Protein AF-0000000065985571 (afdb_homodimer)

GO terms:
  GO:0000287 magnesium ion binding (F, IDA)
  GO:0045338 farnesyl diphosphate metabolic process (P, IDA)
  GO:0034008 R-linalool synthase activity (F, IDA)
  GO:0033383 geranyl diphosphate metabolic process (P, IDA)

Structure (mmCIF, N/CA/C/O backbone):
data_AF-0000000065985571-model_v1
#
loop_
_entity.id
_entity.type
_entity.pdbx_description
1 polymer 'R-linalool synthase'
#
loop_
_atom_site.group_PDB
_atom_site.id
_atom_site.type_symbol
_atom_site.label_atom_id
_atom_site.label_alt_id
_atom_site.label_comp_id
_atom_site.label_asym_id
_atom_site.label_entity_id
_atom_site.label_seq_id
_atom_site.pdbx_PDB_ins_code
_atom_site.Cartn_x
_atom_site.Cartn_y
_atom_site.Cartn_z
_atom_site.occupancy
_atom_site.B_iso_or_equiv
_atom_site.auth_seq_id
_atom_site.auth_comp_id
_atom_site.auth_asym_id
_atom_site.auth_atom_id
_atom_site.pdbx_PDB_model_num
ATOM 1 N N . MET A 1 1 ? -7.77 19.609 26.828 1 38.16 1 MET A N 1
ATOM 2 C CA . MET A 1 1 ? -7.012 18.828 25.859 1 38.16 1 MET A CA 1
ATOM 3 C C . MET A 1 1 ? -5.777 18.203 26.516 1 38.16 1 MET A C 1
ATOM 5 O O . MET A 1 1 ? -5.059 18.875 27.25 1 38.16 1 MET A O 1
ATOM 9 N N . GLN A 1 2 ? -5.777 16.844 27.031 1 46.19 2 GLN A N 1
ATOM 10 C CA . GLN A 1 2 ? -4.629 16.203 27.672 1 46.19 2 GLN A CA 1
ATOM 11 C C . GLN A 1 2 ? -3.34 16.516 26.922 1 46.19 2 GLN A C 1
ATOM 13 O O . GLN A 1 2 ? -3.328 16.547 25.688 1 46.19 2 GLN A O 1
ATOM 18 N N . GLU A 1 3 ? -2.553 17.359 27.5 1 61.53 3 GLU A N 1
ATOM 19 C CA . GLU A 1 3 ? -1.257 17.688 26.922 1 61.53 3 GLU A CA 1
ATOM 20 C C . GLU A 1 3 ? -0.347 16.469 26.875 1 61.53 3 GLU A C 1
ATOM 22 O O . GLU A 1 3 ? -0.134 15.805 27.891 1 61.53 3 GLU A O 1
ATOM 27 N N . PHE A 1 4 ? -0.441 15.781 25.906 1 75.94 4 PHE A N 1
ATOM 28 C CA . PHE A 1 4 ? 0.523 14.711 25.688 1 75.94 4 PHE A CA 1
ATOM 29 C C . PHE A 1 4 ? 1.864 15.273 25.234 1 75.94 4 PHE A C 1
ATOM 31 O O . PHE A 1 4 ? 1.909 16.219 24.438 1 75.94 4 PHE A O 1
ATOM 38 N N . GLU A 1 5 ? 2.875 14.852 26.078 1 80.38 5 GLU A N 1
ATOM 39 C CA . GLU A 1 5 ? 4.219 15.195 25.625 1 80.38 5 GLU A CA 1
ATOM 40 C C . GLU A 1 5 ? 4.984 13.953 25.188 1 80.38 5 GLU A C 1
ATOM 42 O O . GLU A 1 5 ? 5.008 12.945 25.891 1 80.38 5 GLU A O 1
ATOM 47 N N . PHE A 1 6 ? 5.418 14.055 24.016 1 85.38 6 PHE A N 1
ATOM 48 C CA . PHE A 1 6 ? 6.203 12.953 23.453 1 85.38 6 PHE A CA 1
ATOM 49 C C . PHE A 1 6 ? 7.629 13.406 23.172 1 85.38 6 PHE A C 1
ATOM 51 O O . PHE A 1 6 ? 7.863 14.562 22.812 1 85.38 6 PHE A O 1
ATOM 58 N N . ALA A 1 7 ? 8.602 12.492 23.359 1 83.44 7 ALA A N 1
ATOM 59 C CA . ALA A 1 7 ? 10.008 12.781 23.109 1 83.44 7 ALA A CA 1
ATOM 60 C C . ALA A 1 7 ? 10.352 12.562 21.625 1 83.44 7 ALA A C 1
ATOM 62 O O . ALA A 1 7 ? 11.07 11.625 21.281 1 83.44 7 ALA A O 1
ATOM 63 N N . VAL A 1 8 ? 9.914 13.477 20.844 1 86.69 8 VAL A N 1
ATOM 64 C CA . VAL A 1 8 ? 10.281 13.422 19.422 1 86.69 8 VAL A CA 1
ATOM 65 C C . VAL A 1 8 ? 11.711 13.914 19.25 1 86.69 8 VAL A C 1
ATOM 67 O O . VAL A 1 8 ? 12.102 14.938 19.812 1 86.69 8 VAL A O 1
ATOM 70 N N . PRO A 1 9 ? 12.492 13.117 18.531 1 87.62 9 PRO A N 1
ATOM 71 C CA . PRO A 1 9 ? 13.906 13.453 18.406 1 87.62 9 PRO A CA 1
ATOM 72 C C . PRO A 1 9 ? 14.156 14.602 17.422 1 87.62 9 PRO A C 1
ATOM 74 O O . PRO A 1 9 ? 14.875 14.422 16.438 1 87.62 9 PRO A O 1
ATOM 77 N N . ALA A 1 10 ? 13.703 15.703 17.609 1 90.94 10 ALA A N 1
ATOM 78 C CA . ALA A 1 10 ? 13.914 16.938 16.844 1 90.94 10 ALA A CA 1
ATOM 79 C C . ALA A 1 10 ? 13.555 18.156 17.672 1 90.94 10 ALA A C 1
ATOM 81 O O . ALA A 1 10 ? 12.656 18.109 18.516 1 90.94 10 ALA A O 1
ATOM 82 N N . PRO A 1 11 ? 14.258 19.203 17.484 1 92.12 11 PRO A N 1
ATOM 83 C CA . PRO A 1 11 ? 13.906 20.438 18.203 1 92.12 11 PRO A CA 1
ATOM 84 C C . PRO A 1 11 ? 12.586 21.047 17.734 1 92.12 11 PRO A C 1
ATOM 86 O O . PRO A 1 11 ? 12.188 20.844 16.594 1 92.12 11 PRO A O 1
ATOM 89 N N . SER A 1 12 ? 11.969 21.703 18.625 1 92.19 12 SER A N 1
ATOM 90 C CA . SER A 1 12 ? 10.789 22.484 18.25 1 92.19 12 SER A CA 1
ATOM 91 C C . SER A 1 12 ? 11.164 23.703 17.406 1 92.19 12 SER A C 1
ATOM 93 O O . SER A 1 12 ? 11.977 24.531 17.828 1 92.19 12 SER A O 1
ATOM 95 N N . ARG A 1 13 ? 10.648 23.734 16.234 1 94.31 13 ARG A N 1
ATOM 96 C CA . ARG A 1 13 ? 10.914 24.828 15.312 1 94.31 13 ARG A CA 1
ATOM 97 C C . ARG A 1 13 ? 9.688 25.141 14.461 1 94.31 13 ARG A C 1
ATOM 99 O O . ARG A 1 13 ? 8.82 24.281 14.281 1 94.31 13 ARG A O 1
ATOM 106 N N . VAL A 1 14 ? 9.586 26.359 14.016 1 96.12 14 VAL A N 1
ATOM 107 C CA . VAL A 1 14 ? 8.578 26.812 13.078 1 96.12 14 VAL A CA 1
ATOM 108 C C . VAL A 1 14 ? 9.203 27.766 12.062 1 96.12 14 VAL A C 1
ATOM 110 O O . VAL A 1 14 ? 10.102 28.547 12.406 1 96.12 14 VAL A O 1
ATOM 113 N N . SER A 1 15 ? 8.797 27.672 10.844 1 97.69 15 SER A N 1
ATOM 114 C CA . SER A 1 15 ? 9.336 28.578 9.828 1 97.69 15 SER A CA 1
ATOM 115 C C . SER A 1 15 ? 9.109 30.031 10.219 1 97.69 15 SER A C 1
ATOM 117 O O . SER A 1 15 ? 8.008 30.422 10.609 1 97.69 15 SER A O 1
ATOM 119 N N . PRO A 1 16 ? 10.109 30.891 10.094 1 96.62 16 PRO A N 1
ATOM 120 C CA . PRO A 1 16 ? 9.945 32.312 10.398 1 96.62 16 PRO A CA 1
ATOM 121 C C . PRO A 1 16 ? 9.023 33.031 9.398 1 96.62 16 PRO A C 1
ATOM 123 O O . PRO A 1 16 ? 8.625 34.156 9.641 1 96.62 16 PRO A O 1
ATOM 126 N N . ASP A 1 17 ? 8.695 32.344 8.367 1 97.88 17 ASP A N 1
ATOM 127 C CA . ASP A 1 17 ? 7.93 32.938 7.281 1 97.88 17 ASP A CA 1
ATOM 128 C C . ASP A 1 17 ? 6.445 32.594 7.402 1 97.88 17 ASP A C 1
ATOM 130 O O . ASP A 1 17 ? 5.672 32.812 6.469 1 97.88 17 ASP A O 1
ATOM 134 N N . LEU A 1 18 ? 5.953 32.031 8.508 1 97.19 18 LEU A N 1
ATOM 135 C CA . LEU A 1 18 ? 4.613 31.5 8.703 1 97.19 18 LEU A CA 1
ATOM 136 C C . LEU A 1 18 ? 3.555 32.562 8.453 1 97.19 18 LEU A C 1
ATOM 138 O O . LEU A 1 18 ? 2.594 32.344 7.715 1 97.19 18 LEU A O 1
ATOM 142 N N . ALA A 1 19 ? 3.75 33.75 8.992 1 96.19 19 ALA A N 1
ATOM 143 C CA . ALA A 1 19 ? 2.736 34.781 8.883 1 96.19 19 ALA A CA 1
ATOM 144 C C . ALA A 1 19 ? 2.494 35.156 7.422 1 96.19 19 ALA A C 1
ATOM 146 O O . ALA A 1 19 ? 1.346 35.281 6.988 1 96.19 19 ALA A O 1
ATOM 147 N N . ARG A 1 20 ? 3.539 35.344 6.727 1 97.75 20 ARG A N 1
ATOM 148 C CA . ARG A 1 20 ? 3.434 35.688 5.309 1 97.75 20 ARG A CA 1
ATOM 149 C C . ARG A 1 20 ? 2.75 34.562 4.531 1 97.75 20 ARG A C 1
ATOM 151 O O . ARG A 1 20 ? 1.858 34.812 3.721 1 97.75 20 ARG A O 1
ATOM 158 N N . ALA A 1 21 ? 3.209 33.375 4.727 1 98.06 21 ALA A N 1
ATOM 159 C CA . ALA A 1 21 ? 2.682 32.219 4.012 1 98.06 21 ALA A CA 1
ATOM 160 C C . ALA A 1 21 ? 1.199 32 4.312 1 98.06 21 ALA A C 1
ATOM 162 O O . ALA A 1 21 ? 0.429 31.625 3.436 1 98.06 21 ALA A O 1
ATOM 163 N N . ARG A 1 22 ? 0.796 32.25 5.582 1 96.44 22 ARG A N 1
ATOM 164 C CA . ARG A 1 22 ? -0.604 32.156 5.977 1 96.44 22 ARG A CA 1
ATOM 165 C C . ARG A 1 22 ? -1.475 33.094 5.176 1 96.44 22 ARG A C 1
ATOM 167 O O . ARG A 1 22 ? -2.514 32.719 4.641 1 96.44 22 ARG A O 1
ATOM 174 N N . ALA A 1 23 ? -1.06 34.312 5.113 1 95.88 23 ALA A N 1
ATOM 175 C CA . ALA A 1 23 ? -1.812 35.312 4.367 1 95.88 23 ALA A CA 1
ATOM 176 C C . ALA A 1 23 ? -1.92 34.938 2.893 1 95.88 23 ALA A C 1
ATOM 178 O O . ALA A 1 23 ? -3.002 35 2.305 1 95.88 23 ALA A O 1
ATOM 179 N N . ARG A 1 24 ? -0.832 34.562 2.342 1 97.75 24 ARG A N 1
ATOM 180 C CA . ARG A 1 24 ? -0.806 34.188 0.934 1 97.75 24 ARG A CA 1
ATOM 181 C C . ARG A 1 24 ? -1.676 32.969 0.685 1 97.75 24 ARG A C 1
ATOM 183 O O . ARG A 1 24 ? -2.338 32.875 -0.35 1 97.75 24 ARG A O 1
ATOM 190 N N . HIS A 1 25 ? -1.665 32.031 1.573 1 97.69 25 HIS A N 1
ATOM 191 C CA . HIS A 1 25 ? -2.473 30.828 1.468 1 97.69 25 HIS A CA 1
ATOM 192 C C . HIS A 1 25 ? -3.961 31.156 1.432 1 97.69 25 HIS A C 1
ATOM 194 O O . HIS A 1 25 ? -4.715 30.562 0.659 1 97.69 25 HIS A O 1
ATOM 200 N N . LEU A 1 26 ? -4.387 32.062 2.303 1 94.88 26 LEU A N 1
ATOM 201 C CA . LEU A 1 26 ? -5.793 32.438 2.324 1 94.88 26 LEU A CA 1
ATOM 202 C C . LEU A 1 26 ? -6.211 33.031 0.983 1 94.88 26 LEU A C 1
ATOM 204 O O . LEU A 1 26 ? -7.309 32.781 0.496 1 94.88 26 LEU A O 1
ATOM 208 N N . ASP A 1 27 ? -5.336 33.781 0.395 1 96.25 27 ASP A N 1
ATOM 209 C CA . ASP A 1 27 ? -5.594 34.312 -0.946 1 96.25 27 ASP A CA 1
ATOM 210 C C . ASP A 1 27 ? -5.699 33.188 -1.962 1 96.25 27 ASP A C 1
ATOM 212 O O . ASP A 1 27 ? -6.559 33.219 -2.848 1 96.25 27 ASP A O 1
ATOM 216 N N . TRP A 1 28 ? -4.836 32.25 -1.845 1 97.62 28 TRP A N 1
ATOM 217 C CA . TRP A 1 28 ? -4.824 31.094 -2.746 1 97.62 28 TRP A CA 1
ATOM 218 C C . TRP A 1 28 ? -6.109 30.281 -2.613 1 97.62 28 TRP A C 1
ATOM 220 O O . TRP A 1 28 ? -6.711 29.891 -3.615 1 97.62 28 TRP A O 1
ATOM 230 N N . VAL A 1 29 ? -6.551 30.047 -1.413 1 96.12 29 VAL A N 1
ATOM 231 C CA . VAL A 1 29 ? -7.777 29.312 -1.142 1 96.12 29 VAL A CA 1
ATOM 232 C C . VAL A 1 29 ? -8.961 30.016 -1.789 1 96.12 29 VAL A C 1
ATOM 234 O O . VAL A 1 29 ? -9.852 29.375 -2.348 1 96.12 29 VAL A O 1
ATOM 237 N N . HIS A 1 30 ? -8.938 31.312 -1.711 1 93.31 30 HIS A N 1
ATOM 238 C CA . HIS A 1 30 ? -9.984 32.125 -2.332 1 93.31 30 HIS A CA 1
ATOM 239 C C . HIS A 1 30 ? -9.906 32.031 -3.854 1 93.31 30 HIS A C 1
ATOM 241 O O . HIS A 1 30 ? -10.922 31.828 -4.52 1 93.31 30 HIS A O 1
ATOM 247 N N . ALA A 1 31 ? -8.734 32.188 -4.363 1 95.19 31 ALA A N 1
ATOM 248 C CA . ALA A 1 31 ? -8.539 32.156 -5.812 1 95.19 31 ALA A CA 1
ATOM 249 C C . ALA A 1 31 ? -8.93 30.797 -6.398 1 95.19 31 ALA A C 1
ATOM 251 O O . ALA A 1 31 ? -9.445 30.734 -7.52 1 95.19 31 ALA A O 1
ATOM 252 N N . MET A 1 32 ? -8.727 29.734 -5.629 1 94.31 32 MET A N 1
ATOM 253 C CA . MET A 1 32 ? -9.016 28.375 -6.086 1 94.31 32 MET A CA 1
ATOM 254 C C . MET A 1 32 ? -10.477 28.016 -5.828 1 94.31 32 MET A C 1
ATOM 256 O O . MET A 1 32 ? -10.922 26.922 -6.188 1 94.31 32 MET A O 1
ATOM 260 N N . ASP A 1 33 ? -11.195 28.891 -5.141 1 92.56 33 ASP A N 1
ATOM 261 C CA . ASP A 1 33 ? -12.609 28.688 -4.836 1 92.56 33 ASP A CA 1
ATOM 262 C C . ASP A 1 33 ? -12.828 27.469 -3.951 1 92.56 33 ASP A C 1
ATOM 264 O O . ASP A 1 33 ? -13.758 26.688 -4.168 1 92.56 33 ASP A O 1
ATOM 268 N N . LEU A 1 34 ? -11.961 27.266 -2.982 1 91.88 34 LEU A N 1
ATOM 269 C CA . LEU A 1 34 ? -12.016 26.094 -2.119 1 91.88 34 LEU A CA 1
ATOM 270 C C . LEU A 1 34 ? -12.961 26.312 -0.946 1 91.88 34 LEU A C 1
ATOM 272 O O . LEU A 1 34 ? -13.508 25.359 -0.389 1 91.88 34 LEU A O 1
ATOM 276 N N . VAL A 1 35 ? -13.055 27.547 -0.536 1 88.06 35 VAL A N 1
ATOM 277 C CA . VAL A 1 35 ? -13.938 27.938 0.56 1 88.06 35 VAL A CA 1
ATOM 278 C C . VAL A 1 35 ? -14.883 29.047 0.094 1 88.06 35 VAL A C 1
ATOM 280 O O . VAL A 1 35 ? -14.438 30.125 -0.308 1 88.06 35 VAL A O 1
ATOM 283 N N . ARG A 1 36 ? -16.125 28.703 0.12 1 84.75 36 ARG A N 1
ATOM 284 C CA . ARG A 1 36 ? -17.109 29.672 -0.375 1 84.75 36 ARG A CA 1
ATOM 285 C C . ARG A 1 36 ? -17.938 30.25 0.77 1 84.75 36 ARG A C 1
ATOM 287 O O . ARG A 1 36 ? -18.281 29.531 1.713 1 84.75 36 ARG A O 1
ATOM 294 N N . GLY A 1 37 ? -18.203 31.516 0.695 1 85.5 37 GLY A N 1
ATOM 295 C CA . GLY A 1 37 ? -18.984 32.188 1.71 1 85.5 37 GLY A CA 1
ATOM 296 C C . GLY A 1 37 ? -18.141 32.812 2.801 1 85.5 37 GLY A C 1
ATOM 297 O O . GLY A 1 37 ? -17.062 32.312 3.135 1 85.5 37 GLY A O 1
ATOM 298 N N . GLU A 1 38 ? -18.625 33.906 3.338 1 85.12 38 GLU A N 1
ATOM 299 C CA . GLU A 1 38 ? -17.891 34.688 4.316 1 85.12 38 GLU A CA 1
ATOM 300 C C . GLU A 1 38 ? -17.719 33.938 5.625 1 85.12 38 GLU A C 1
ATOM 302 O O . GLU A 1 38 ? -16.641 33.938 6.227 1 85.12 38 GLU A O 1
ATOM 307 N N . GLU A 1 39 ? -18.688 33.281 6.02 1 84.75 39 GLU A N 1
ATOM 308 C CA . GLU A 1 39 ? -18.625 32.531 7.281 1 84.75 39 GLU A CA 1
ATOM 309 C C . GLU A 1 39 ? -17.641 31.391 7.195 1 84.75 39 GLU A C 1
ATOM 311 O O . GLU A 1 39 ? -16.859 31.172 8.117 1 84.75 39 GLU A O 1
ATOM 316 N N . ALA A 1 40 ? -17.734 30.672 6.148 1 84.62 40 ALA A N 1
ATOM 317 C CA . ALA A 1 40 ? -16.812 29.562 5.945 1 84.62 40 ALA A CA 1
ATOM 318 C C . ALA A 1 40 ? -15.375 30.047 5.848 1 84.62 40 ALA A C 1
ATOM 320 O O . ALA A 1 40 ? -14.461 29.391 6.363 1 84.62 40 ALA A O 1
ATOM 321 N N . ARG A 1 41 ? -15.211 31.156 5.242 1 85.5 41 ARG A N 1
ATOM 322 C CA . ARG A 1 41 ? -13.875 31.734 5.113 1 85.5 41 ARG A CA 1
ATOM 323 C C . ARG A 1 41 ? -13.32 32.156 6.477 1 85.5 41 ARG A C 1
ATOM 325 O O . ARG A 1 41 ? -12.164 31.875 6.785 1 85.5 41 ARG A O 1
ATOM 332 N N . ARG A 1 42 ? -14.125 32.75 7.266 1 85.88 42 ARG A N 1
ATOM 333 C CA . ARG A 1 42 ? -13.719 33.156 8.602 1 85.88 42 ARG A CA 1
ATOM 334 C C . ARG A 1 42 ? -13.367 31.953 9.469 1 85.88 42 ARG A C 1
ATOM 336 O O . ARG A 1 42 ? -12.375 31.969 10.195 1 85.88 42 ARG A O 1
ATOM 343 N N . ARG A 1 43 ? -14.156 30.953 9.305 1 83.75 43 ARG A N 1
ATOM 344 C CA . ARG A 1 43 ? -13.906 29.734 10.062 1 83.75 43 ARG A CA 1
ATOM 345 C C . ARG A 1 43 ? -12.586 29.094 9.648 1 83.75 43 ARG A C 1
ATOM 347 O O . ARG A 1 43 ? -11.836 28.609 10.492 1 83.75 43 ARG A O 1
ATOM 354 N N . TYR A 1 44 ? -12.406 29.062 8.383 1 87.56 44 TYR A N 1
ATOM 355 C CA . TYR A 1 44 ? -11.172 28.469 7.879 1 87.56 44 TYR A CA 1
ATOM 356 C C . TYR A 1 44 ? -9.961 29.266 8.344 1 87.56 44 TYR A C 1
ATOM 358 O O . TYR A 1 44 ? -8.953 28.703 8.773 1 87.56 44 TYR A O 1
ATOM 366 N N . GLU A 1 45 ? -10.086 30.562 8.266 1 85 45 GLU A N 1
ATOM 367 C CA . GLU A 1 45 ? -9.008 31.438 8.711 1 85 45 GLU A CA 1
ATOM 368 C C . GLU A 1 45 ? -8.703 31.234 10.188 1 85 45 GLU A C 1
ATOM 370 O O . GLU A 1 45 ? -7.539 31.219 10.594 1 85 45 GLU A O 1
ATOM 375 N N . PHE A 1 46 ? -9.719 31.031 10.922 1 82.06 46 PHE A N 1
ATOM 376 C CA . PHE A 1 46 ? -9.578 30.875 12.359 1 82.06 46 PHE A CA 1
ATOM 377 C C . PHE A 1 46 ? -8.953 29.516 12.703 1 82.06 46 PHE A C 1
ATOM 379 O O . PHE A 1 46 ? -8.219 29.406 13.688 1 82.06 46 PHE A O 1
ATOM 386 N N . SER A 1 47 ? -9.156 28.562 11.914 1 81.75 47 SER A N 1
ATOM 387 C CA . SER A 1 47 ? -8.711 27.203 12.203 1 81.75 47 SER A CA 1
ATOM 388 C C . SER A 1 47 ? -7.191 27.094 12.125 1 81.75 47 SER A C 1
ATOM 390 O O . SER A 1 47 ? -6.586 26.281 12.828 1 81.75 47 SER A O 1
ATOM 392 N N . CYS A 1 48 ? -6.555 27.828 11.273 1 84.81 48 CYS A N 1
ATOM 393 C CA . CYS A 1 48 ? -5.113 27.844 11.047 1 84.81 48 CYS A CA 1
ATOM 394 C C . CYS A 1 48 ? -4.602 26.422 10.773 1 84.81 48 CYS A C 1
ATOM 396 O O . CYS A 1 48 ? -3.482 26.078 11.156 1 84.81 48 CYS A O 1
ATOM 398 N N . VAL A 1 49 ? -5.41 25.625 10.18 1 87.44 49 VAL A N 1
ATOM 399 C CA . VAL A 1 49 ? -5.07 24.219 9.992 1 87.44 49 VAL A CA 1
ATOM 400 C C . VAL A 1 49 ? -3.859 24.094 9.07 1 87.44 49 VAL A C 1
ATOM 402 O O . VAL A 1 49 ? -3.021 23.203 9.242 1 87.44 49 VAL A O 1
ATOM 405 N N . ALA A 1 50 ? -3.732 24.984 8.164 1 93.12 50 ALA A N 1
ATOM 406 C CA . ALA A 1 50 ? -2.668 24.891 7.172 1 93.12 50 ALA A CA 1
ATOM 407 C C . ALA A 1 50 ? -1.319 25.281 7.77 1 93.12 50 ALA A C 1
ATOM 409 O O . ALA A 1 50 ? -0.271 25.031 7.168 1 93.12 50 ALA A O 1
ATOM 410 N N . ASP A 1 51 ? -1.305 25.844 9.031 1 94.81 51 ASP A N 1
ATOM 411 C CA . ASP A 1 51 ? -0.07 26.25 9.695 1 94.81 51 ASP A CA 1
ATOM 412 C C . ASP A 1 51 ? 0.851 25.062 9.93 1 94.81 51 ASP A C 1
ATOM 414 O O . ASP A 1 51 ? 2.053 25.234 10.141 1 94.81 51 ASP A O 1
ATOM 418 N N . ILE A 1 52 ? 0.32 23.891 9.906 1 95.06 52 ILE A N 1
ATOM 419 C CA . ILE A 1 52 ? 1.121 22.688 10.094 1 95.06 52 ILE A CA 1
ATOM 420 C C . ILE A 1 52 ? 2.244 22.641 9.062 1 95.06 52 ILE A C 1
ATOM 422 O O . ILE A 1 52 ? 3.312 22.078 9.32 1 95.06 52 ILE A O 1
ATOM 426 N N . GLY A 1 53 ? 2.027 23.266 7.902 1 97.44 53 GLY A N 1
ATOM 427 C CA . GLY A 1 53 ? 3.082 23.344 6.906 1 97.44 53 GLY A CA 1
ATOM 428 C C . GLY A 1 53 ? 4.336 24.016 7.418 1 97.44 53 GLY A C 1
ATOM 429 O O . GLY A 1 53 ? 5.453 23.578 7.125 1 97.44 53 GLY A O 1
ATOM 430 N N . ALA A 1 54 ? 4.148 25.062 8.203 1 97.19 54 ALA A N 1
ATOM 431 C CA . ALA A 1 54 ? 5.277 25.812 8.742 1 97.19 54 ALA A CA 1
ATOM 432 C C . ALA A 1 54 ? 5.93 25.078 9.898 1 97.19 54 ALA A C 1
ATOM 434 O O . ALA A 1 54 ? 7.113 25.266 10.188 1 97.19 54 ALA A O 1
ATOM 435 N N . TYR A 1 55 ? 5.18 24.266 10.578 1 96.44 55 TYR A N 1
ATOM 436 C CA . TYR A 1 55 ? 5.699 23.469 11.688 1 96.44 55 TYR A CA 1
ATOM 437 C C . TYR A 1 55 ? 6.402 22.219 11.172 1 96.44 55 TYR A C 1
ATOM 439 O O . TYR A 1 55 ? 7.457 21.844 11.688 1 96.44 55 TYR A O 1
ATOM 447 N N . GLY A 1 56 ? 5.844 21.625 10.164 1 97.44 56 GLY A N 1
ATOM 448 C CA . GLY A 1 56 ? 6.371 20.359 9.641 1 97.44 56 GLY A CA 1
ATOM 449 C C . GLY A 1 56 ? 7.609 20.547 8.789 1 97.44 56 GLY A C 1
ATOM 450 O O . GLY A 1 56 ? 8.43 19.641 8.672 1 97.44 56 GLY A O 1
ATOM 451 N N . TYR A 1 57 ? 7.676 21.688 8.117 1 98.31 57 TYR A N 1
ATOM 452 C CA . TYR A 1 57 ? 8.82 22.047 7.289 1 98.31 57 TYR A CA 1
ATOM 453 C C . TYR A 1 57 ? 9.445 23.359 7.758 1 98.31 57 TYR A C 1
ATOM 455 O O . TYR A 1 57 ? 9.445 24.344 7.02 1 98.31 57 TYR A O 1
ATOM 463 N N . PRO A 1 58 ? 10.086 23.281 8.867 1 97.31 58 PRO A N 1
ATOM 464 C CA . PRO A 1 58 ? 10.477 24.516 9.539 1 97.31 58 PRO A CA 1
ATOM 465 C C . PRO A 1 58 ? 11.562 25.281 8.781 1 97.31 58 PRO A C 1
ATOM 467 O O . PRO A 1 58 ? 11.789 26.469 9.039 1 97.31 58 PRO A O 1
ATOM 470 N N . HIS A 1 59 ? 12.242 24.719 7.848 1 96.44 59 HIS A N 1
ATOM 471 C CA . HIS A 1 59 ? 13.32 25.375 7.117 1 96.44 59 HIS A CA 1
ATOM 472 C C . HIS A 1 59 ? 12.812 25.984 5.824 1 96.44 59 HIS A C 1
ATOM 474 O O . HIS A 1 59 ? 13.523 26.766 5.176 1 96.44 59 HIS A O 1
ATOM 480 N N . ALA A 1 60 ? 11.617 25.625 5.406 1 98.12 60 ALA A N 1
ATOM 481 C CA . ALA A 1 60 ? 11.07 26.141 4.156 1 98.12 60 ALA A CA 1
ATOM 482 C C . ALA A 1 60 ? 10.664 27.609 4.301 1 98.12 60 ALA A C 1
ATOM 484 O O . ALA A 1 60 ? 10.141 28.016 5.34 1 98.12 60 ALA A O 1
ATOM 485 N N . THR A 1 61 ? 10.977 28.375 3.301 1 98.12 61 THR A N 1
ATOM 486 C CA . THR A 1 61 ? 10.586 29.781 3.209 1 98.12 61 THR A CA 1
ATOM 487 C C . THR A 1 61 ? 10.141 30.125 1.789 1 98.12 61 THR A C 1
ATOM 489 O O . THR A 1 61 ? 10.273 29.312 0.877 1 98.12 61 THR A O 1
ATOM 492 N N . GLY A 1 62 ? 9.531 31.266 1.647 1 98.25 62 GLY A N 1
ATOM 493 C CA . GLY A 1 62 ? 9.156 31.719 0.321 1 98.25 62 GLY A CA 1
ATOM 494 C C . GLY A 1 62 ? 8.219 30.766 -0.395 1 98.25 62 GLY A C 1
ATOM 495 O O . GLY A 1 62 ? 7.266 30.266 0.201 1 98.25 62 GLY A O 1
ATOM 496 N N . ALA A 1 63 ? 8.508 30.5 -1.665 1 98.31 63 ALA A N 1
ATOM 497 C CA . ALA A 1 63 ? 7.645 29.703 -2.523 1 98.31 63 ALA A CA 1
ATOM 498 C C . ALA A 1 63 ? 7.578 28.25 -2.035 1 98.31 63 ALA A C 1
ATOM 500 O O . ALA A 1 63 ? 6.543 27.594 -2.176 1 98.31 63 ALA A O 1
ATOM 501 N N . ASP A 1 64 ? 8.656 27.859 -1.415 1 98.5 64 ASP A N 1
ATOM 502 C CA . ASP A 1 64 ? 8.68 26.5 -0.886 1 98.5 64 ASP A CA 1
ATOM 503 C C . ASP A 1 64 ? 7.695 26.344 0.276 1 98.5 64 ASP A C 1
ATOM 505 O O . ASP A 1 64 ? 6.949 25.359 0.339 1 98.5 64 ASP A O 1
ATOM 509 N N . LEU A 1 65 ? 7.711 27.297 1.162 1 98.75 65 LEU A N 1
ATOM 510 C CA . LEU A 1 65 ? 6.754 27.234 2.264 1 98.75 65 LEU A CA 1
ATOM 511 C C . LEU A 1 65 ? 5.328 27.406 1.754 1 98.75 65 LEU A C 1
ATOM 513 O O . LEU A 1 65 ? 4.402 26.781 2.264 1 98.75 65 LEU A O 1
ATOM 517 N N . ASP A 1 66 ? 5.156 28.297 0.725 1 98.75 66 ASP A N 1
ATOM 518 C CA . ASP A 1 66 ? 3.836 28.453 0.125 1 98.75 66 ASP A CA 1
ATOM 519 C C . ASP A 1 66 ? 3.283 27.109 -0.339 1 98.75 66 ASP A C 1
ATOM 521 O O . ASP A 1 66 ? 2.117 26.797 -0.093 1 98.75 66 ASP A O 1
ATOM 525 N N . LEU A 1 67 ? 4.125 26.328 -0.985 1 98.75 67 LEU A N 1
ATOM 526 C CA . LEU A 1 67 ? 3.725 25.016 -1.473 1 98.75 67 LEU A CA 1
ATOM 527 C C . LEU A 1 67 ? 3.326 24.109 -0.316 1 98.75 67 LEU A C 1
ATOM 529 O O . LEU A 1 67 ? 2.293 23.438 -0.375 1 98.75 67 LEU A O 1
ATOM 533 N N . CYS A 1 68 ? 4.129 24.094 0.746 1 98.69 68 CYS A N 1
ATOM 534 C CA . CYS A 1 68 ? 3.846 23.25 1.896 1 98.69 68 CYS A CA 1
ATOM 535 C C . CYS A 1 68 ? 2.504 23.594 2.523 1 98.69 68 CYS A C 1
ATOM 537 O O . CYS A 1 68 ? 1.679 22.719 2.779 1 98.69 68 CYS A O 1
ATOM 539 N N . VAL A 1 69 ? 2.277 24.859 2.734 1 98.31 69 VAL A N 1
ATOM 540 C CA . VAL A 1 69 ? 1.058 25.328 3.381 1 98.31 69 VAL A CA 1
ATOM 541 C C . VAL A 1 69 ? -0.145 25.047 2.484 1 98.31 69 VAL A C 1
ATOM 543 O O . VAL A 1 69 ? -1.194 24.609 2.961 1 98.31 69 VAL A O 1
ATOM 546 N N . ASP A 1 70 ? 0.018 25.25 1.205 1 98.56 70 ASP A N 1
ATOM 547 C CA . ASP A 1 70 ? -1.068 24.984 0.267 1 98.56 70 ASP A CA 1
ATOM 548 C C . ASP A 1 70 ? -1.412 23.5 0.231 1 98.56 70 ASP A C 1
ATOM 550 O O . ASP A 1 70 ? -2.588 23.141 0.23 1 98.56 70 ASP A O 1
ATOM 554 N N . VAL A 1 71 ? -0.406 22.609 0.179 1 98.5 71 VAL A N 1
ATOM 555 C CA . VAL A 1 71 ? -0.632 21.172 0.117 1 98.5 71 VAL A CA 1
ATOM 556 C C . VAL A 1 71 ? -1.316 20.703 1.397 1 98.5 71 VAL A C 1
ATOM 558 O O . VAL A 1 71 ? -2.283 19.938 1.348 1 98.5 71 VAL A O 1
ATOM 561 N N . LEU A 1 72 ? -0.846 21.188 2.521 1 97.56 72 LEU A N 1
ATOM 562 C CA . LEU A 1 72 ? -1.439 20.766 3.787 1 97.56 72 LEU A CA 1
ATOM 563 C C . LEU A 1 72 ? -2.842 21.344 3.947 1 97.56 72 LEU A C 1
ATOM 565 O O . LEU A 1 72 ? -3.748 20.656 4.43 1 97.56 72 LEU A O 1
ATOM 569 N N . GLY A 1 73 ? -3.008 22.609 3.564 1 95.62 73 GLY A N 1
ATOM 570 C CA . GLY A 1 73 ? -4.355 23.156 3.545 1 95.62 73 GLY A CA 1
ATOM 571 C C . GLY A 1 73 ? -5.305 22.375 2.658 1 95.62 73 GLY A C 1
ATOM 572 O O . GLY A 1 73 ? -6.445 22.109 3.041 1 95.62 73 GLY A O 1
ATOM 573 N N . TRP A 1 74 ? -4.844 22 1.496 1 96.56 74 TRP A N 1
ATOM 574 C CA . TRP A 1 74 ? -5.641 21.188 0.58 1 96.56 74 TRP A CA 1
ATOM 575 C C . TRP A 1 74 ? -6.051 19.875 1.233 1 96.56 74 TRP A C 1
ATOM 577 O O . TRP A 1 74 ? -7.211 19.469 1.139 1 96.56 74 TRP A O 1
ATOM 587 N N . THR A 1 75 ? -5.105 19.188 1.915 1 95.44 75 THR A N 1
ATOM 588 C CA . THR A 1 75 ? -5.383 17.891 2.523 1 95.44 75 THR A CA 1
ATOM 589 C C . THR A 1 75 ? -6.492 18.016 3.562 1 95.44 75 THR A C 1
ATOM 591 O O . THR A 1 75 ? -7.363 17.141 3.65 1 95.44 75 THR A O 1
ATOM 594 N N . PHE A 1 76 ? -6.527 19.109 4.32 1 89.75 76 PHE A N 1
ATOM 595 C CA . PHE A 1 76 ? -7.555 19.312 5.332 1 89.75 76 PHE A CA 1
ATOM 596 C C . PHE A 1 76 ? -8.914 19.547 4.684 1 89.75 76 PHE A C 1
ATOM 598 O O . PHE A 1 76 ? -9.922 19 5.129 1 89.75 76 PHE A O 1
ATOM 605 N N . LEU A 1 77 ? -8.922 20.328 3.689 1 89.81 77 LEU A N 1
ATOM 606 C CA . LEU A 1 77 ? -10.172 20.641 2.996 1 89.81 77 LEU A CA 1
ATOM 607 C C . LEU A 1 77 ? -10.695 19.406 2.258 1 89.81 77 LEU A C 1
ATOM 609 O O . LEU A 1 77 ? -11.906 19.188 2.197 1 89.81 77 LEU A O 1
ATOM 613 N N . PHE A 1 78 ? -9.766 18.641 1.74 1 91.69 78 PHE A N 1
ATOM 614 C CA . PHE A 1 78 ? -10.125 17.406 1.067 1 91.69 78 PHE A CA 1
ATOM 615 C C . PHE A 1 78 ? -10.734 16.406 2.051 1 91.69 78 PHE A C 1
ATOM 617 O O . PHE A 1 78 ? -11.789 15.828 1.777 1 91.69 78 PHE A O 1
ATOM 624 N N . ASP A 1 79 ? -10.148 16.281 3.199 1 84.19 79 ASP A N 1
ATOM 625 C CA . ASP A 1 79 ? -10.625 15.367 4.234 1 84.19 79 ASP A CA 1
ATOM 626 C C . ASP A 1 79 ? -12.023 15.766 4.715 1 84.19 79 ASP A C 1
ATOM 628 O O . ASP A 1 79 ? -12.859 14.906 4.984 1 84.19 79 ASP A O 1
ATOM 632 N N . ASP A 1 80 ? -12.219 17.031 4.828 1 76.62 80 ASP A N 1
ATOM 633 C CA . ASP A 1 80 ? -13.484 17.547 5.344 1 76.62 80 ASP A CA 1
ATOM 634 C C . ASP A 1 80 ? -14.641 17.203 4.41 1 76.62 80 ASP A C 1
ATOM 636 O O . ASP A 1 80 ? -15.789 17.109 4.848 1 76.62 80 ASP A O 1
ATOM 640 N N . GLN A 1 81 ? -14.32 17.047 3.137 1 74.25 81 GLN A N 1
ATOM 641 C CA . GLN A 1 81 ? -15.359 16.672 2.18 1 74.25 81 GLN A CA 1
ATOM 642 C C . GLN A 1 81 ? -15.945 15.297 2.506 1 74.25 81 GLN A C 1
ATOM 644 O O . GLN A 1 81 ? -17.094 15.016 2.174 1 74.25 81 GLN A O 1
ATOM 649 N N . PHE A 1 82 ? -15.219 14.492 3.16 1 72.12 82 PHE A N 1
ATOM 650 C CA . PHE A 1 82 ? -15.625 13.117 3.445 1 72.12 82 PHE A CA 1
ATOM 651 C C . PHE A 1 82 ? -16.219 13.016 4.844 1 72.12 82 PHE A C 1
ATOM 653 O O . PHE A 1 82 ? -16.891 12.031 5.164 1 72.12 82 PHE A O 1
ATOM 660 N N . ASP A 1 83 ? -16.062 13.969 5.633 1 66.12 83 ASP A N 1
ATOM 661 C CA . ASP A 1 83 ? -16.5 13.891 7.023 1 66.12 83 ASP A CA 1
ATOM 662 C C . ASP A 1 83 ? -17.891 14.5 7.199 1 66.12 83 ASP A C 1
ATOM 664 O O . ASP A 1 83 ? -18.594 14.188 8.164 1 66.12 83 ASP A O 1
ATOM 668 N N . ALA A 1 84 ? -18.328 15.273 6.355 1 56.81 84 ALA A N 1
ATOM 669 C CA . ALA A 1 84 ? -19.562 16.031 6.59 1 56.81 84 ALA A CA 1
ATOM 670 C C . ALA A 1 84 ? -20.781 15.117 6.508 1 56.81 84 ALA A C 1
ATOM 672 O O . ALA A 1 84 ? -21.844 15.438 7.051 1 56.81 84 ALA A O 1
ATOM 673 N N . GLY A 1 85 ? -20.625 13.906 6.184 1 56.5 85 GLY A N 1
ATOM 674 C CA . GLY A 1 85 ? -21.734 12.961 6.238 1 56.5 85 GLY A CA 1
ATOM 675 C C . GLY A 1 85 ? -22.969 13.445 5.508 1 56.5 85 GLY A C 1
ATOM 676 O O . GLY A 1 85 ? -24.094 13.078 5.871 1 56.5 85 GLY A O 1
ATOM 677 N N . ASP A 1 86 ? -22.875 14.391 4.633 1 54.09 86 ASP A N 1
ATOM 678 C CA . ASP A 1 86 ? -24.031 15.055 4.051 1 54.09 86 ASP A CA 1
ATOM 679 C C . ASP A 1 86 ? -24.484 14.352 2.773 1 54.09 86 ASP A C 1
ATOM 681 O O . ASP A 1 86 ? -25.234 14.922 1.975 1 54.09 86 ASP A O 1
ATOM 685 N N . GLY A 1 87 ? -24.062 13.164 2.672 1 59.66 87 GLY A N 1
ATOM 686 C CA . GLY A 1 87 ? -24.562 12.422 1.526 1 59.66 87 GLY A CA 1
ATOM 687 C C . GLY A 1 87 ? -23.766 12.664 0.261 1 59.66 87 GLY A C 1
ATOM 688 O O . GLY A 1 87 ? -24.109 12.141 -0.804 1 59.66 87 GLY A O 1
ATOM 689 N N . ARG A 1 88 ? -22.781 13.375 0.321 1 62.69 88 ARG A N 1
ATOM 690 C CA . ARG A 1 88 ? -22.031 13.711 -0.88 1 62.69 88 ARG A CA 1
ATOM 691 C C . ARG A 1 88 ? -20.906 12.711 -1.11 1 62.69 88 ARG A C 1
ATOM 693 O O . ARG A 1 88 ? -19.891 13.039 -1.727 1 62.69 88 ARG A O 1
ATOM 700 N N . GLU A 1 89 ? -21.172 11.562 -0.694 1 70.06 89 GLU A N 1
ATOM 701 C CA . GLU A 1 89 ? -20.172 10.5 -0.794 1 70.06 89 GLU A CA 1
ATOM 702 C C . GLU A 1 89 ? -19.859 10.18 -2.252 1 70.06 89 GLU A C 1
ATOM 704 O O . GLU A 1 89 ? -18.703 9.906 -2.596 1 70.06 89 GLU A O 1
ATOM 709 N N . ARG A 1 90 ? -20.828 10.266 -3.027 1 68.25 90 ARG A N 1
ATOM 710 C CA . ARG A 1 90 ? -20.625 9.969 -4.441 1 68.25 90 ARG A CA 1
ATOM 711 C C . ARG A 1 90 ? -19.688 10.992 -5.09 1 68.25 90 ARG A C 1
ATOM 713 O O . ARG A 1 90 ? -18.828 10.633 -5.891 1 68.25 90 ARG A O 1
ATOM 720 N N . ASP A 1 91 ? -19.875 12.133 -4.703 1 77.44 91 ASP A N 1
ATOM 721 C CA . ASP A 1 91 ? -19.031 13.195 -5.254 1 77.44 91 ASP A CA 1
ATOM 722 C C . ASP A 1 91 ? -17.594 13.055 -4.785 1 77.44 91 ASP A C 1
ATOM 724 O O . ASP A 1 91 ? -16.656 13.25 -5.57 1 77.44 91 ASP A O 1
ATOM 728 N N . ALA A 1 92 ? -17.484 12.547 -3.619 1 78.06 92 ALA A N 1
ATOM 729 C CA . ALA A 1 92 ? -16.156 12.398 -3.051 1 78.06 92 ALA A CA 1
ATOM 730 C C . ALA A 1 92 ? -15.391 11.266 -3.732 1 78.06 92 ALA A C 1
ATOM 732 O O . ALA A 1 92 ? -14.195 11.391 -4.02 1 78.06 92 ALA A O 1
ATOM 733 N N . LEU A 1 93 ? -16.078 10.289 -4.07 1 83.19 93 LEU A N 1
ATOM 734 C CA . LEU A 1 93 ? -15.461 9.164 -4.758 1 83.19 93 LEU A CA 1
ATOM 735 C C . LEU A 1 93 ? -15.078 9.539 -6.184 1 83.19 93 LEU A C 1
ATOM 737 O O . LEU A 1 93 ? -14.039 9.094 -6.688 1 83.19 93 LEU A O 1
ATOM 741 N N . ALA A 1 94 ? -15.922 10.305 -6.789 1 87.31 94 ALA A N 1
ATOM 742 C CA . ALA A 1 94 ? -15.625 10.781 -8.133 1 87.31 94 ALA A CA 1
ATOM 743 C C . ALA A 1 94 ? -14.375 11.656 -8.141 1 87.31 94 ALA A C 1
ATOM 745 O O . ALA A 1 94 ? -13.562 11.594 -9.07 1 87.31 94 ALA A O 1
ATOM 746 N N . VAL A 1 95 ? -14.25 12.445 -7.133 1 90.38 95 VAL A N 1
ATOM 747 C CA . VAL A 1 95 ? -13.078 13.305 -6.996 1 90.38 95 VAL A CA 1
ATOM 748 C C . VAL A 1 95 ? -11.82 12.445 -6.844 1 90.38 95 VAL A C 1
ATOM 750 O O . VAL A 1 95 ? -10.805 12.703 -7.492 1 90.38 95 VAL A O 1
ATOM 753 N N . CYS A 1 96 ? -11.891 11.391 -6.039 1 92.19 96 CYS A N 1
ATOM 754 C CA . CYS A 1 96 ? -10.75 10.492 -5.859 1 92.19 96 CYS A CA 1
ATOM 755 C C . CYS A 1 96 ? -10.344 9.867 -7.184 1 92.19 96 CYS A C 1
ATOM 757 O O . CYS A 1 96 ? -9.148 9.789 -7.5 1 92.19 96 CYS A O 1
ATOM 759 N N . ALA A 1 97 ? -11.297 9.477 -7.945 1 91.25 97 ALA A N 1
ATOM 760 C CA . ALA A 1 97 ? -11.031 8.859 -9.242 1 91.25 97 ALA A CA 1
ATOM 761 C C . ALA A 1 97 ? -10.375 9.859 -10.195 1 91.25 97 ALA A C 1
ATOM 763 O O . ALA A 1 97 ? -9.406 9.531 -10.883 1 91.25 97 ALA A O 1
ATOM 764 N N . GLU A 1 98 ? -10.914 11.023 -10.219 1 92.88 98 GLU A N 1
ATOM 765 C CA . GLU A 1 98 ? -10.375 12.047 -11.109 1 92.88 98 GLU A CA 1
ATOM 766 C C . GLU A 1 98 ? -8.945 12.414 -10.727 1 92.88 98 GLU A C 1
ATOM 768 O O . GLU A 1 98 ? -8.086 12.578 -11.594 1 92.88 98 GLU A O 1
ATOM 773 N N . LEU A 1 99 ? -8.688 12.555 -9.461 1 95.38 99 LEU A N 1
ATOM 774 C CA . LEU A 1 99 ? -7.344 12.867 -8.984 1 95.38 99 LEU A CA 1
ATOM 775 C C . LEU A 1 99 ? -6.371 11.742 -9.328 1 95.38 99 LEU A C 1
ATOM 777 O O . LEU A 1 99 ? -5.227 12 -9.711 1 95.38 99 LEU A O 1
ATOM 781 N N . THR A 1 100 ? -6.82 10.539 -9.148 1 95.12 100 THR A N 1
ATOM 782 C CA . THR A 1 100 ? -6 9.383 -9.508 1 95.12 100 THR A CA 1
ATOM 783 C C . THR A 1 100 ? -5.625 9.422 -10.984 1 95.12 100 THR A C 1
ATOM 785 O O . THR A 1 100 ? -4.457 9.25 -11.336 1 95.12 100 THR A O 1
ATOM 788 N N . ASP A 1 101 ? -6.566 9.703 -11.82 1 93.06 101 ASP A N 1
ATOM 789 C CA . ASP A 1 101 ? -6.32 9.773 -13.258 1 93.06 101 ASP A CA 1
ATOM 790 C C . ASP A 1 101 ? -5.363 10.914 -13.594 1 93.06 101 ASP A C 1
ATOM 792 O O . ASP A 1 101 ? -4.48 10.758 -14.438 1 93.06 101 ASP A O 1
ATOM 796 N N . LEU A 1 102 ? -5.582 11.992 -12.938 1 94.5 102 LEU A N 1
ATOM 797 C CA . LEU A 1 102 ? -4.719 13.148 -13.133 1 94.5 102 LEU A CA 1
ATOM 798 C C . LEU A 1 102 ? -3.268 12.805 -12.805 1 94.5 102 LEU A C 1
ATOM 800 O O . LEU A 1 102 ? -2.357 13.148 -13.562 1 94.5 102 LEU A O 1
ATOM 804 N N . LEU A 1 103 ? -3.051 12.086 -11.789 1 96.19 103 LEU A N 1
ATOM 805 C CA . LEU A 1 103 ? -1.713 11.711 -11.344 1 96.19 103 LEU A CA 1
ATOM 806 C C . LEU A 1 103 ? -1.097 10.68 -12.281 1 96.19 103 LEU A C 1
ATOM 808 O O . LEU A 1 103 ? 0.076 10.789 -12.648 1 96.19 103 LEU A O 1
ATOM 812 N N . TRP A 1 104 ? -1.85 9.75 -12.695 1 93.19 104 TRP A N 1
ATOM 813 C CA . TRP A 1 104 ? -1.353 8.672 -13.539 1 93.19 104 TRP A CA 1
ATOM 814 C C . TRP A 1 104 ? -1.035 9.172 -14.945 1 93.19 104 TRP A C 1
ATOM 816 O O . TRP A 1 104 ? 0.021 8.859 -15.5 1 93.19 104 TRP A O 1
ATOM 826 N N . LYS A 1 105 ? -1.895 9.953 -15.453 1 88.44 105 LYS A N 1
ATOM 827 C CA . LYS A 1 105 ? -1.784 10.352 -16.859 1 88.44 105 LYS A CA 1
ATOM 828 C C . LYS A 1 105 ? -0.97 11.641 -17 1 88.44 105 LYS A C 1
ATOM 830 O O . LYS A 1 105 ? -0.518 11.977 -18.094 1 88.44 105 LYS A O 1
ATOM 835 N N . GLY A 1 106 ? -0.767 12.289 -15.93 1 84.75 106 GLY A N 1
ATOM 836 C CA . GLY A 1 106 ? -0.054 13.555 -15.992 1 84.75 106 GLY A CA 1
ATOM 837 C C . GLY A 1 106 ? -0.842 14.648 -16.703 1 84.75 106 GLY A C 1
ATOM 838 O O . GLY A 1 106 ? -0.273 15.453 -17.438 1 84.75 106 GLY A O 1
ATOM 839 N N . THR A 1 107 ? -2.162 14.531 -16.516 1 79.81 107 THR A N 1
ATOM 840 C CA . THR A 1 107 ? -3.008 15.523 -17.172 1 79.81 107 THR A CA 1
ATOM 841 C C . THR A 1 107 ? -3.395 16.641 -16.203 1 79.81 107 THR A C 1
ATOM 843 O O . THR A 1 107 ? -3.352 16.453 -14.992 1 79.81 107 THR A O 1
ATOM 846 N N . ALA A 1 108 ? -3.648 17.734 -16.766 1 83.38 108 ALA A N 1
ATOM 847 C CA . ALA A 1 108 ? -4.117 18.859 -15.977 1 83.38 108 ALA A CA 1
ATOM 848 C C . ALA A 1 108 ? -5.625 18.797 -15.75 1 83.38 108 ALA A C 1
ATOM 850 O O . ALA A 1 108 ? -6.328 18.062 -16.453 1 83.38 108 ALA A O 1
ATOM 851 N N . ALA A 1 109 ? -5.961 19.469 -14.68 1 88.19 109 ALA A N 1
ATOM 852 C CA . ALA A 1 109 ? -7.398 19.609 -14.461 1 88.19 109 ALA A CA 1
ATOM 853 C C . ALA A 1 109 ? -8.055 20.359 -15.625 1 88.19 109 ALA A C 1
ATOM 855 O O . ALA A 1 109 ? -7.398 21.141 -16.328 1 88.19 109 ALA A O 1
ATOM 856 N N . THR A 1 110 ? -9.266 20.016 -15.852 1 86.56 110 THR A N 1
ATOM 857 C CA . THR A 1 110 ? -10.008 20.672 -16.922 1 86.56 110 THR A CA 1
ATOM 858 C C . THR A 1 110 ? -10.938 21.75 -16.359 1 86.56 110 THR A C 1
ATOM 860 O O . THR A 1 110 ? -11.047 21.906 -15.148 1 86.56 110 THR A O 1
ATOM 863 N N . ALA A 1 111 ? -11.625 22.406 -17.25 1 84.69 111 ALA A N 1
ATOM 864 C CA . ALA A 1 111 ? -12.578 23.438 -16.859 1 84.69 111 ALA A CA 1
ATOM 865 C C . ALA A 1 111 ? -13.766 22.828 -16.109 1 84.69 111 ALA A C 1
ATOM 867 O O . ALA A 1 111 ? -14.414 23.5 -15.297 1 84.69 111 ALA A O 1
ATOM 868 N N . ALA A 1 112 ? -14 21.578 -16.281 1 89.56 112 ALA A N 1
ATOM 869 C CA . ALA A 1 112 ? -15.148 20.906 -15.688 1 89.56 112 ALA A CA 1
ATOM 870 C C . ALA A 1 112 ? -14.781 20.297 -14.328 1 89.56 112 ALA A C 1
ATOM 872 O O . ALA A 1 112 ? -15.664 19.859 -13.578 1 89.56 112 ALA A O 1
ATOM 873 N N . SER A 1 113 ? -13.484 20.375 -13.984 1 92.06 113 SER A N 1
ATOM 874 C CA . SER A 1 113 ? -13.047 19.766 -12.727 1 92.06 113 SER A CA 1
ATOM 875 C C . SER A 1 113 ? -13.523 20.594 -11.531 1 92.06 113 SER A C 1
ATOM 877 O O . SER A 1 113 ? -13.5 21.828 -11.57 1 92.06 113 SER A O 1
ATOM 879 N N . PRO A 1 114 ? -13.945 19.922 -10.445 1 91.75 114 PRO A N 1
ATOM 880 C CA . PRO A 1 114 ? -14.273 20.656 -9.227 1 91.75 114 PRO A CA 1
ATOM 881 C C . PRO A 1 114 ? -13.07 21.406 -8.656 1 91.75 114 PRO A C 1
ATOM 883 O O . PRO A 1 114 ? -11.922 21.031 -8.906 1 91.75 114 PRO A O 1
ATOM 886 N N . PRO A 1 115 ? -13.289 22.453 -7.879 1 92.31 115 PRO A N 1
ATOM 887 C CA . PRO A 1 115 ? -12.227 23.312 -7.348 1 92.31 115 PRO A CA 1
ATOM 888 C C . PRO A 1 115 ? -11.148 22.516 -6.605 1 92.31 115 PRO A C 1
ATOM 890 O O . PRO A 1 115 ? -9.961 22.828 -6.719 1 92.31 115 PRO A O 1
ATOM 893 N N . ILE A 1 116 ? -11.523 21.5 -5.887 1 94 116 ILE A N 1
ATOM 894 C CA . ILE A 1 116 ? -10.578 20.734 -5.082 1 94 116 ILE A CA 1
ATOM 895 C C . ILE A 1 116 ? -9.602 20.016 -6 1 94 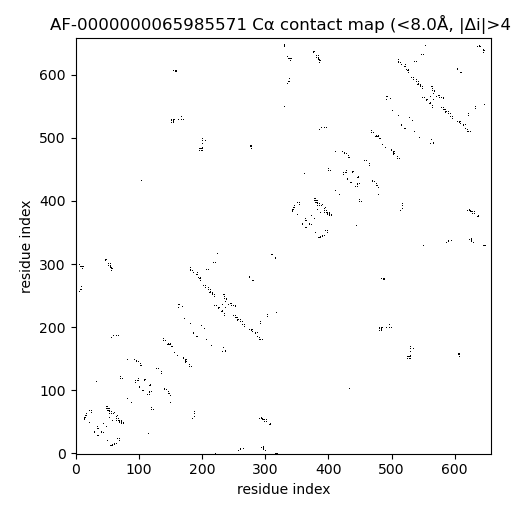116 ILE A C 1
ATOM 897 O O . ILE A 1 116 ? -8.43 19.828 -5.648 1 94 116 ILE A O 1
ATOM 901 N N . VAL A 1 117 ? -10.031 19.594 -7.195 1 95.38 117 VAL A N 1
ATOM 902 C CA . VAL A 1 117 ? -9.18 18.938 -8.172 1 95.38 117 VAL A CA 1
ATOM 903 C C . VAL A 1 117 ? -8.25 19.953 -8.828 1 95.38 117 VAL A C 1
ATOM 905 O O . VAL A 1 117 ? -7.062 19.688 -9.023 1 95.38 117 VAL A O 1
ATOM 908 N N . VAL A 1 118 ? -8.797 21.109 -9.125 1 95.81 118 VAL A N 1
ATOM 909 C CA . VAL A 1 118 ? -8.008 22.172 -9.727 1 95.81 118 VAL A CA 1
ATOM 910 C C . VAL A 1 118 ? -6.895 22.594 -8.773 1 95.81 118 VAL A C 1
ATOM 912 O O . VAL A 1 118 ? -5.742 22.766 -9.188 1 95.81 118 VAL A O 1
ATOM 915 N N . ALA A 1 119 ? -7.273 22.766 -7.562 1 96.31 119 ALA A N 1
ATOM 916 C CA . ALA A 1 119 ? -6.301 23.172 -6.547 1 96.31 119 ALA A CA 1
ATOM 917 C C . ALA A 1 119 ? -5.188 22.141 -6.41 1 96.31 119 ALA A C 1
ATOM 919 O O . ALA A 1 119 ? -4.012 22.484 -6.293 1 96.31 119 ALA A O 1
ATOM 920 N N . PHE A 1 120 ? -5.555 20.859 -6.438 1 97.31 120 PHE A N 1
ATOM 921 C CA . PHE A 1 120 ? -4.531 19.812 -6.355 1 97.31 120 PHE A CA 1
ATOM 922 C C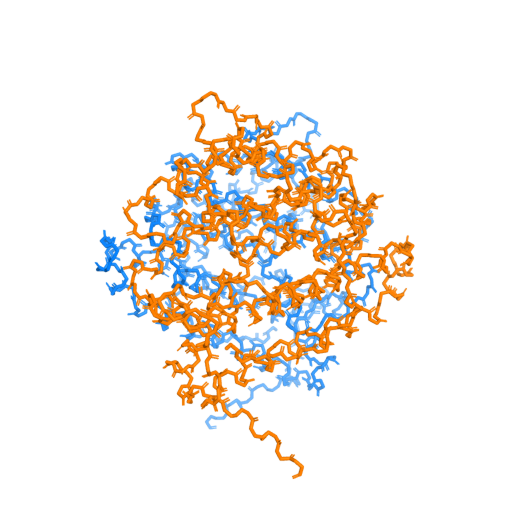 . PHE A 1 120 ? -3.613 19.859 -7.57 1 97.31 120 PHE A C 1
ATOM 924 O O . PHE A 1 120 ? -2.404 19.656 -7.453 1 97.31 120 PHE A O 1
ATOM 931 N N . SER A 1 121 ? -4.203 20.047 -8.703 1 97.12 121 SER A N 1
ATOM 932 C CA . SER A 1 121 ? -3.414 20.156 -9.93 1 97.12 121 SER A CA 1
ATOM 933 C C . SER A 1 121 ? -2.35 21.234 -9.812 1 97.12 121 SER A C 1
ATOM 935 O O . SER A 1 121 ? -1.208 21.047 -10.234 1 97.12 121 SER A O 1
ATOM 937 N N . ASP A 1 122 ? -2.701 22.328 -9.266 1 97 122 ASP A N 1
ATOM 938 C CA . ASP A 1 122 ? -1.747 23.406 -9.031 1 97 122 ASP A CA 1
ATOM 939 C C . ASP A 1 122 ? -0.633 22.953 -8.086 1 97 122 ASP A C 1
ATOM 941 O O . ASP A 1 122 ? 0.548 23.172 -8.367 1 97 122 ASP A O 1
ATOM 945 N N . CYS A 1 123 ? -1.006 22.359 -6.992 1 97.81 123 CYS A N 1
ATOM 946 C CA . CYS A 1 123 ? -0.034 21.875 -6.023 1 97.81 123 CYS A CA 1
ATOM 947 C C . CYS A 1 123 ? 0.905 20.844 -6.66 1 97.81 123 CYS A C 1
ATOM 949 O O . CYS A 1 123 ? 2.121 20.922 -6.469 1 97.81 123 CYS A O 1
ATOM 951 N N . TRP A 1 124 ? 0.314 19.938 -7.434 1 97.75 124 TRP A N 1
ATOM 952 C CA . TRP A 1 124 ? 1.1 18.859 -8.031 1 97.75 124 TRP A CA 1
ATOM 953 C C . TRP A 1 124 ? 2.1 19.422 -9.039 1 97.75 124 TRP A C 1
ATOM 955 O O . TRP A 1 124 ? 3.254 18.984 -9.086 1 97.75 124 TRP A O 1
ATOM 965 N N . GLU A 1 125 ? 1.669 20.375 -9.805 1 96.75 125 GLU A N 1
ATOM 966 C CA . GLU A 1 125 ? 2.57 21 -10.773 1 96.75 125 GLU A CA 1
ATOM 967 C C . GLU A 1 125 ? 3.762 21.641 -10.07 1 96.75 125 GLU A C 1
ATOM 969 O O . GLU A 1 125 ? 4.898 21.531 -10.531 1 96.75 125 GLU A O 1
ATOM 974 N N . ARG A 1 126 ? 3.475 22.281 -9.031 1 97.5 126 ARG A N 1
ATOM 975 C CA . ARG A 1 126 ? 4.539 22.922 -8.266 1 97.5 126 ARG A CA 1
ATOM 976 C C . ARG A 1 126 ? 5.41 21.891 -7.57 1 97.5 126 ARG A C 1
ATOM 978 O O . ARG A 1 126 ? 6.633 22.031 -7.512 1 97.5 126 ARG A O 1
ATOM 985 N N . MET A 1 127 ? 4.824 20.797 -7.059 1 97.69 127 MET A N 1
ATOM 986 C CA . MET A 1 127 ? 5.535 19.75 -6.34 1 97.69 127 MET A CA 1
ATOM 987 C C . MET A 1 127 ? 6.508 19.016 -7.262 1 97.69 127 MET A C 1
ATOM 989 O O . MET A 1 127 ? 7.641 18.719 -6.867 1 97.69 127 MET A O 1
ATOM 993 N N . ARG A 1 128 ? 6.07 18.734 -8.414 1 96.75 128 ARG A N 1
ATOM 994 C CA . ARG A 1 128 ? 6.852 17.859 -9.289 1 96.75 128 ARG A CA 1
ATOM 995 C C . ARG A 1 128 ? 7.91 18.656 -10.047 1 96.75 128 ARG A C 1
ATOM 997 O O . ARG A 1 128 ? 8.805 18.078 -10.664 1 96.75 128 ARG A O 1
ATOM 1004 N N . ALA A 1 129 ? 7.793 19.953 -10.086 1 96.25 129 ALA A N 1
ATOM 1005 C CA . ALA A 1 129 ? 8.727 20.797 -10.828 1 96.25 129 ALA A CA 1
ATOM 1006 C C . ALA A 1 129 ? 10.156 20.594 -10.344 1 96.25 129 ALA A C 1
ATOM 1008 O O . ALA A 1 129 ? 10.445 20.719 -9.156 1 96.25 129 ALA A O 1
ATOM 1009 N N . GLY A 1 130 ? 11 20.203 -11.266 1 96.19 130 GLY A N 1
ATOM 1010 C CA . GLY A 1 130 ? 12.422 20.062 -10.969 1 96.19 130 GLY A CA 1
ATOM 1011 C C . GLY A 1 130 ? 12.766 18.703 -10.375 1 96.19 130 GLY A C 1
ATOM 1012 O O . GLY A 1 130 ? 13.938 18.422 -10.109 1 96.19 130 GLY A O 1
ATOM 1013 N N . MET A 1 131 ? 11.805 17.875 -10.125 1 97.38 131 MET A N 1
ATOM 1014 C CA . MET A 1 131 ? 12.062 16.547 -9.547 1 97.38 131 MET A CA 1
ATOM 1015 C C . MET A 1 131 ? 12.266 15.508 -10.641 1 97.38 131 MET A C 1
ATOM 1017 O O . MET A 1 131 ? 11.789 15.68 -11.766 1 97.38 131 MET A O 1
ATOM 1021 N N . SER A 1 132 ? 13.016 14.461 -10.406 1 97 132 SER A N 1
ATOM 1022 C CA . SER A 1 132 ? 13.305 13.398 -11.367 1 97 132 SER A CA 1
ATOM 1023 C C . SER A 1 132 ? 12.062 12.562 -11.656 1 97 132 SER A C 1
ATOM 1025 O O . SER A 1 132 ? 11.102 12.586 -10.891 1 97 132 SER A O 1
ATOM 1027 N N . ASP A 1 133 ? 12.094 11.789 -12.68 1 93.12 133 ASP A N 1
ATOM 1028 C CA . ASP A 1 133 ? 11.016 10.867 -13.016 1 93.12 133 ASP A CA 1
ATOM 1029 C C . ASP A 1 133 ? 10.852 9.805 -11.93 1 93.12 133 ASP A C 1
ATOM 1031 O O . ASP A 1 133 ? 9.734 9.383 -11.633 1 93.12 133 ASP A O 1
ATOM 1035 N N . ALA A 1 134 ? 11.945 9.375 -11.375 1 92.88 134 ALA A N 1
ATOM 1036 C CA . ALA A 1 134 ? 11.898 8.367 -10.312 1 92.88 134 ALA A CA 1
ATOM 1037 C C . ALA A 1 134 ? 11.164 8.898 -9.086 1 92.88 134 ALA A C 1
ATOM 1039 O O . ALA A 1 134 ? 10.328 8.203 -8.516 1 92.88 134 ALA A O 1
ATOM 1040 N N . TRP A 1 135 ? 11.5 10.125 -8.75 1 96.69 135 TRP A N 1
ATOM 1041 C CA . TRP A 1 135 ? 10.82 10.75 -7.625 1 96.69 135 TRP A CA 1
ATOM 1042 C C . TRP A 1 135 ? 9.328 10.906 -7.91 1 96.69 135 TRP A C 1
ATOM 1044 O O . TRP A 1 135 ? 8.492 10.617 -7.055 1 96.69 135 TRP A O 1
ATOM 1054 N N . ARG A 1 136 ? 9.031 11.344 -9.117 1 96.25 136 ARG A N 1
ATOM 1055 C CA . ARG A 1 136 ? 7.641 11.562 -9.492 1 96.25 136 ARG A CA 1
ATOM 1056 C C . ARG A 1 136 ? 6.848 10.258 -9.445 1 96.25 136 ARG A C 1
ATOM 1058 O O . ARG A 1 136 ? 5.727 10.227 -8.938 1 96.25 136 ARG A O 1
ATOM 1065 N N . ARG A 1 137 ? 7.391 9.172 -9.891 1 93.81 137 ARG A N 1
ATOM 1066 C CA . ARG A 1 137 ? 6.703 7.887 -9.914 1 93.81 137 ARG A CA 1
ATOM 1067 C C . ARG A 1 137 ? 6.379 7.406 -8.508 1 93.81 137 ARG A C 1
ATOM 1069 O O . ARG A 1 137 ? 5.246 7 -8.227 1 93.81 137 ARG A O 1
ATOM 1076 N N . ARG A 1 138 ? 7.395 7.469 -7.645 1 94.88 138 ARG A N 1
ATOM 1077 C CA . ARG A 1 138 ? 7.129 6.969 -6.301 1 94.88 138 ARG A CA 1
ATOM 1078 C C . ARG A 1 138 ? 6.184 7.898 -5.547 1 94.88 138 ARG A C 1
ATOM 1080 O O . ARG A 1 138 ? 5.383 7.449 -4.723 1 94.88 138 ARG A O 1
ATOM 1087 N N . THR A 1 139 ? 6.258 9.195 -5.824 1 97.69 139 THR A N 1
ATOM 1088 C CA . THR A 1 139 ? 5.367 10.148 -5.164 1 97.69 139 THR A CA 1
ATOM 1089 C C . THR A 1 139 ? 3.936 9.984 -5.664 1 97.69 139 THR A C 1
ATOM 1091 O O . THR A 1 139 ? 2.986 10.047 -4.879 1 97.69 139 THR A O 1
ATOM 1094 N N . VAL A 1 140 ? 3.758 9.758 -6.93 1 97.31 140 VAL A N 1
ATOM 1095 C CA . VAL A 1 140 ? 2.439 9.469 -7.48 1 97.31 140 VAL A CA 1
ATOM 1096 C C . VAL A 1 140 ? 1.856 8.227 -6.805 1 97.31 140 VAL A C 1
ATOM 1098 O O . VAL A 1 140 ? 0.685 8.219 -6.422 1 97.31 140 VAL A O 1
ATOM 1101 N N . HIS A 1 141 ? 2.66 7.23 -6.664 1 95.38 141 HIS A N 1
ATOM 1102 C CA . HIS A 1 141 ? 2.209 6.016 -6 1 95.38 141 HIS A CA 1
ATOM 1103 C C . HIS A 1 141 ? 1.716 6.309 -4.586 1 95.38 141 HIS A C 1
ATOM 1105 O O . HIS A 1 141 ? 0.684 5.781 -4.16 1 95.38 141 HIS A O 1
ATOM 1111 N N . GLU A 1 142 ? 2.412 7.137 -3.848 1 96.62 142 GLU A N 1
ATOM 1112 C CA . GLU A 1 142 ? 2.035 7.48 -2.479 1 96.62 142 GLU A CA 1
ATOM 1113 C C . GLU A 1 142 ? 0.725 8.266 -2.447 1 96.62 142 GLU A C 1
ATOM 1115 O O . GLU A 1 142 ? -0.138 8.008 -1.605 1 96.62 142 GLU A O 1
ATOM 1120 N N . TRP A 1 143 ? 0.583 9.188 -3.367 1 97.62 143 TRP A N 1
ATOM 1121 C CA . TRP A 1 143 ? -0.646 9.969 -3.428 1 97.62 143 TRP A CA 1
ATOM 1122 C C . TRP A 1 143 ? -1.835 9.094 -3.799 1 97.62 143 TRP A C 1
ATOM 1124 O O . TRP A 1 143 ? -2.91 9.211 -3.207 1 97.62 143 TRP A O 1
ATOM 1134 N N . VAL A 1 144 ? -1.633 8.25 -4.742 1 96.31 144 VAL A N 1
ATOM 1135 C CA . VAL A 1 144 ? -2.725 7.395 -5.184 1 96.31 144 VAL A CA 1
ATOM 1136 C C . VAL A 1 144 ? -3.115 6.434 -4.062 1 96.31 144 VAL A C 1
ATOM 1138 O O . VAL A 1 144 ? -4.297 6.145 -3.865 1 96.31 144 VAL A O 1
ATOM 1141 N N . ASP A 1 145 ? -2.152 5.93 -3.377 1 95.25 145 ASP A N 1
ATOM 1142 C CA . ASP A 1 145 ? -2.455 5.082 -2.229 1 95.25 145 ASP A CA 1
ATOM 1143 C C . ASP A 1 145 ? -3.281 5.836 -1.19 1 95.25 145 ASP A C 1
ATOM 1145 O O . ASP A 1 145 ? -4.215 5.281 -0.606 1 95.25 145 ASP A O 1
ATOM 1149 N N . TYR A 1 146 ? -2.982 7.094 -0.942 1 96.44 146 TYR A N 1
ATOM 1150 C CA . TYR A 1 146 ? -3.746 7.953 -0.046 1 96.44 146 TYR A CA 1
ATOM 1151 C C . TYR A 1 146 ? -5.18 8.117 -0.537 1 96.44 146 TYR A C 1
ATOM 1153 O O . TYR A 1 146 ? -6.129 7.938 0.23 1 96.44 146 TYR A O 1
ATOM 1161 N N . LEU A 1 147 ? -5.336 8.406 -1.791 1 94.81 147 LEU A N 1
ATOM 1162 C CA . LEU A 1 147 ? -6.656 8.602 -2.381 1 94.81 147 LEU A CA 1
ATOM 1163 C C . LEU A 1 147 ? -7.477 7.32 -2.32 1 94.81 147 LEU A C 1
ATOM 1165 O O . LEU A 1 147 ? -8.688 7.363 -2.107 1 94.81 147 LEU A O 1
ATOM 1169 N N . ALA A 1 148 ? -6.754 6.223 -2.402 1 91.44 148 ALA A N 1
ATOM 1170 C CA . ALA A 1 148 ? -7.422 4.926 -2.414 1 91.44 148 ALA A CA 1
ATOM 1171 C C . ALA A 1 148 ? -7.906 4.547 -1.017 1 91.44 148 ALA A C 1
ATOM 1173 O O . ALA A 1 148 ? -8.734 3.641 -0.863 1 91.44 148 ALA A O 1
ATOM 1174 N N . GLY A 1 149 ? -7.453 5.219 0.004 1 91.38 149 GLY A N 1
ATOM 1175 C CA . GLY A 1 149 ? -7.855 4.934 1.373 1 91.38 149 GLY A CA 1
ATOM 1176 C C . GLY A 1 149 ? -9.227 5.484 1.721 1 91.38 149 GLY A C 1
ATOM 1177 O O . GLY A 1 149 ? -9.906 4.961 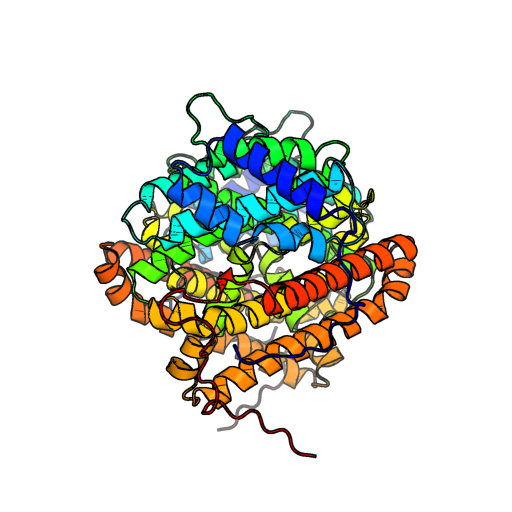2.605 1 91.38 149 GLY A O 1
ATOM 1178 N N . TRP A 1 150 ? -9.68 6.457 1.043 1 87.94 150 TRP A N 1
ATOM 1179 C CA . TRP A 1 150 ? -10.883 7.191 1.436 1 87.94 150 TRP A CA 1
ATOM 1180 C C . TRP A 1 150 ? -12.141 6.391 1.116 1 87.94 150 TRP A C 1
ATOM 1182 O O . TRP A 1 150 ? -13.086 6.363 1.909 1 87.94 150 TRP A O 1
ATOM 1192 N N . PRO A 1 151 ? -12.148 5.664 0.021 1 86.31 151 PRO A N 1
ATOM 1193 C CA . PRO A 1 151 ? -13.305 4.793 -0.174 1 86.31 151 PRO A CA 1
ATOM 1194 C C . PRO A 1 151 ? -13.492 3.791 0.965 1 86.31 151 PRO A C 1
ATOM 1196 O O . PRO A 1 151 ? -14.625 3.441 1.309 1 86.31 151 PRO A O 1
ATOM 1199 N N . THR A 1 152 ? -12.43 3.371 1.541 1 86.94 152 THR A N 1
ATOM 1200 C CA . THR A 1 152 ? -12.508 2.455 2.674 1 86.94 152 THR A CA 1
ATOM 1201 C C . THR A 1 152 ? -13.164 3.135 3.873 1 86.94 152 THR A C 1
ATOM 1203 O O . THR A 1 152 ? -14.016 2.543 4.539 1 86.94 152 THR A O 1
ATOM 1206 N N . LYS A 1 153 ? -12.781 4.34 4.113 1 84.69 153 LYS A N 1
ATOM 1207 C CA . LYS A 1 153 ? -13.383 5.098 5.207 1 84.69 153 LYS A CA 1
ATOM 1208 C C . LYS A 1 153 ? -14.891 5.234 5.023 1 84.69 153 LYS A C 1
ATOM 1210 O O . LYS A 1 153 ? -15.656 5.051 5.973 1 84.69 153 LYS A O 1
ATOM 1215 N N . LEU A 1 154 ? -15.312 5.504 3.848 1 84.44 154 LEU A N 1
ATOM 1216 C CA . LEU A 1 154 ? -16.734 5.684 3.551 1 84.44 154 LEU A CA 1
ATOM 1217 C C . LEU A 1 154 ? -17.484 4.359 3.684 1 84.44 154 LEU A C 1
ATOM 1219 O O . LEU A 1 154 ? -18.594 4.324 4.23 1 84.44 154 LEU A O 1
ATOM 1223 N N . ALA A 1 155 ? -16.891 3.307 3.195 1 86.38 155 ALA A N 1
ATOM 1224 C CA . ALA A 1 155 ? -17.516 1.987 3.281 1 86.38 155 ALA A CA 1
ATOM 1225 C C . ALA A 1 155 ? -17.672 1.55 4.734 1 86.38 155 ALA A C 1
ATOM 1227 O O . ALA A 1 155 ? -18.734 1.039 5.125 1 86.38 155 ALA A O 1
ATOM 1228 N N . ASP A 1 156 ? -16.719 1.766 5.492 1 89.31 156 ASP A N 1
ATOM 1229 C CA . ASP A 1 156 ? -16.75 1.361 6.895 1 89.31 156 ASP A CA 1
ATOM 1230 C C . ASP A 1 156 ? -17.75 2.193 7.684 1 89.31 156 ASP A C 1
ATOM 1232 O O . ASP A 1 156 ? -18.438 1.676 8.57 1 89.31 156 ASP A O 1
ATOM 1236 N N . ARG A 1 157 ? -17.781 3.426 7.395 1 84.44 157 ARG A N 1
ATOM 1237 C CA . ARG A 1 157 ? -18.781 4.285 8.039 1 84.44 157 ARG A CA 1
ATOM 1238 C C . ARG A 1 157 ? -20.188 3.824 7.707 1 84.44 157 ARG A C 1
ATOM 1240 O O . ARG A 1 157 ? -21.047 3.773 8.586 1 84.44 157 ARG A O 1
ATOM 1247 N N . ALA A 1 158 ? -20.406 3.512 6.469 1 83.06 158 ALA A N 1
ATOM 1248 C CA . ALA A 1 158 ? -21.719 3.062 6.031 1 83.06 158 ALA A CA 1
ATOM 1249 C C . ALA A 1 158 ? -22.109 1.745 6.703 1 83.06 158 ALA A C 1
ATOM 1251 O O . ALA A 1 158 ? -23.281 1.507 6.996 1 83.06 158 ALA A O 1
ATOM 1252 N N . HIS A 1 159 ? -21.141 0.927 6.922 1 84.5 159 HIS A N 1
ATOM 1253 C CA . HIS A 1 159 ? -21.344 -0.356 7.582 1 84.5 159 HIS A CA 1
ATOM 1254 C C . HIS A 1 159 ? -21.531 -0.18 9.086 1 84.5 159 HIS A C 1
ATOM 1256 O O . HIS A 1 159 ? -22.078 -1.058 9.758 1 84.5 159 HIS A O 1
ATOM 1262 N N . GLY A 1 160 ? -21.094 0.973 9.609 1 80.94 160 GLY A N 1
ATOM 1263 C CA . GLY A 1 160 ? -21.094 1.176 11.055 1 80.94 160 GLY A CA 1
ATOM 1264 C C . GLY A 1 160 ? -20.094 0.314 11.781 1 80.94 160 GLY A C 1
ATOM 1265 O O . GLY A 1 160 ? -20.359 -0.157 12.891 1 80.94 160 GLY A O 1
ATOM 1266 N N . ALA A 1 161 ? -19.047 0.04 11.203 1 78.5 161 ALA A N 1
ATOM 1267 C CA . ALA A 1 161 ? -18.031 -0.874 11.734 1 78.5 161 ALA A CA 1
ATOM 1268 C C . ALA A 1 161 ? -17.156 -0.177 12.766 1 78.5 161 ALA A C 1
ATOM 1270 O O . ALA A 1 161 ? -16.734 0.966 12.57 1 78.5 161 ALA A O 1
ATOM 1271 N N . VAL A 1 162 ? -17.047 -0.81 13.922 1 84.94 162 VAL A N 1
ATOM 1272 C CA . VAL A 1 162 ? -15.93 -0.476 14.805 1 84.94 162 VAL A CA 1
ATOM 1273 C C . VAL A 1 162 ? -14.766 -1.422 14.539 1 84.94 162 VAL A C 1
ATOM 1275 O O . VAL A 1 162 ? -14.781 -2.578 14.969 1 84.94 162 VAL A O 1
ATOM 1278 N N . LEU A 1 163 ? -13.867 -0.916 13.812 1 91.19 163 LEU A N 1
ATOM 1279 C CA . LEU A 1 163 ? -12.734 -1.731 13.398 1 91.19 163 LEU A CA 1
ATOM 1280 C C . LEU A 1 163 ? -11.883 -2.131 14.602 1 91.19 163 LEU A C 1
ATOM 1282 O O . LEU A 1 163 ? -11.734 -1.352 15.547 1 91.19 163 LEU A O 1
ATOM 1286 N N . ASP A 1 164 ? -11.359 -3.346 14.523 1 93.69 164 ASP A N 1
ATOM 1287 C CA . ASP A 1 164 ? -10.352 -3.658 15.523 1 93.69 164 ASP A CA 1
ATOM 1288 C C . ASP A 1 164 ? -9.102 -2.795 15.336 1 93.69 164 ASP A C 1
ATOM 1290 O O . ASP A 1 164 ? -8.914 -2.195 14.281 1 93.69 164 ASP A O 1
ATOM 1294 N N . PRO A 1 165 ? -8.266 -2.729 16.391 1 94.94 165 PRO A N 1
ATOM 1295 C CA . PRO A 1 165 ? -7.145 -1.789 16.375 1 94.94 165 PRO A CA 1
ATOM 1296 C C . PRO A 1 165 ? -6.211 -2.01 15.188 1 94.94 165 PRO A C 1
ATOM 1298 O O . PRO A 1 165 ? -5.758 -1.047 14.562 1 94.94 165 PRO A O 1
ATOM 1301 N N . ALA A 1 166 ? -5.949 -3.238 14.82 1 93.19 166 ALA A N 1
ATOM 1302 C CA . ALA A 1 166 ? -5.039 -3.516 13.711 1 93.19 166 ALA A CA 1
ATOM 1303 C C . ALA A 1 166 ? -5.633 -3.041 12.391 1 93.19 166 ALA A C 1
ATOM 1305 O O . ALA A 1 166 ? -4.941 -2.404 11.586 1 93.19 166 ALA A O 1
ATOM 1306 N N . ALA A 1 167 ? -6.895 -3.344 12.195 1 93.38 167 ALA A N 1
ATOM 1307 C CA . ALA A 1 167 ? -7.582 -2.9 10.984 1 93.38 167 ALA A CA 1
ATOM 1308 C C . ALA A 1 167 ? -7.68 -1.377 10.938 1 93.38 167 ALA A C 1
ATOM 1310 O O . ALA A 1 167 ? -7.535 -0.773 9.875 1 93.38 167 ALA A O 1
ATOM 1311 N N . HIS A 1 168 ? -7.922 -0.786 12.102 1 95.38 168 HIS A N 1
ATOM 1312 C CA . HIS A 1 168 ? -8 0.667 12.195 1 95.38 168 HIS A CA 1
ATOM 1313 C C . HIS A 1 168 ? -6.676 1.315 11.797 1 95.38 168 HIS A C 1
ATOM 1315 O O . HIS A 1 168 ? -6.656 2.264 11.008 1 95.38 168 HIS A O 1
ATOM 1321 N N . LEU A 1 169 ? -5.605 0.755 12.273 1 96.12 169 LEU A N 1
ATOM 1322 C CA . LEU A 1 169 ? -4.289 1.311 11.977 1 96.12 169 LEU A CA 1
ATOM 1323 C C . LEU A 1 169 ? -3.953 1.137 10.5 1 96.12 169 LEU A C 1
ATOM 1325 O O . LEU A 1 169 ? -3.395 2.041 9.875 1 96.12 169 LEU A O 1
ATOM 1329 N N . ARG A 1 170 ? -4.266 0.01 9.93 1 94.31 170 ARG A N 1
ATOM 1330 C CA . ARG A 1 170 ? -4.023 -0.219 8.508 1 94.31 170 ARG A CA 1
ATOM 1331 C C . ARG A 1 170 ? -4.773 0.797 7.652 1 94.31 170 ARG A C 1
ATOM 1333 O O . ARG A 1 170 ? -4.219 1.331 6.688 1 94.31 170 ARG A O 1
ATOM 1340 N N . ALA A 1 171 ? -5.988 1.066 8.031 1 93.62 171 ALA A N 1
ATOM 1341 C CA . ALA A 1 171 ? -6.789 2.053 7.309 1 93.62 171 ALA A CA 1
ATOM 1342 C C . ALA A 1 171 ? -6.207 3.455 7.469 1 93.62 171 ALA A C 1
ATOM 1344 O O . ALA A 1 171 ? -6.148 4.223 6.504 1 93.62 171 ALA A O 1
ATOM 1345 N N . ARG A 1 172 ? -5.738 3.717 8.68 1 95.69 172 ARG A N 1
ATOM 1346 C CA . ARG A 1 172 ? -5.227 5.055 8.961 1 95.69 172 ARG A CA 1
ATOM 1347 C C . ARG A 1 172 ? -3.924 5.312 8.211 1 95.69 172 ARG A C 1
ATOM 1349 O O . ARG A 1 172 ? -3.654 6.441 7.797 1 95.69 172 ARG A O 1
ATOM 1356 N N . HIS A 1 173 ? -3.121 4.277 8.016 1 95.81 173 HIS A N 1
ATOM 1357 C CA . HIS A 1 173 ? -1.892 4.441 7.25 1 95.81 173 HIS A CA 1
ATOM 1358 C C . HIS A 1 173 ? -2.186 4.926 5.832 1 95.81 173 HIS A C 1
ATOM 1360 O O . HIS A 1 173 ? -1.365 5.617 5.227 1 95.81 173 HIS A O 1
ATOM 1366 N N . ARG A 1 174 ? -3.305 4.66 5.391 1 92.56 174 ARG A N 1
ATOM 1367 C CA . ARG A 1 174 ? -3.643 5.031 4.02 1 92.56 174 ARG A CA 1
ATOM 1368 C C . ARG A 1 174 ? -4.332 6.391 3.975 1 92.56 174 ARG A C 1
ATOM 1370 O O . ARG A 1 174 ? -4.453 6.992 2.908 1 92.56 174 ARG A O 1
ATOM 1377 N N . THR A 1 175 ? -4.793 6.926 5.152 1 92.75 175 THR A N 1
ATOM 1378 C CA . THR A 1 175 ? -5.609 8.133 5.086 1 92.75 175 THR A CA 1
ATOM 1379 C C . THR A 1 175 ? -4.93 9.289 5.809 1 92.75 175 THR A C 1
ATOM 1381 O O . THR A 1 175 ? -5.355 10.445 5.688 1 92.75 175 THR A O 1
ATOM 1384 N N . ILE A 1 176 ? -3.842 8.969 6.535 1 95.75 176 ILE A N 1
ATOM 1385 C CA . ILE A 1 176 ? -3.207 10 7.344 1 95.75 176 ILE A CA 1
ATOM 1386 C C . ILE A 1 176 ? -2.398 10.938 6.445 1 95.75 176 ILE A C 1
ATOM 1388 O O . ILE A 1 176 ? -1.991 12.016 6.871 1 95.75 176 ILE A O 1
ATOM 1392 N N . CYS A 1 177 ? -2.018 10.539 5.184 1 96.69 177 CYS A N 1
ATOM 1393 C CA . CYS A 1 177 ? -1.363 11.32 4.141 1 96.69 177 CYS A CA 1
ATOM 1394 C C . CYS A 1 177 ? 0.089 11.609 4.504 1 96.69 177 CYS A C 1
ATOM 1396 O O . CYS A 1 177 ? 0.688 12.555 3.986 1 96.69 177 CYS A O 1
ATOM 1398 N N . CYS A 1 178 ? 0.743 10.891 5.355 1 97.75 178 CYS A N 1
ATOM 1399 C CA . CYS A 1 178 ? 2.111 11.141 5.797 1 97.75 178 CYS A CA 1
ATOM 1400 C C . CYS A 1 178 ? 3.1 10.906 4.66 1 97.75 178 CYS A C 1
ATOM 1402 O O . CYS A 1 178 ? 3.98 11.734 4.414 1 97.75 178 CYS A O 1
ATOM 1404 N N . ARG A 1 179 ? 2.889 9.875 3.934 1 97.19 179 ARG A N 1
ATOM 1405 C CA . ARG A 1 179 ? 3.893 9.461 2.961 1 97.19 179 ARG A CA 1
ATOM 1406 C C . ARG A 1 179 ? 4.02 10.484 1.834 1 97.19 179 ARG A C 1
ATOM 1408 O O . ARG A 1 179 ? 5.125 10.922 1.504 1 97.19 179 ARG A O 1
ATOM 1415 N N . PRO A 1 180 ? 2.916 10.992 1.274 1 97.94 180 PRO A N 1
ATOM 1416 C CA . PRO A 1 180 ? 3.053 12.086 0.311 1 97.94 180 PRO A CA 1
ATOM 1417 C C . PRO A 1 180 ? 3.746 13.312 0.905 1 97.94 180 PRO A C 1
ATOM 1419 O O . PRO A 1 180 ? 4.508 13.992 0.212 1 97.94 180 PRO A O 1
ATOM 1422 N N . LEU A 1 181 ? 3.508 13.57 2.146 1 98.38 181 LEU A N 1
ATOM 1423 C CA . LEU A 1 181 ? 4.062 14.758 2.781 1 98.38 181 LEU A CA 1
ATOM 1424 C C . LEU A 1 181 ? 5.555 14.586 3.051 1 98.38 181 LEU A C 1
ATOM 1426 O O . LEU A 1 181 ? 6.309 15.562 3.057 1 98.38 181 LEU A O 1
ATOM 1430 N N . PHE A 1 182 ? 5.988 13.32 3.24 1 98.5 182 PHE A N 1
ATOM 1431 C CA . PHE A 1 182 ? 7.418 13.055 3.334 1 98.5 182 PHE A CA 1
ATOM 1432 C C . PHE A 1 182 ? 8.109 13.328 2.004 1 98.5 182 PHE A C 1
ATOM 1434 O O . PHE A 1 182 ? 9.25 13.805 1.977 1 98.5 182 PHE A O 1
ATOM 1441 N N . ALA A 1 183 ? 7.418 13.008 0.927 1 98.31 183 ALA A N 1
ATOM 1442 C CA . ALA A 1 183 ? 7.957 13.328 -0.392 1 98.31 183 ALA A CA 1
ATOM 1443 C C . ALA A 1 183 ? 8.086 14.836 -0.583 1 98.31 183 ALA A C 1
ATOM 1445 O O . ALA A 1 183 ? 9.047 15.305 -1.195 1 98.31 183 ALA A O 1
ATOM 1446 N N . LEU A 1 184 ? 7.145 15.562 -0.072 1 98.44 184 LEU A N 1
ATOM 1447 C CA . LEU A 1 184 ? 7.18 17.016 -0.137 1 98.44 184 LEU A CA 1
ATOM 1448 C C . LEU A 1 184 ? 8.414 17.562 0.567 1 98.44 184 LEU A C 1
ATOM 1450 O O . LEU A 1 184 ? 8.984 18.578 0.142 1 98.44 184 LEU A O 1
ATOM 1454 N N . ALA A 1 185 ? 8.859 16.906 1.59 1 98 185 ALA A N 1
ATOM 1455 C CA . ALA A 1 185 ? 10.055 17.328 2.324 1 98 185 ALA A CA 1
ATOM 1456 C C . ALA A 1 185 ? 11.289 17.266 1.438 1 98 185 ALA A C 1
ATOM 1458 O O . ALA A 1 185 ? 12.18 18.125 1.537 1 98 185 ALA A O 1
ATOM 1459 N N . GLU A 1 186 ? 11.391 16.219 0.587 1 98.25 186 GLU A N 1
ATOM 1460 C CA . GLU A 1 186 ? 12.492 16.156 -0.378 1 98.25 186 GLU A CA 1
ATOM 1461 C C . GLU A 1 186 ? 12.422 17.328 -1.361 1 98.25 186 GLU A C 1
ATOM 1463 O O . GLU A 1 186 ? 13.438 17.984 -1.618 1 98.25 186 GLU A O 1
ATOM 1468 N N . ARG A 1 187 ? 11.227 17.578 -1.876 1 98.38 187 ARG A N 1
ATOM 1469 C CA . ARG A 1 187 ? 11.023 18.625 -2.875 1 98.38 187 ARG A CA 1
ATOM 1470 C C . ARG A 1 187 ? 11.43 19.984 -2.328 1 98.38 187 ARG A C 1
ATOM 1472 O O . ARG A 1 187 ? 12.195 20.719 -2.965 1 98.38 187 ARG A O 1
ATOM 1479 N N . VAL A 1 188 ? 11.008 20.391 -1.182 1 98.12 188 VAL A N 1
ATOM 1480 C CA . VAL A 1 188 ? 11.25 21.719 -0.658 1 98.12 188 VAL A CA 1
ATOM 1481 C C . VAL A 1 188 ? 12.648 21.797 -0.047 1 98.12 188 VAL A C 1
ATOM 1483 O O . VAL A 1 188 ? 13.195 22.875 0.137 1 98.12 188 VAL A O 1
ATOM 1486 N N . GLY A 1 189 ? 13.188 20.641 0.274 1 97.06 189 GLY A N 1
ATOM 1487 C CA . GLY A 1 189 ? 14.555 20.594 0.751 1 97.06 189 GLY A CA 1
ATOM 1488 C C . GLY A 1 189 ? 15.578 20.656 -0.366 1 97.06 189 GLY A C 1
ATOM 1489 O O . GLY A 1 189 ? 16.766 20.891 -0.116 1 97.06 189 GLY A O 1
ATOM 1490 N N . GLY A 1 190 ? 15.203 20.359 -1.586 1 96.81 190 GLY A N 1
ATOM 1491 C CA . GLY A 1 190 ? 16.078 20.469 -2.74 1 96.81 190 GLY A CA 1
ATOM 1492 C C . GLY A 1 190 ? 17 19.281 -2.908 1 96.81 190 GLY A C 1
ATOM 1493 O O . GLY A 1 190 ? 18.172 19.438 -3.252 1 96.81 190 GLY A O 1
ATOM 1494 N N . TYR A 1 191 ? 16.5 18.125 -2.553 1 97.12 191 TYR A N 1
ATOM 1495 C CA . TYR A 1 191 ? 17.281 16.906 -2.715 1 97.12 191 TYR A CA 1
ATOM 1496 C C . TYR A 1 191 ? 16.375 15.719 -3.01 1 97.12 191 TYR A C 1
ATOM 1498 O O . TYR A 1 191 ? 15.148 15.82 -2.9 1 97.12 191 TYR A O 1
ATOM 1506 N N . GLU A 1 192 ? 16.953 14.656 -3.424 1 97.81 192 GLU A N 1
ATOM 1507 C CA . GLU A 1 192 ? 16.297 13.359 -3.551 1 97.81 192 GLU A CA 1
ATOM 1508 C C . GLU A 1 192 ? 17.125 12.25 -2.908 1 97.81 192 GLU A C 1
ATOM 1510 O O . GLU A 1 192 ? 18.344 12.211 -3.076 1 97.81 192 GLU A O 1
ATOM 1515 N N . VAL A 1 193 ? 16.453 11.453 -2.139 1 97.56 193 VAL A N 1
ATOM 1516 C CA . VAL A 1 193 ? 17.125 10.25 -1.658 1 97.56 193 VAL A CA 1
ATOM 1517 C C . VAL A 1 193 ? 17.406 9.312 -2.828 1 97.56 193 VAL A C 1
ATOM 1519 O O . VAL A 1 193 ? 16.516 9.031 -3.635 1 97.56 193 VAL A O 1
ATOM 1522 N N . PRO A 1 194 ? 18.672 8.898 -2.955 1 95 194 PRO A N 1
ATOM 1523 C CA . PRO A 1 194 ? 18.969 7.957 -4.043 1 95 194 PRO A CA 1
ATOM 1524 C C . PRO A 1 194 ? 18.062 6.727 -4.02 1 95 194 PRO A C 1
ATOM 1526 O O . PRO A 1 194 ? 17.75 6.207 -2.947 1 95 194 PRO A O 1
ATOM 1529 N N . ARG A 1 195 ? 17.766 6.258 -5.152 1 90.62 195 ARG A N 1
ATOM 1530 C CA . ARG A 1 195 ? 16.781 5.211 -5.363 1 90.62 195 ARG A CA 1
ATOM 1531 C C . ARG A 1 195 ? 17.109 3.971 -4.535 1 90.62 195 ARG A C 1
ATOM 1533 O O . ARG A 1 195 ? 16.219 3.395 -3.896 1 90.62 195 ARG A O 1
ATOM 1540 N N . ARG A 1 196 ? 18.328 3.535 -4.535 1 88.38 196 ARG A N 1
ATOM 1541 C CA . ARG A 1 196 ? 18.734 2.314 -3.846 1 88.38 196 ARG A CA 1
ATOM 1542 C C . ARG A 1 196 ? 18.484 2.426 -2.346 1 88.38 196 ARG A C 1
ATOM 1544 O O . ARG A 1 196 ? 18.141 1.438 -1.693 1 88.38 196 ARG A O 1
ATOM 1551 N N . ALA A 1 197 ? 18.609 3.586 -1.868 1 94.12 197 ALA A N 1
ATOM 1552 C CA . ALA A 1 197 ? 18.391 3.787 -0.439 1 94.12 197 ALA A CA 1
ATOM 1553 C C . ALA A 1 197 ? 16.906 3.996 -0.137 1 94.12 197 ALA A C 1
ATOM 1555 O O . ALA A 1 197 ? 16.391 3.465 0.847 1 94.12 197 ALA A O 1
ATOM 1556 N N . TRP A 1 198 ? 16.25 4.758 -1.016 1 95.12 198 TRP A N 1
ATOM 1557 C CA . TRP A 1 198 ? 14.836 5.074 -0.788 1 95.12 198 TRP A CA 1
ATOM 1558 C C . TRP A 1 198 ? 14.008 3.801 -0.666 1 95.12 198 TRP A C 1
ATOM 1560 O O . TRP A 1 198 ? 13.102 3.721 0.167 1 95.12 198 TRP A O 1
ATOM 1570 N N . HIS A 1 199 ? 14.406 2.83 -1.345 1 91.75 199 HIS A N 1
ATOM 1571 C CA . HIS A 1 199 ? 13.609 1.61 -1.418 1 91.75 199 HIS A CA 1
ATOM 1572 C C . HIS A 1 199 ? 14.023 0.617 -0.337 1 91.75 199 HIS A C 1
ATOM 1574 O O . HIS A 1 199 ? 13.398 -0.433 -0.18 1 91.75 199 HIS A O 1
ATOM 1580 N N . SER A 1 200 ? 15 0.891 0.402 1 92.94 200 SER A N 1
ATOM 1581 C CA . SER A 1 200 ? 15.406 -0.023 1.463 1 92.94 200 SER A CA 1
ATOM 1582 C C . SER A 1 200 ? 14.312 -0.176 2.514 1 92.94 200 SER A C 1
ATOM 1584 O O . SER A 1 200 ? 13.602 0.782 2.82 1 92.94 200 SER A O 1
ATOM 1586 N N . SER A 1 201 ? 14.273 -1.349 3.084 1 93.75 201 SER A N 1
ATOM 1587 C CA . SER A 1 201 ? 13.32 -1.607 4.16 1 93.75 201 SER A CA 1
ATOM 1588 C C . SER A 1 201 ? 13.586 -0.705 5.359 1 93.75 201 SER A C 1
ATOM 1590 O O . SER A 1 201 ? 12.664 -0.37 6.105 1 93.75 201 SER A O 1
ATOM 1592 N N . ARG A 1 202 ? 14.82 -0.347 5.488 1 94.69 202 ARG A N 1
ATOM 1593 C CA . ARG A 1 202 ? 15.156 0.531 6.605 1 94.69 202 ARG A CA 1
ATOM 1594 C C . ARG A 1 202 ? 14.477 1.89 6.457 1 94.69 202 ARG A C 1
ATOM 1596 O O . ARG A 1 202 ? 13.836 2.373 7.387 1 94.69 202 ARG A O 1
ATOM 1603 N N . LEU A 1 203 ? 14.555 2.52 5.297 1 97 203 LEU A N 1
ATOM 1604 C CA . LEU A 1 203 ? 13.906 3.809 5.086 1 97 203 LEU A CA 1
ATOM 1605 C C . LEU A 1 203 ? 12.391 3.656 5.055 1 97 203 LEU A C 1
ATOM 1607 O O . LEU A 1 203 ? 11.664 4.539 5.52 1 97 203 LEU A O 1
ATOM 1611 N N . ASP A 1 204 ? 11.938 2.547 4.484 1 96.38 204 ASP A N 1
ATOM 1612 C CA . ASP A 1 204 ? 10.508 2.277 4.551 1 96.38 204 ASP A CA 1
ATOM 1613 C C . ASP A 1 204 ? 10.031 2.184 6 1 96.38 204 ASP A C 1
ATOM 1615 O O . ASP A 1 204 ? 8.969 2.707 6.348 1 96.38 204 ASP A O 1
ATOM 1619 N N . GLY A 1 205 ? 10.836 1.481 6.801 1 96.56 205 GLY A N 1
ATOM 1620 C CA . GLY A 1 205 ? 10.523 1.386 8.219 1 96.56 205 GLY A CA 1
ATOM 1621 C C . GLY A 1 205 ? 10.484 2.732 8.914 1 96.56 205 GLY A C 1
ATOM 1622 O O . GLY A 1 205 ? 9.633 2.971 9.773 1 96.56 205 GLY A O 1
ATOM 1623 N N . MET A 1 206 ? 11.383 3.574 8.516 1 97.81 206 MET A N 1
ATOM 1624 C CA . MET A 1 206 ? 11.414 4.91 9.109 1 97.81 206 MET A CA 1
ATOM 1625 C C . MET A 1 206 ? 10.156 5.695 8.742 1 97.81 206 MET A C 1
ATOM 1627 O O . MET A 1 206 ? 9.57 6.367 9.594 1 97.81 206 MET A O 1
ATOM 1631 N N . ARG A 1 207 ? 9.727 5.633 7.508 1 98 207 ARG A N 1
ATOM 1632 C CA . ARG A 1 207 ? 8.484 6.289 7.098 1 98 207 ARG A CA 1
ATOM 1633 C C . ARG A 1 207 ? 7.281 5.688 7.812 1 98 207 ARG A C 1
ATOM 1635 O O . ARG A 1 207 ? 6.383 6.41 8.242 1 98 207 ARG A O 1
ATOM 1642 N N . PHE A 1 208 ? 7.305 4.363 7.98 1 97.44 208 PHE A N 1
ATOM 1643 C CA . PHE A 1 208 ? 6.199 3.645 8.602 1 97.44 208 PHE A CA 1
ATOM 1644 C C . PHE A 1 208 ? 6.059 4.031 10.07 1 97.44 208 PHE A C 1
ATOM 1646 O O . PHE A 1 208 ? 4.965 4.363 10.531 1 97.44 208 PHE A O 1
ATOM 1653 N N . THR A 1 209 ? 7.137 4.012 10.773 1 97.94 209 THR A N 1
ATOM 1654 C CA . THR A 1 209 ? 7.086 4.281 12.203 1 97.94 209 THR A CA 1
ATOM 1655 C C . THR A 1 209 ? 6.805 5.758 12.461 1 97.94 209 THR A C 1
ATOM 1657 O O . THR A 1 209 ? 6.129 6.105 13.438 1 97.94 209 THR A O 1
ATOM 1660 N N . THR A 1 210 ? 7.332 6.633 11.609 1 98.44 210 THR A N 1
ATOM 1661 C CA . THR A 1 210 ? 6.984 8.047 11.727 1 98.44 210 THR A CA 1
ATOM 1662 C C . THR A 1 210 ? 5.488 8.25 11.508 1 98.44 210 THR A C 1
ATOM 1664 O O . THR A 1 210 ? 4.844 9 12.25 1 98.44 210 THR A O 1
ATOM 1667 N N . SER A 1 211 ? 4.945 7.578 10.555 1 98.38 211 SER A N 1
ATOM 1668 C CA . SER A 1 211 ? 3.508 7.652 10.305 1 98.38 211 SER A CA 1
ATOM 1669 C C . SER A 1 211 ? 2.715 7.148 11.508 1 98.38 211 SER A C 1
ATOM 1671 O O . SER A 1 211 ? 1.7 7.738 11.883 1 98.38 211 SER A O 1
ATOM 1673 N N . ASP A 1 212 ? 3.193 6.074 12.109 1 98.25 212 ASP A N 1
ATOM 1674 C CA . ASP A 1 212 ? 2.537 5.543 13.297 1 98.25 212 ASP A CA 1
ATOM 1675 C C . ASP A 1 212 ? 2.488 6.582 14.414 1 98.25 212 ASP A C 1
ATOM 1677 O O . ASP A 1 212 ? 1.474 6.719 15.102 1 98.25 212 ASP A O 1
ATOM 1681 N N . ALA A 1 213 ? 3.594 7.227 14.586 1 98.06 213 ALA A N 1
ATOM 1682 C CA . ALA A 1 213 ? 3.648 8.258 15.625 1 98.06 213 ALA A CA 1
ATOM 1683 C C . ALA A 1 213 ? 2.641 9.367 15.352 1 98.06 213 ALA A C 1
ATOM 1685 O O . ALA A 1 213 ? 1.893 9.773 16.234 1 98.06 213 ALA A O 1
ATOM 1686 N N . VAL A 1 214 ? 2.598 9.812 14.148 1 97.62 214 VAL A N 1
ATOM 1687 C CA . VAL A 1 214 ? 1.687 10.883 13.766 1 97.62 214 VAL A CA 1
ATOM 1688 C C . VAL A 1 214 ? 0.241 10.406 13.898 1 97.62 214 VAL A C 1
ATOM 1690 O O . VAL A 1 214 ? -0.61 11.141 14.414 1 97.62 214 VAL A O 1
ATOM 1693 N N . ILE A 1 215 ? -0.055 9.172 13.492 1 97.75 215 ILE A N 1
ATOM 1694 C CA . ILE A 1 215 ? -1.391 8.602 13.625 1 97.75 215 ILE A CA 1
ATOM 1695 C C . ILE A 1 215 ? -1.791 8.562 15.094 1 97.75 215 ILE A C 1
ATOM 1697 O O . ILE A 1 215 ? -2.887 9 15.461 1 97.75 215 ILE A O 1
ATOM 1701 N N . GLY A 1 216 ? -0.885 8.023 15.883 1 97.25 216 GLY A N 1
ATOM 1702 C CA . GLY A 1 216 ? -1.18 7.969 17.297 1 97.25 216 GLY A CA 1
ATOM 1703 C C . GLY A 1 216 ? -1.485 9.328 17.906 1 97.25 216 GLY A C 1
ATOM 1704 O O . GLY A 1 216 ? -2.457 9.477 18.641 1 97.25 216 GLY A O 1
ATOM 1705 N N . MET A 1 217 ? -0.696 10.328 17.594 1 94.44 217 MET A N 1
ATOM 1706 C CA . MET A 1 217 ? -0.924 11.688 18.078 1 94.44 217 MET A CA 1
ATOM 1707 C C . MET A 1 217 ? -2.262 12.227 17.578 1 94.44 217 MET A C 1
ATOM 1709 O O . MET A 1 217 ? -3.002 12.859 18.344 1 94.44 217 MET A O 1
ATOM 1713 N N . ASN A 1 218 ? -2.533 12.008 16.344 1 93.38 218 ASN A N 1
ATOM 1714 C CA . ASN A 1 218 ? -3.795 12.453 15.758 1 93.38 218 ASN A CA 1
ATOM 1715 C C . ASN A 1 218 ? -4.992 11.82 16.453 1 93.38 218 ASN A C 1
ATOM 1717 O O . ASN A 1 218 ? -6 12.484 16.703 1 93.38 218 ASN A O 1
ATOM 1721 N N . GLU A 1 219 ? -4.84 10.516 16.766 1 94.75 219 GLU A N 1
ATOM 1722 C CA . GLU A 1 219 ? -5.91 9.797 17.453 1 94.75 219 GLU A CA 1
ATOM 1723 C C . GLU A 1 219 ? -6.172 10.391 18.844 1 94.75 219 GLU A C 1
ATOM 1725 O O . GLU A 1 219 ? -7.312 10.438 19.297 1 94.75 219 GLU A O 1
ATOM 1730 N N . LEU A 1 220 ? -5.137 10.766 19.469 1 92.25 220 LEU A N 1
ATOM 1731 C CA . LEU A 1 220 ? -5.254 11.352 20.797 1 92.25 220 LEU A CA 1
ATOM 1732 C C . LEU A 1 220 ? -5.863 12.75 20.719 1 92.25 220 LEU A C 1
ATOM 1734 O O . LEU A 1 220 ? -6.777 13.078 21.469 1 92.25 220 LEU A O 1
ATOM 1738 N N . HIS A 1 221 ? -5.457 13.531 19.781 1 86.5 221 HIS A N 1
ATOM 1739 C CA . HIS A 1 221 ? -5.91 14.914 19.656 1 86.5 221 HIS A CA 1
ATOM 1740 C C . HIS A 1 221 ? -7.367 14.977 19.203 1 86.5 221 HIS A C 1
ATOM 1742 O O . HIS A 1 221 ? -8.109 15.867 19.625 1 86.5 221 HIS A O 1
ATOM 1748 N N . SER A 1 222 ? -7.746 14.07 18.406 1 86.44 222 SER A N 1
ATOM 1749 C CA . SER A 1 222 ? -9.086 14.125 17.828 1 86.44 222 SER A CA 1
ATOM 1750 C C . SER A 1 222 ? -10.078 13.305 18.641 1 86.44 222 SER A C 1
ATOM 1752 O O . SER A 1 222 ? -11.258 13.211 18.281 1 86.44 222 SER A O 1
ATOM 1754 N N . PHE A 1 223 ? -9.695 12.703 19.688 1 88.69 223 PHE A N 1
ATOM 1755 C CA . PHE A 1 223 ? -10.484 11.711 20.391 1 88.69 223 PHE A CA 1
ATOM 1756 C C . PHE A 1 223 ? -11.844 12.273 20.797 1 88.69 223 PHE A C 1
ATOM 1758 O O . PHE A 1 223 ? -12.883 11.695 20.484 1 88.69 223 PHE A O 1
ATOM 1765 N N . GLU A 1 224 ? -11.836 13.383 21.422 1 83.44 224 GLU A N 1
ATOM 1766 C CA . GLU A 1 224 ? -13.078 13.969 21.906 1 83.44 224 GLU A CA 1
ATOM 1767 C C . GLU A 1 224 ? -14.016 14.32 20.766 1 83.44 224 GLU A C 1
ATOM 1769 O O . GLU A 1 224 ? -15.219 14.062 20.844 1 83.44 224 GLU A O 1
ATOM 1774 N N . LYS A 1 225 ? -13.445 14.93 19.797 1 82.75 225 LYS A N 1
ATOM 1775 C CA . LYS A 1 225 ? -14.234 15.266 18.609 1 82.75 225 LYS A CA 1
ATOM 1776 C C . LYS A 1 225 ? -14.812 14.016 17.969 1 82.75 225 LYS A C 1
ATOM 1778 O O . LYS A 1 225 ? -16 13.977 17.609 1 82.75 225 LYS A O 1
ATOM 1783 N N . ASP A 1 226 ? -13.969 13.016 17.812 1 86.31 226 ASP A N 1
ATOM 1784 C CA . ASP A 1 226 ? -14.383 11.766 17.172 1 86.31 226 ASP A CA 1
ATOM 1785 C C . ASP A 1 226 ? -15.469 11.07 18 1 86.31 226 ASP A C 1
ATOM 1787 O O . ASP A 1 226 ? -16.453 10.562 17.453 1 86.31 226 ASP A O 1
ATOM 1791 N N . ARG A 1 227 ? -15.312 11.125 19.234 1 86.19 227 ARG A N 1
ATOM 1792 C CA . ARG A 1 227 ? -16.297 10.523 20.141 1 86.19 227 ARG A CA 1
ATOM 1793 C C . ARG A 1 227 ? -17.641 11.242 20.031 1 86.19 227 ARG A C 1
ATOM 1795 O O . ARG A 1 227 ? -18.688 10.594 19.938 1 86.19 227 ARG A O 1
ATOM 1802 N N . ALA A 1 228 ? -17.578 12.508 20.016 1 83.56 228 ALA A N 1
ATOM 1803 C CA . ALA A 1 228 ? -18.781 13.328 19.953 1 83.56 228 ALA A CA 1
ATOM 1804 C C . ALA A 1 228 ? -19.516 13.133 18.641 1 83.56 228 ALA A C 1
ATOM 1806 O O . ALA A 1 228 ? -20.75 13.133 18.594 1 83.56 228 ALA A O 1
ATOM 1807 N N . GLN A 1 229 ? -18.797 12.906 17.594 1 80.06 229 GLN A N 1
ATOM 1808 C CA . GLN A 1 229 ? -19.391 12.828 16.266 1 80.06 229 GLN A CA 1
ATOM 1809 C C . GLN A 1 229 ? -19.609 11.375 15.844 1 80.06 229 GLN A C 1
ATOM 1811 O O . GLN A 1 229 ? -20.156 11.109 14.773 1 80.06 229 GLN A O 1
ATOM 1816 N N . GLY A 1 230 ? -19.141 10.477 16.703 1 80.44 230 GLY A N 1
ATOM 1817 C CA . GLY A 1 230 ? -19.297 9.062 16.391 1 80.44 230 GLY A CA 1
ATOM 1818 C C . GLY A 1 230 ? -18.359 8.578 15.305 1 80.44 230 GLY A C 1
ATOM 1819 O O . GLY A 1 230 ? -18.688 7.688 14.531 1 80.44 230 GLY A O 1
ATOM 1820 N N . HIS A 1 231 ? -17.266 9.258 15.18 1 83.31 231 HIS A N 1
ATOM 1821 C CA . HIS A 1 231 ? -16.25 8.844 14.203 1 83.31 231 HIS A CA 1
ATOM 1822 C C . HIS A 1 231 ? -15.344 7.77 14.773 1 83.31 231 HIS A C 1
ATOM 1824 O O . HIS A 1 231 ? -15.211 7.633 15.992 1 83.31 231 HIS A O 1
ATOM 1830 N N . ALA A 1 232 ? -14.781 7.035 13.891 1 88.56 232 ALA A N 1
ATOM 1831 C CA . ALA A 1 232 ? -13.82 6.004 14.281 1 88.56 232 ALA A CA 1
ATOM 1832 C C . ALA A 1 232 ? -12.586 6.625 14.93 1 88.56 232 ALA A C 1
ATOM 1834 O O . ALA A 1 232 ? -12.125 7.691 14.516 1 88.56 232 ALA A O 1
ATOM 1835 N N . ASN A 1 233 ? -12.07 5.961 15.93 1 93.75 233 ASN A N 1
ATOM 1836 C CA . ASN A 1 233 ? -10.891 6.375 16.688 1 93.75 233 ASN A CA 1
ATOM 1837 C C . ASN A 1 233 ? -10.211 5.188 17.359 1 93.75 233 ASN A C 1
ATOM 1839 O O . ASN A 1 233 ? -10.883 4.285 17.859 1 93.75 233 ASN A O 1
ATOM 1843 N N . LEU A 1 234 ? -8.945 5.25 17.391 1 96.19 234 LEU A N 1
ATOM 1844 C CA . LEU A 1 234 ? -8.18 4.117 17.906 1 96.19 234 LEU A CA 1
ATOM 1845 C C . LEU A 1 234 ? -8.484 3.887 19.391 1 96.19 234 LEU A C 1
ATOM 1847 O O . LEU A 1 234 ? -8.547 2.74 19.844 1 96.19 234 LEU A O 1
ATOM 1851 N N . VAL A 1 235 ? -8.648 4.934 20.172 1 95 235 VAL A N 1
ATOM 1852 C CA . VAL A 1 235 ? -8.984 4.809 21.578 1 95 235 VAL A CA 1
ATOM 1853 C C . VAL A 1 235 ? -10.312 4.07 21.734 1 95 235 VAL A C 1
ATOM 1855 O O . VAL A 1 235 ? -10.422 3.143 22.547 1 95 235 VAL A O 1
ATOM 1858 N N . LEU A 1 236 ? -11.273 4.48 20.953 1 94.12 236 LEU A N 1
ATOM 1859 C CA . LEU A 1 236 ? -12.586 3.844 20.984 1 94.12 236 LEU A CA 1
ATOM 1860 C C . LEU A 1 236 ? -12.492 2.385 20.562 1 94.12 236 LEU A C 1
ATOM 1862 O O . LEU A 1 236 ? -13.164 1.521 21.125 1 94.12 236 LEU A O 1
ATOM 1866 N N . SER A 1 237 ? -11.719 2.17 19.531 1 95.06 237 SER A N 1
ATOM 1867 C CA . SER A 1 237 ? -11.5 0.808 19.047 1 95.06 237 SER A CA 1
ATOM 1868 C C . SER A 1 237 ? -10.914 -0.075 20.141 1 95.06 237 SER A C 1
ATOM 1870 O O . SER A 1 237 ? -11.352 -1.21 20.344 1 95.06 237 SER A O 1
ATOM 1872 N N . LEU A 1 238 ? -9.922 0.441 20.891 1 96 238 LEU A N 1
ATOM 1873 C CA . LEU A 1 238 ? -9.25 -0.293 21.953 1 96 238 LEU A CA 1
ATOM 1874 C C . LEU A 1 238 ? -10.203 -0.569 23.109 1 96 238 LEU A C 1
ATOM 1876 O O . LEU A 1 238 ? -10.133 -1.632 23.734 1 96 238 LEU A O 1
ATOM 1880 N N . VAL A 1 239 ? -11.078 0.351 23.406 1 94.56 239 VAL A N 1
ATOM 1881 C CA . VAL A 1 239 ? -12.078 0.151 24.453 1 94.56 239 VAL A CA 1
ATOM 1882 C C . VAL A 1 239 ? -13.07 -0.923 24.016 1 94.56 239 VAL A C 1
ATOM 1884 O O . VAL A 1 239 ? -13.359 -1.858 24.766 1 94.56 239 VAL A O 1
ATOM 1887 N N . HIS A 1 240 ? -13.516 -0.826 22.797 1 92.69 240 HIS A N 1
ATOM 1888 C CA . HIS A 1 240 ? -14.562 -1.697 22.281 1 92.69 240 HIS A CA 1
ATOM 1889 C C . HIS A 1 240 ? -14.055 -3.123 22.094 1 92.69 240 HIS A C 1
ATOM 1891 O O . HIS A 1 240 ? -14.711 -4.078 22.5 1 92.69 240 HIS A O 1
ATOM 1897 N N . HIS A 1 241 ? -12.93 -3.328 21.516 1 92.19 241 HIS A N 1
ATOM 1898 C CA . HIS A 1 241 ? -12.422 -4.648 21.156 1 92.19 241 HIS A CA 1
ATOM 1899 C C . HIS A 1 241 ? -11.453 -5.172 22.203 1 92.19 241 HIS A C 1
ATOM 1901 O O . HIS A 1 241 ? -11.312 -6.387 22.391 1 92.19 241 HIS A O 1
ATOM 1907 N N . GLY A 1 242 ? -10.75 -4.312 22.812 1 89.5 242 GLY A N 1
ATOM 1908 C CA . GLY A 1 242 ? -9.719 -4.723 23.75 1 89.5 242 GLY A CA 1
ATOM 1909 C C . GLY A 1 242 ? -10.219 -4.863 25.172 1 89.5 242 GLY A C 1
ATOM 1910 O O . GLY A 1 242 ? -9.516 -5.395 26.031 1 89.5 242 GLY A O 1
ATOM 1911 N N . GLY A 1 243 ? -11.367 -4.375 25.469 1 91 243 GLY A N 1
ATOM 1912 C CA . GLY A 1 243 ? -11.914 -4.418 26.812 1 91 243 GLY A CA 1
ATOM 1913 C C . GLY A 1 243 ? -11.18 -3.508 27.781 1 91 243 GLY A C 1
ATOM 1914 O O . GLY A 1 243 ? -11.102 -3.801 28.984 1 91 243 GLY A O 1
ATOM 1915 N N . LEU A 1 244 ? -10.562 -2.514 27.25 1 94.44 244 LEU A N 1
ATOM 1916 C CA . LEU A 1 244 ? -9.82 -1.56 28.078 1 94.44 244 LEU A CA 1
ATOM 1917 C C . LEU A 1 244 ? -10.727 -0.428 28.547 1 94.44 244 LEU A C 1
ATOM 1919 O O . LEU A 1 244 ? -11.727 -0.117 27.906 1 94.44 244 LEU A O 1
ATOM 1923 N N . THR A 1 245 ? -10.344 0.112 29.688 1 94.19 245 THR A N 1
ATOM 1924 C CA . THR A 1 245 ? -10.984 1.36 30.094 1 94.19 245 THR A CA 1
ATOM 1925 C C . THR A 1 245 ? -10.484 2.523 29.234 1 94.19 245 THR A C 1
ATOM 1927 O O . THR A 1 245 ? -9.484 2.396 28.531 1 94.19 245 THR A O 1
ATOM 1930 N N . GLY A 1 246 ? -11.164 3.584 29.25 1 90.75 246 GLY A N 1
ATOM 1931 C CA . GLY A 1 246 ? -10.758 4.777 28.531 1 90.75 246 GLY A CA 1
ATOM 1932 C C . GLY A 1 246 ? -9.32 5.18 28.797 1 90.75 246 GLY A C 1
ATOM 1933 O O . GLY A 1 246 ? -8.5 5.242 27.875 1 90.75 246 GLY A O 1
ATOM 1934 N N . PRO A 1 247 ? -9.016 5.34 30.078 1 91.81 247 PRO A N 1
ATOM 1935 C CA . PRO A 1 247 ? -7.645 5.719 30.422 1 91.81 247 PRO A CA 1
ATOM 1936 C C . PRO A 1 247 ? -6.613 4.676 29.984 1 91.81 247 PRO A C 1
ATOM 1938 O O . PRO A 1 247 ? -5.52 5.031 29.547 1 91.81 247 PRO A O 1
ATOM 1941 N N . GLU A 1 248 ? -6.945 3.459 30.078 1 94.56 248 GLU A N 1
ATOM 1942 C CA . GLU A 1 248 ? -6.047 2.402 29.625 1 94.56 248 GLU A CA 1
ATOM 1943 C C . GLU A 1 248 ? -5.824 2.471 28.125 1 94.56 248 GLU A C 1
ATOM 1945 O O . GLU A 1 248 ? -4.711 2.262 27.641 1 94.56 248 GLU A O 1
ATOM 1950 N N . ALA A 1 249 ? -6.879 2.74 27.438 1 96 249 ALA A N 1
ATOM 1951 C CA . ALA A 1 249 ? -6.801 2.857 25.984 1 96 249 ALA A CA 1
ATOM 1952 C C . ALA A 1 249 ? -5.93 4.043 25.578 1 96 249 ALA A C 1
ATOM 1954 O O . ALA A 1 249 ? -5.105 3.93 24.656 1 96 249 ALA A O 1
ATOM 1955 N N . VAL A 1 250 ? -6.102 5.105 26.203 1 94 250 VAL A N 1
ATOM 1956 C CA . VAL A 1 250 ? -5.289 6.289 25.953 1 94 250 VAL A CA 1
ATOM 1957 C C . VAL A 1 250 ? -3.816 5.973 26.203 1 94 250 VAL A C 1
ATOM 1959 O O . VAL A 1 250 ? -2.951 6.344 25.406 1 94 250 VAL A O 1
ATOM 1962 N N . THR A 1 251 ? -3.529 5.289 27.281 1 94.56 251 THR A N 1
ATOM 1963 C CA . THR A 1 251 ? -2.162 4.902 27.609 1 94.56 251 THR A CA 1
ATOM 1964 C C . THR A 1 251 ? -1.576 4.012 26.516 1 94.56 251 THR A C 1
ATOM 1966 O O . THR A 1 251 ? -0.408 4.156 26.141 1 94.56 251 THR A O 1
ATOM 1969 N N . ARG A 1 252 ? -2.414 3.16 26.031 1 96.38 252 ARG A N 1
ATOM 1970 C CA . ARG A 1 252 ? -1.961 2.273 24.969 1 96.38 252 ARG A CA 1
ATOM 1971 C C . ARG A 1 252 ? -1.607 3.062 23.703 1 96.38 252 ARG A C 1
ATOM 1973 O O . ARG A 1 252 ? -0.648 2.729 23.016 1 96.38 252 ARG A O 1
ATOM 1980 N N . VAL A 1 253 ? -2.406 4.047 23.375 1 96.88 253 VAL A N 1
ATOM 1981 C CA . VAL A 1 253 ? -2.115 4.875 22.203 1 96.88 253 VAL A CA 1
ATOM 1982 C C . VAL A 1 253 ? -0.845 5.688 22.453 1 96.88 253 VAL A C 1
ATOM 1984 O O . VAL A 1 253 ? -0.021 5.852 21.547 1 96.88 253 VAL A O 1
ATOM 1987 N N . CYS A 1 254 ? -0.617 6.16 23.641 1 95.56 254 CYS A N 1
ATOM 1988 C CA . CYS A 1 254 ? 0.624 6.844 24 1 95.56 254 CYS A CA 1
ATOM 1989 C C . CYS A 1 254 ? 1.822 5.918 23.828 1 95.56 254 CYS A C 1
ATOM 1991 O O . CYS A 1 254 ? 2.863 6.328 23.312 1 95.56 254 CYS A O 1
ATOM 1993 N N . ASP A 1 255 ? 1.615 4.699 24.297 1 96.38 255 ASP A N 1
ATOM 1994 C CA . ASP A 1 255 ? 2.67 3.703 24.141 1 96.38 255 ASP A CA 1
ATOM 1995 C C . ASP A 1 255 ? 2.988 3.455 22.672 1 96.38 255 ASP A C 1
ATOM 1997 O O . ASP A 1 255 ? 4.145 3.225 22.312 1 96.38 255 ASP A O 1
ATOM 2001 N N . LEU A 1 256 ? 1.97 3.441 21.844 1 97.25 256 LEU A N 1
ATOM 2002 C CA . LEU A 1 256 ? 2.168 3.293 20.406 1 97.25 256 LEU A CA 1
ATOM 2003 C C . LEU A 1 256 ? 3.027 4.426 19.859 1 97.25 256 LEU A C 1
ATOM 2005 O O . LEU A 1 256 ? 3.953 4.188 19.078 1 97.25 256 LEU A O 1
ATOM 2009 N N . VAL A 1 257 ? 2.746 5.648 20.25 1 97.12 257 VAL A N 1
ATOM 2010 C CA . VAL A 1 257 ? 3.506 6.805 19.797 1 97.12 257 VAL A CA 1
ATOM 2011 C C . VAL A 1 257 ? 4.957 6.684 20.25 1 97.12 257 VAL A C 1
ATOM 2013 O O . VAL A 1 257 ? 5.883 6.777 19.438 1 97.12 257 VAL A O 1
ATOM 2016 N N . GLN A 1 258 ? 5.176 6.414 21.516 1 96.56 258 GLN A N 1
ATOM 2017 C CA . GLN A 1 258 ? 6.523 6.324 22.062 1 96.56 258 GLN A CA 1
ATOM 2018 C C . GLN A 1 258 ? 7.301 5.176 21.438 1 96.56 258 GLN A C 1
ATOM 2020 O O . GLN A 1 258 ? 8.484 5.324 21.109 1 96.56 258 GLN A O 1
ATOM 2025 N N . GLY A 1 259 ? 6.633 4.062 21.344 1 97.31 259 GLY A N 1
ATOM 2026 C CA . GLY A 1 259 ? 7.262 2.924 20.688 1 97.31 259 GLY A CA 1
ATOM 2027 C C . GLY A 1 259 ? 7.645 3.193 19.25 1 97.31 259 GLY A C 1
ATOM 2028 O O . GLY A 1 259 ? 8.68 2.721 18.781 1 97.31 259 GLY A O 1
ATOM 2029 N N . SER A 1 260 ? 6.816 3.924 18.547 1 97.81 260 SER A N 1
ATOM 2030 C CA . SER A 1 260 ? 7.094 4.285 17.156 1 97.81 260 SER A CA 1
ATOM 2031 C C . SER A 1 260 ? 8.305 5.203 17.047 1 97.81 260 SER A C 1
ATOM 2033 O O . SER A 1 260 ? 9.141 5.043 16.156 1 97.81 260 SER A O 1
ATOM 2035 N N . ILE A 1 261 ? 8.414 6.133 17.984 1 97.31 261 ILE A N 1
ATOM 2036 C CA . ILE A 1 261 ? 9.547 7.047 18 1 97.31 261 ILE A CA 1
ATOM 2037 C C . ILE A 1 261 ? 10.828 6.27 18.297 1 97.31 261 ILE A C 1
ATOM 2039 O O . ILE A 1 261 ? 11.859 6.484 17.656 1 97.31 261 ILE A O 1
ATOM 2043 N N . GLU A 1 262 ? 10.75 5.34 19.234 1 97.31 262 GLU A N 1
ATOM 2044 C CA . GLU A 1 262 ? 11.906 4.512 19.562 1 97.31 262 GLU A CA 1
ATOM 2045 C C . GLU A 1 262 ? 12.328 3.65 18.375 1 97.31 262 GLU A C 1
ATOM 2047 O O . GLU A 1 262 ? 13.523 3.5 18.109 1 97.31 262 GLU A O 1
ATOM 2052 N N . SER A 1 263 ? 11.359 3.088 17.734 1 97.06 263 SER A N 1
ATOM 2053 C CA . SER A 1 263 ? 11.641 2.291 16.547 1 97.06 263 SER A CA 1
ATOM 2054 C C . SER A 1 263 ? 12.305 3.135 15.453 1 97.06 263 SER A C 1
ATOM 2056 O O . SER A 1 263 ? 13.234 2.68 14.789 1 97.06 263 SER A O 1
ATOM 2058 N N . PHE A 1 264 ? 11.867 4.348 15.25 1 97.94 264 PHE A N 1
ATOM 2059 C CA . PHE A 1 264 ? 12.461 5.266 14.281 1 97.94 264 PHE A CA 1
ATOM 2060 C C . PHE A 1 264 ? 13.922 5.535 14.617 1 97.94 264 PHE A C 1
ATOM 2062 O O . PHE A 1 264 ? 14.781 5.496 13.734 1 97.94 264 PHE A O 1
ATOM 2069 N N . LEU A 1 265 ? 14.164 5.766 15.883 1 97.56 265 LEU A N 1
ATOM 2070 C CA . LEU A 1 265 ? 15.523 6.07 16.328 1 97.56 265 LEU A CA 1
ATOM 2071 C C . LEU A 1 265 ? 16.438 4.871 16.109 1 97.56 265 LEU A C 1
ATOM 2073 O O . LEU A 1 265 ? 17.609 5.031 15.719 1 97.56 265 LEU A O 1
ATOM 2077 N N . ARG A 1 266 ? 15.914 3.721 16.344 1 95.94 266 ARG A N 1
ATOM 2078 C CA . ARG A 1 266 ? 16.688 2.51 16.094 1 95.94 266 ARG A CA 1
ATOM 2079 C C . ARG A 1 266 ? 17.016 2.369 14.617 1 95.94 266 ARG A C 1
ATOM 2081 O O . ARG A 1 266 ? 18.141 2.041 14.25 1 95.94 266 ARG A O 1
ATOM 2088 N N . LEU A 1 267 ? 16.125 2.6 13.781 1 96.38 267 LEU A N 1
ATOM 2089 C CA . LEU A 1 267 ? 16.328 2.525 12.344 1 96.38 267 LEU A CA 1
ATOM 2090 C C . LEU A 1 267 ? 17.312 3.607 11.883 1 96.38 267 LEU A C 1
ATOM 2092 O O . LEU A 1 267 ? 18.188 3.348 11.055 1 96.38 267 LEU A O 1
ATOM 2096 N N . ARG A 1 268 ? 17.156 4.789 12.422 1 97.25 268 ARG A N 1
ATOM 2097 C CA . ARG A 1 268 ? 18.031 5.902 12.078 1 97.25 268 ARG A CA 1
ATOM 2098 C C . ARG A 1 268 ? 19.484 5.578 12.414 1 97.25 268 ARG A C 1
ATOM 2100 O O . ARG A 1 268 ? 20.406 5.941 11.664 1 97.25 268 ARG A O 1
ATOM 2107 N N . SER A 1 269 ? 19.719 4.902 13.492 1 96.75 269 SER A N 1
ATOM 2108 C CA . SER A 1 269 ? 21.062 4.605 13.961 1 96.75 269 SER A CA 1
ATOM 2109 C C . SER A 1 269 ? 21.797 3.697 12.977 1 96.75 269 SER A C 1
ATOM 2111 O O . SER A 1 269 ? 23.031 3.619 12.992 1 96.75 269 SER A O 1
ATOM 2113 N N . GLY A 1 270 ? 21.109 3.027 12.07 1 95.19 270 GLY A N 1
ATOM 2114 C CA . GLY A 1 270 ? 21.719 2.129 11.102 1 95.19 270 GLY A CA 1
ATOM 2115 C C . GLY A 1 270 ? 21.984 2.789 9.766 1 95.19 270 GLY A C 1
ATOM 2116 O O . GLY A 1 270 ? 22.516 2.15 8.844 1 95.19 270 GLY A O 1
ATOM 2117 N N . LEU A 1 271 ? 21.781 4.074 9.602 1 96.5 271 LEU A N 1
ATOM 2118 C CA . LEU A 1 271 ? 21.875 4.762 8.32 1 96.5 271 LEU A CA 1
ATOM 2119 C C . LEU A 1 271 ? 23.328 4.809 7.836 1 96.5 271 LEU A C 1
ATOM 2121 O O . LEU A 1 271 ? 23.594 4.652 6.641 1 96.5 271 LEU A O 1
ATOM 2125 N N . PRO A 1 272 ? 24.328 5.039 8.742 1 96.19 272 PRO A N 1
ATOM 2126 C CA . PRO A 1 272 ? 25.703 5.043 8.258 1 96.19 272 PRO A CA 1
ATOM 2127 C C . PRO A 1 272 ? 26.109 3.729 7.59 1 96.19 272 PRO A C 1
ATOM 2129 O O . PRO A 1 272 ? 26.734 3.734 6.531 1 96.19 272 PRO A O 1
ATOM 2132 N N . GLU A 1 273 ? 25.656 2.658 8.133 1 94.56 273 GLU A N 1
ATOM 2133 C CA . GLU A 1 273 ? 25.953 1.354 7.547 1 94.56 273 GLU A CA 1
ATOM 2134 C C . GLU A 1 273 ? 25.234 1.175 6.215 1 94.56 273 GLU A C 1
ATOM 2136 O O . GLU A 1 273 ? 25.797 0.619 5.266 1 94.56 273 GLU A O 1
ATOM 2141 N N . LEU A 1 274 ? 24.047 1.628 6.164 1 94.25 274 LEU A N 1
ATOM 2142 C CA . LEU A 1 274 ? 23.281 1.562 4.926 1 94.25 274 LEU A CA 1
ATOM 2143 C C . LEU A 1 274 ? 23.969 2.355 3.818 1 94.25 274 LEU A C 1
ATOM 2145 O O . LEU A 1 274 ? 24.094 1.876 2.689 1 94.25 274 LEU A O 1
ATOM 2149 N N . GLY A 1 275 ? 24.359 3.561 4.211 1 95.62 275 GLY A N 1
ATOM 2150 C CA . GLY A 1 275 ? 25.062 4.395 3.242 1 95.62 275 GLY A CA 1
ATOM 2151 C C . GLY A 1 275 ? 26.312 3.742 2.691 1 95.62 275 GLY A C 1
ATOM 2152 O O . GLY A 1 275 ? 26.547 3.75 1.481 1 95.62 275 GLY A O 1
ATOM 2153 N N . ARG A 1 276 ? 27.078 3.125 3.525 1 94.56 276 ARG A N 1
ATOM 2154 C CA . ARG A 1 276 ? 28.312 2.451 3.117 1 94.56 276 ARG A CA 1
ATOM 2155 C C . ARG A 1 276 ? 28.016 1.27 2.199 1 94.56 276 ARG A C 1
ATOM 2157 O O . ARG A 1 276 ? 28.641 1.106 1.158 1 94.56 276 ARG A O 1
ATOM 2164 N N . ALA A 1 277 ? 27.047 0.562 2.518 1 91.81 277 ALA A N 1
ATOM 2165 C CA . ALA A 1 277 ? 26.719 -0.654 1.776 1 91.81 277 ALA A CA 1
ATOM 2166 C C . ALA A 1 277 ? 26.188 -0.322 0.385 1 91.81 277 ALA A C 1
ATOM 2168 O O . ALA A 1 277 ? 26.453 -1.051 -0.576 1 91.81 277 ALA A O 1
ATOM 2169 N N . LEU A 1 278 ? 25.5 0.78 0.309 1 92.56 278 LEU A N 1
ATOM 2170 C CA . LEU A 1 278 ? 24.812 1.088 -0.946 1 92.56 278 LEU A CA 1
ATOM 2171 C C . LEU A 1 278 ? 25.578 2.15 -1.729 1 92.56 278 LEU A C 1
ATOM 2173 O O . LEU A 1 278 ? 25.188 2.506 -2.844 1 92.56 278 LEU A O 1
ATOM 2177 N N . GLY A 1 279 ? 26.609 2.674 -1.177 1 93.38 279 GLY A N 1
ATOM 2178 C CA . GLY A 1 279 ? 27.359 3.729 -1.828 1 93.38 279 GLY A CA 1
ATOM 2179 C C . GLY A 1 279 ? 26.625 5.047 -1.891 1 93.38 279 GLY A C 1
ATOM 2180 O O . GLY A 1 279 ? 26.656 5.738 -2.912 1 93.38 279 GLY A O 1
ATOM 2181 N N . VAL A 1 280 ? 25.812 5.324 -0.875 1 94.44 280 VAL A N 1
ATOM 2182 C CA . VAL A 1 280 ? 25.031 6.551 -0.796 1 94.44 280 VAL A CA 1
ATOM 2183 C C . VAL A 1 280 ? 25.641 7.488 0.245 1 94.44 280 VAL A C 1
ATOM 2185 O O . VAL A 1 280 ? 26.047 7.047 1.323 1 94.44 280 VAL A O 1
ATOM 2188 N N . GLU A 1 281 ? 25.703 8.742 -0.09 1 93.94 281 GLU A N 1
ATOM 2189 C CA . GLU A 1 281 ? 26.266 9.734 0.814 1 93.94 281 GLU A CA 1
ATOM 2190 C C . GLU A 1 281 ? 25.453 9.828 2.105 1 93.94 281 GLU A C 1
ATOM 2192 O O . GLU A 1 281 ? 24.25 10.031 2.068 1 93.94 281 GLU A O 1
ATOM 2197 N N . GLY A 1 282 ? 26.125 9.773 3.178 1 94.69 282 GLY A N 1
ATOM 2198 C CA . GLY A 1 282 ? 25.484 9.812 4.484 1 94.69 282 GLY A CA 1
ATOM 2199 C C . GLY A 1 282 ? 24.703 11.078 4.727 1 94.69 282 GLY A C 1
ATOM 2200 O O . GLY A 1 282 ? 23.641 11.055 5.359 1 94.69 282 GLY A O 1
ATOM 2201 N N . ALA A 1 283 ? 25.172 12.117 4.23 1 96.19 283 ALA A N 1
ATOM 2202 C CA . ALA A 1 283 ? 24.547 13.422 4.465 1 96.19 283 ALA A CA 1
ATOM 2203 C C . ALA A 1 283 ? 23.125 13.453 3.938 1 96.19 283 ALA A C 1
ATOM 2205 O O . ALA A 1 283 ? 22.234 14.07 4.547 1 96.19 283 ALA A O 1
ATOM 2206 N N . VAL A 1 284 ? 22.875 12.844 2.832 1 97.19 284 VAL A N 1
ATOM 2207 C CA . VAL A 1 284 ? 21.531 12.852 2.248 1 97.19 284 VAL A CA 1
ATOM 2208 C C . VAL A 1 284 ? 20.594 12 3.1 1 97.19 284 VAL A C 1
ATOM 2210 O O . VAL A 1 284 ? 19.422 12.352 3.297 1 97.19 284 VAL A O 1
ATOM 2213 N N . LEU A 1 285 ? 21.109 10.898 3.594 1 97.69 285 LEU A N 1
ATOM 2214 C CA . LEU A 1 285 ? 20.312 10.031 4.453 1 97.69 285 LEU A CA 1
ATOM 2215 C C . LEU A 1 285 ? 19.984 10.727 5.77 1 97.69 285 LEU A C 1
ATOM 2217 O O . LEU A 1 285 ? 18.844 10.648 6.254 1 97.69 285 LEU A O 1
ATOM 2221 N N . ASP A 1 286 ? 20.922 11.406 6.273 1 97.38 286 ASP A N 1
ATOM 2222 C CA . ASP A 1 286 ? 20.703 12.156 7.504 1 97.38 286 ASP A CA 1
ATOM 2223 C C . ASP A 1 286 ? 19.672 13.266 7.297 1 97.38 286 ASP A C 1
ATOM 2225 O O . ASP A 1 286 ? 18.812 13.484 8.148 1 97.38 286 ASP A O 1
ATOM 2229 N N . ARG A 1 287 ? 19.812 13.93 6.223 1 97.06 287 ARG A N 1
ATOM 2230 C CA . ARG A 1 287 ? 18.875 14.992 5.902 1 97.06 287 ARG A CA 1
ATOM 2231 C C . ARG A 1 287 ? 17.453 14.453 5.812 1 97.06 287 ARG A C 1
ATOM 2233 O O . ARG A 1 287 ? 16.5 15.102 6.258 1 97.06 287 ARG A O 1
ATOM 2240 N N . TYR A 1 288 ? 17.328 13.312 5.211 1 98.06 288 TYR A N 1
ATOM 2241 C CA . TYR A 1 288 ? 16.016 12.695 5.082 1 98.06 288 TYR A CA 1
ATOM 2242 C C . TYR A 1 288 ? 15.461 12.297 6.445 1 98.06 288 TYR A C 1
ATOM 2244 O O . TYR A 1 288 ? 14.289 12.547 6.746 1 98.06 288 TYR A O 1
ATOM 2252 N N . ALA A 1 289 ? 16.297 11.695 7.23 1 98.25 289 ALA A N 1
ATOM 2253 C CA . ALA A 1 289 ? 15.898 11.32 8.586 1 98.25 289 ALA A CA 1
ATOM 2254 C C . ALA A 1 289 ? 15.484 12.547 9.398 1 98.25 289 ALA A C 1
ATOM 2256 O O . ALA A 1 289 ? 14.5 12.5 10.133 1 98.25 289 ALA A O 1
ATOM 2257 N N . ASP A 1 290 ? 16.219 13.57 9.25 1 97.88 290 ASP A N 1
ATOM 2258 C CA . ASP A 1 290 ? 15.891 14.82 9.938 1 97.88 290 ASP A CA 1
ATOM 2259 C C . ASP A 1 290 ? 14.539 15.359 9.484 1 97.88 290 ASP A C 1
ATOM 2261 O O . ASP A 1 290 ? 13.773 15.891 10.297 1 97.88 290 ASP A O 1
ATOM 2265 N N . ALA A 1 291 ? 14.281 15.258 8.258 1 98 291 ALA A N 1
ATOM 2266 C CA . ALA A 1 291 ? 13.016 15.75 7.719 1 98 291 ALA A CA 1
ATOM 2267 C C . ALA A 1 291 ? 11.836 14.969 8.297 1 98 291 ALA A C 1
ATOM 2269 O O . ALA A 1 291 ? 10.805 15.555 8.633 1 98 291 ALA A O 1
ATOM 2270 N N . LEU A 1 292 ? 11.961 13.641 8.375 1 98.38 292 LEU A N 1
ATOM 2271 C CA . LEU A 1 292 ? 10.906 12.828 8.961 1 98.38 292 LEU A CA 1
ATOM 2272 C C . LEU A 1 292 ? 10.672 13.211 10.422 1 98.38 292 LEU A C 1
ATOM 2274 O O . LEU A 1 292 ? 9.523 13.359 10.852 1 98.38 292 LEU A O 1
ATOM 2278 N N . SER A 1 293 ? 11.781 13.414 11.094 1 97.62 293 SER A N 1
ATOM 2279 C CA . SER A 1 293 ? 11.695 13.781 12.508 1 97.62 293 SER A CA 1
ATOM 2280 C C . SER A 1 293 ? 11.078 15.164 12.68 1 97.62 293 SER A C 1
ATOM 2282 O O . SER A 1 293 ? 10.297 15.391 13.602 1 97.62 293 SER A O 1
ATOM 2284 N N . ALA A 1 294 ? 11.461 16.031 11.859 1 97.5 294 ALA A N 1
ATOM 2285 C CA . ALA A 1 294 ? 10.938 17.391 11.922 1 97.5 294 ALA A CA 1
ATOM 2286 C C . ALA A 1 294 ? 9.438 17.422 11.672 1 97.5 294 ALA A C 1
ATOM 2288 O O . ALA A 1 294 ? 8.703 18.156 12.336 1 97.5 294 ALA A O 1
ATOM 2289 N N . PHE A 1 295 ? 9.008 16.688 10.719 1 97.94 295 PHE A N 1
ATOM 2290 C CA . PHE A 1 295 ? 7.574 16.625 10.438 1 97.94 295 PHE A CA 1
ATOM 2291 C C . PHE A 1 295 ? 6.809 16.109 11.641 1 97.94 295 PHE A C 1
ATOM 2293 O O . PHE A 1 295 ? 5.766 16.656 12.016 1 97.94 295 PHE A O 1
ATOM 2300 N N . CYS A 1 296 ? 7.332 15.023 12.211 1 97.19 296 CYS A N 1
ATOM 2301 C CA . CYS A 1 296 ? 6.703 14.43 13.383 1 97.19 296 CYS A CA 1
ATOM 2302 C C . CYS A 1 296 ? 6.652 15.43 14.531 1 97.19 296 CYS A C 1
ATOM 2304 O O . CYS A 1 296 ? 5.609 15.602 15.164 1 97.19 296 CYS A O 1
ATOM 2306 N N . ARG A 1 297 ? 7.742 16.078 14.789 1 95.44 297 ARG A N 1
ATOM 2307 C CA . ARG A 1 297 ? 7.82 17.094 15.828 1 95.44 297 ARG A CA 1
ATOM 2308 C C . ARG A 1 297 ? 6.875 18.266 15.539 1 95.44 297 ARG A C 1
ATOM 2310 O O . ARG A 1 297 ? 6.18 18.75 16.438 1 95.44 297 ARG A O 1
ATOM 2317 N N . GLY A 1 298 ? 6.941 18.703 14.305 1 95.25 298 GLY A N 1
ATOM 2318 C CA . GLY A 1 298 ? 6.059 19.766 13.891 1 95.25 298 GLY A CA 1
ATOM 2319 C C . GLY A 1 298 ? 4.59 19.453 14.102 1 95.25 298 GLY A C 1
ATOM 2320 O O . GLY A 1 298 ? 3.826 20.297 14.57 1 95.25 298 GLY A O 1
ATOM 2321 N N . TYR A 1 299 ? 4.203 18.266 13.742 1 94.5 299 TYR A N 1
ATOM 2322 C CA . TYR A 1 299 ? 2.826 17.844 13.969 1 94.5 299 TYR A CA 1
ATOM 2323 C C . TYR A 1 299 ? 2.475 17.906 15.453 1 94.5 299 TYR A C 1
ATOM 2325 O O . TYR A 1 299 ? 1.395 18.375 15.82 1 94.5 299 TYR A O 1
ATOM 2333 N N . HIS A 1 300 ? 3.373 17.391 16.234 1 92.19 300 HIS A N 1
ATOM 2334 C CA . HIS A 1 300 ? 3.178 17.391 17.688 1 92.19 300 HIS A CA 1
ATOM 2335 C C . HIS A 1 300 ? 3 18.797 18.219 1 92.19 300 HIS A C 1
ATOM 2337 O O . HIS A 1 300 ? 2.082 19.062 19 1 92.19 300 HIS A O 1
ATOM 2343 N N . ASP A 1 301 ? 3.855 19.672 17.797 1 90.62 301 ASP A N 1
ATOM 2344 C CA . ASP A 1 301 ? 3.832 21.047 18.281 1 90.62 301 ASP A CA 1
ATOM 2345 C C . ASP A 1 301 ? 2.588 21.781 17.781 1 90.62 301 ASP A C 1
ATOM 2347 O O . ASP A 1 301 ? 1.946 22.516 18.531 1 90.62 301 ASP A O 1
ATOM 2351 N N . TRP A 1 302 ? 2.336 21.609 16.531 1 91.31 302 TRP A N 1
ATOM 2352 C CA . TRP A 1 302 ? 1.15 22.219 15.93 1 91.31 302 TRP A CA 1
ATOM 2353 C C . TRP A 1 302 ? -0.118 21.719 16.609 1 91.31 302 TRP A C 1
ATOM 2355 O O . TRP A 1 302 ? -1.015 22.516 16.922 1 91.31 302 TRP A O 1
ATOM 2365 N N . GLY A 1 303 ? -0.259 20.469 16.844 1 84.25 303 GLY A N 1
ATOM 2366 C CA . GLY A 1 303 ? -1.431 19.859 17.453 1 84.25 303 GLY A CA 1
ATOM 2367 C C . GLY A 1 303 ? -1.716 20.375 18.844 1 84.25 303 GLY A C 1
ATOM 2368 O O . GLY A 1 303 ? -2.871 20.422 19.281 1 84.25 303 GLY A O 1
ATOM 2369 N N . ARG A 1 304 ? -0.71 20.75 19.547 1 79.31 304 ARG A N 1
ATOM 2370 C CA . ARG A 1 304 ? -0.861 21.25 20.906 1 79.31 304 ARG A CA 1
ATOM 2371 C C . ARG A 1 304 ? -1.436 22.672 20.891 1 79.31 304 ARG A C 1
ATOM 2373 O O . ARG A 1 304 ? -2.086 23.078 21.859 1 79.31 304 ARG A O 1
ATOM 2380 N N . GLY A 1 305 ? -1.243 23.344 19.812 1 69 305 GLY A N 1
ATOM 2381 C CA . GLY A 1 305 ? -1.696 24.719 19.734 1 69 305 GLY A CA 1
ATOM 2382 C C . GLY A 1 305 ? -2.965 24.891 18.922 1 69 305 GLY A C 1
ATOM 2383 O O . GLY A 1 305 ? -3.637 25.906 19.016 1 69 305 GLY A O 1
ATOM 2384 N N . ALA A 1 306 ? -3.205 24 18.062 1 61.75 306 ALA A N 1
ATOM 2385 C CA . ALA A 1 306 ? -4.234 24.188 17.047 1 61.75 306 ALA A CA 1
ATOM 2386 C C . ALA A 1 306 ? -5.633 24.062 17.641 1 61.75 306 ALA A C 1
ATOM 2388 O O . ALA A 1 306 ? -5.891 23.141 18.422 1 61.75 306 ALA A O 1
ATOM 2389 N N . SER A 1 307 ? -6.414 25.094 17.469 1 51.44 307 SER A N 1
ATOM 2390 C CA . SER A 1 307 ? -7.809 25.25 17.859 1 51.44 307 SER A CA 1
ATOM 2391 C C . SER A 1 307 ? -8.695 24.219 17.188 1 51.44 307 SER A C 1
ATOM 2393 O O . SER A 1 307 ? -9.828 23.984 17.625 1 51.44 307 SER A O 1
ATOM 2395 N N . ARG A 1 308 ? -8.305 23.609 16.016 1 47.34 308 ARG A N 1
ATOM 2396 C CA . ARG A 1 308 ? -9.148 22.688 15.25 1 47.34 308 ARG A CA 1
ATOM 2397 C C . ARG A 1 308 ? -9.727 21.609 16.156 1 47.34 308 ARG A C 1
ATOM 2399 O O . ARG A 1 308 ? -10.805 21.062 15.883 1 47.34 308 ARG A O 1
ATOM 2406 N N . TYR A 1 309 ? -9.094 21.297 17.109 1 47.88 309 TYR A N 1
ATOM 2407 C CA . TYR A 1 309 ? -9.555 20.203 17.938 1 47.88 309 TYR A CA 1
ATOM 2408 C C . TYR A 1 309 ? -10.328 20.719 19.156 1 47.88 309 TYR A C 1
ATOM 2410 O O . TYR A 1 309 ? -10.773 19.938 20 1 47.88 309 TYR A O 1
ATOM 2418 N N . THR A 1 310 ? -10.5 22.219 19.094 1 42.81 310 THR A N 1
ATOM 2419 C CA . THR A 1 310 ? -11.227 22.828 20.203 1 42.81 310 THR A CA 1
ATOM 2420 C C . THR A 1 310 ? -12.68 23.094 19.812 1 42.81 310 THR A C 1
ATOM 2422 O O . THR A 1 310 ? -12.953 23.578 18.703 1 42.81 310 THR A O 1
ATOM 2425 N N . THR A 1 311 ? -13.727 22.281 20.016 1 42.78 311 THR A N 1
ATOM 2426 C CA . THR A 1 311 ? -15.141 22.516 19.75 1 42.78 311 THR A CA 1
ATOM 2427 C C . THR A 1 311 ? -15.562 23.875 20.297 1 42.78 311 THR A C 1
ATOM 2429 O O . THR A 1 311 ? -15.125 24.297 21.375 1 42.78 311 THR A O 1
ATOM 2432 N N . ARG A 1 312 ? -15.992 24.844 19.547 1 41.5 312 ARG A N 1
ATOM 2433 C CA . ARG A 1 312 ? -16.531 26.125 19.984 1 41.5 312 ARG A CA 1
ATOM 2434 C C . ARG A 1 312 ? -17.359 25.969 21.25 1 41.5 312 ARG A C 1
ATOM 2436 O O . ARG A 1 312 ? -17.25 26.766 22.188 1 41.5 312 ARG A O 1
ATOM 2443 N N . ASP A 1 313 ? -18.672 25.391 21.156 1 39.69 313 ASP A N 1
ATOM 2444 C CA . ASP A 1 313 ? -19.594 25.297 22.281 1 39.69 313 ASP A CA 1
ATOM 2445 C C . ASP A 1 313 ? -18.969 24.5 23.438 1 39.69 313 ASP A C 1
ATOM 2447 O O . ASP A 1 313 ? -19.516 24.484 24.531 1 39.69 313 ASP A O 1
ATOM 2451 N N . HIS A 1 314 ? -18.344 23.469 23.344 1 33.03 314 HIS A N 1
ATOM 2452 C CA . HIS A 1 314 ? -17.484 22.859 24.344 1 33.03 314 HIS A CA 1
ATOM 2453 C C . HIS A 1 314 ? -16 23.094 24.016 1 33.03 314 HIS A C 1
ATOM 2455 O O . HIS A 1 314 ? -15.406 22.344 23.25 1 33.03 314 HIS A O 1
ATOM 2461 N N . PRO A 1 315 ? -15.547 24.406 24.188 1 30.73 315 PRO A N 1
ATOM 2462 C CA . PRO A 1 315 ? -14.109 24.641 24.016 1 30.73 315 PRO A CA 1
ATOM 2463 C C . PRO A 1 315 ? -13.266 23.438 24.391 1 30.73 315 PRO A C 1
ATOM 2465 O O . PRO A 1 315 ? -13.789 22.438 24.891 1 30.73 315 PRO A O 1
ATOM 2468 N N . GLY A 1 316 ? -11.961 23.672 25.156 1 29.44 316 GLY A N 1
ATOM 2469 C CA . GLY A 1 316 ? -10.883 22.891 25.734 1 29.44 316 GLY A CA 1
ATOM 2470 C C . GLY A 1 316 ? -11.375 21.75 26.609 1 29.44 316 GLY A C 1
ATOM 2471 O O . GLY A 1 316 ? -10.578 21.109 27.297 1 29.44 316 GLY A O 1
ATOM 2472 N N . ASP A 1 317 ? -12.508 21.859 27.141 1 27.75 317 ASP A N 1
ATOM 2473 C CA . ASP A 1 317 ? -12.727 21.062 28.328 1 27.75 317 ASP A CA 1
ATOM 2474 C C . ASP A 1 317 ? -12.602 19.578 28.016 1 27.75 317 ASP A C 1
ATOM 2476 O O . ASP A 1 317 ? -13.492 18.984 27.422 1 27.75 317 ASP A O 1
ATOM 2480 N N . LEU A 1 318 ? -11.57 19.203 27.344 1 32.03 318 LEU A N 1
ATOM 2481 C CA . LEU A 1 318 ? -11.273 17.797 27.594 1 32.03 318 LEU A CA 1
ATOM 2482 C C . LEU A 1 318 ? -11.336 17.484 29.078 1 32.03 318 LEU A C 1
ATOM 2484 O O . LEU A 1 318 ? -10.469 17.906 29.844 1 32.03 318 LEU A O 1
ATOM 2488 N N . GLY A 1 319 ? -12.375 17.672 29.828 1 27.02 319 GLY A N 1
ATOM 2489 C CA . GLY A 1 319 ? -12.383 17.141 31.172 1 27.02 319 GLY A CA 1
ATOM 2490 C C . GLY A 1 319 ? -11.75 15.773 31.281 1 27.02 319 GLY A C 1
ATOM 2491 O O . GLY A 1 319 ? -12.438 14.75 31.172 1 27.02 319 GLY A O 1
ATOM 2492 N N . LEU A 1 320 ? -10.57 15.617 30.734 1 27.44 320 LEU A N 1
ATOM 2493 C CA . LEU A 1 320 ? -9.625 14.539 30.969 1 27.44 320 LEU A CA 1
ATOM 2494 C C . LEU A 1 320 ? -9.414 14.32 32.469 1 27.44 320 LEU A C 1
ATOM 2496 O O . LEU A 1 320 ? -8.555 13.539 32.875 1 27.44 320 LEU A O 1
ATOM 2500 N N . GLU A 1 321 ? -9.797 15.062 33.406 1 28.34 321 GLU A N 1
ATOM 2501 C CA . GLU A 1 321 ? -9.555 14.75 34.812 1 28.34 321 GLU A CA 1
ATOM 2502 C C . GLU A 1 321 ? -9.711 13.258 35.094 1 28.34 321 GLU A C 1
ATOM 2504 O O . GLU A 1 321 ? -9.039 12.703 35.969 1 28.34 321 GLU A O 1
ATOM 2509 N N . ASN A 1 322 ? -10.672 12.594 34.469 1 25.55 322 ASN A N 1
ATOM 2510 C CA . ASN A 1 322 ? -10.867 11.188 34.781 1 25.55 322 ASN A CA 1
ATOM 2511 C C . ASN A 1 322 ? -9.953 10.289 33.969 1 25.55 322 ASN A C 1
ATOM 2513 O O . ASN A 1 322 ? -9.977 9.07 34.094 1 25.55 322 ASN A O 1
ATOM 2517 N N . LEU A 1 323 ? -9.266 10.664 32.875 1 28.66 323 LEU A N 1
ATOM 2518 C CA . LEU A 1 323 ? -8.328 9.789 32.188 1 28.66 323 LEU A CA 1
ATOM 2519 C C . LEU A 1 323 ? -6.922 9.938 32.781 1 28.66 323 LEU A C 1
ATOM 2521 O O . LEU A 1 323 ? -6.258 10.953 32.531 1 28.66 323 LEU A O 1
ATOM 2525 N N . VAL A 1 324 ? -6.387 9.68 34.031 1 27.81 324 VAL A N 1
ATOM 2526 C CA . VAL A 1 324 ? -5.18 9.617 34.844 1 27.81 324 VAL A CA 1
ATOM 2527 C C . VAL A 1 324 ? -4.09 8.844 34.094 1 27.81 324 VAL A C 1
ATOM 2529 O O . VAL A 1 324 ? -4.289 7.68 33.719 1 27.81 324 VAL A O 1
ATOM 2532 N N . ALA A 1 325 ? -3.256 9.195 33.125 1 33.28 325 ALA A N 1
ATOM 2533 C CA . ALA A 1 325 ? -1.959 8.523 33.156 1 33.28 325 ALA A CA 1
ATOM 2534 C C . ALA A 1 325 ? -1.052 9.133 34.219 1 33.28 325 ALA A C 1
ATOM 2536 O O . ALA A 1 325 ? -0.62 10.281 34.094 1 33.28 325 ALA A O 1
ATOM 2537 N N . ARG A 1 326 ? -1.007 8.906 35.625 1 28.38 326 ARG A N 1
ATOM 2538 C CA . ARG A 1 326 ? -0.089 9.25 36.719 1 28.38 326 ARG A CA 1
ATOM 2539 C C . ARG A 1 326 ? 1.271 8.594 36.5 1 28.38 326 ARG A C 1
ATOM 2541 O O . ARG A 1 326 ? 1.4 7.371 36.625 1 28.38 326 ARG A O 1
ATOM 2548 N N . SER A 1 327 ? 2.062 8.5 35.656 1 25.39 327 SER A N 1
ATOM 2549 C CA . SER A 1 327 ? 3.324 7.938 36.125 1 25.39 327 SER A CA 1
ATOM 2550 C C . SER A 1 327 ? 3.988 8.852 37.125 1 25.39 327 SER A C 1
ATOM 2552 O O . SER A 1 327 ? 4.137 10.047 36.906 1 25.39 327 SER A O 1
ATOM 2554 N N . SER A 1 328 ? 3.855 8.602 38.406 1 21.44 328 SER A N 1
ATOM 2555 C CA . SER A 1 328 ? 4.562 8.867 39.656 1 21.44 328 SER A CA 1
ATOM 2556 C C . SER A 1 328 ? 6.07 8.742 39.5 1 21.44 328 SER A C 1
ATOM 2558 O O . SER A 1 328 ? 6.551 7.75 38.938 1 21.44 328 SER A O 1
ATOM 2560 N N . GLY A 1 329 ? 6.875 9.82 39.625 1 18.73 329 GLY A N 1
ATOM 2561 C CA . GLY A 1 329 ? 7.793 9.805 40.75 1 18.73 329 GLY A CA 1
ATOM 2562 C C . GLY A 1 329 ? 7.094 9.672 42.094 1 18.73 329 GLY A C 1
ATOM 2563 O O . GLY A 1 329 ? 5.902 9.969 42.219 1 18.73 329 GLY A O 1
ATOM 2564 N N . MET B 1 1 ? 10.883 -32.344 2.248 1 37.88 1 MET B N 1
ATOM 2565 C CA . MET B 1 1 ? 10.031 -31.172 2.291 1 37.88 1 MET B CA 1
ATOM 2566 C C . MET B 1 1 ? 8.93 -31.328 3.336 1 37.88 1 MET B C 1
ATOM 2568 O O . MET B 1 1 ? 8.297 -32.375 3.426 1 37.88 1 MET B O 1
ATOM 2572 N N . GLN B 1 2 ? 9.055 -30.766 4.68 1 46.53 2 GLN B N 1
ATOM 2573 C CA . GLN B 1 2 ? 8.055 -30.891 5.738 1 46.53 2 GLN B CA 1
ATOM 2574 C C . GLN B 1 2 ? 6.648 -30.672 5.199 1 46.53 2 GLN B C 1
ATOM 2576 O O . GLN B 1 2 ? 6.426 -29.812 4.348 1 46.53 2 GLN B O 1
ATOM 2581 N N . GLU B 1 3 ? 5.91 -31.766 5.02 1 61.59 3 GLU B N 1
ATOM 2582 C CA . GLU B 1 3 ? 4.52 -31.672 4.59 1 61.59 3 GLU B CA 1
ATOM 2583 C C . GLU B 1 3 ? 3.688 -30.875 5.594 1 61.59 3 GLU B C 1
ATOM 2585 O O . GLU B 1 3 ? 3.656 -31.203 6.781 1 61.59 3 GLU B O 1
ATOM 2590 N N . PHE B 1 4 ? 3.68 -29.703 5.418 1 76.31 4 PHE B N 1
ATOM 2591 C CA . PHE B 1 4 ? 2.766 -28.891 6.211 1 76.31 4 PHE B CA 1
ATOM 2592 C C . PHE B 1 4 ? 1.337 -29.031 5.695 1 76.31 4 PHE B C 1
ATOM 2594 O O . PHE B 1 4 ? 1.11 -29.078 4.484 1 76.31 4 PHE B O 1
ATOM 2601 N N . GLU B 1 5 ? 0.5 -29.469 6.711 1 80.56 5 GLU B N 1
ATOM 2602 C CA . GLU B 1 5 ? -0.917 -29.453 6.359 1 80.56 5 GLU B CA 1
ATOM 2603 C C . GLU B 1 5 ? -1.656 -28.328 7.094 1 80.56 5 GLU B C 1
ATOM 2605 O O . GLU B 1 5 ? -1.503 -28.172 8.305 1 80.56 5 GLU B O 1
ATOM 2610 N N . PHE B 1 6 ? -2.254 -27.562 6.312 1 85.62 6 PHE B N 1
ATOM 2611 C CA . PHE B 1 6 ? -3.039 -26.469 6.875 1 85.62 6 PHE B CA 1
ATOM 2612 C C . PHE B 1 6 ? -4.52 -26.656 6.574 1 85.62 6 PHE B C 1
ATOM 2614 O O . PHE B 1 6 ? -4.883 -27.203 5.523 1 85.62 6 PHE B O 1
ATOM 2621 N N . ALA B 1 7 ? -5.387 -26.25 7.52 1 83.69 7 ALA B N 1
ATOM 2622 C CA . ALA B 1 7 ? -6.836 -26.359 7.34 1 83.69 7 ALA B CA 1
ATOM 2623 C C . ALA B 1 7 ? -7.375 -25.141 6.578 1 83.69 7 ALA B C 1
ATOM 2625 O O . ALA B 1 7 ? -8.055 -24.297 7.156 1 83.69 7 ALA B O 1
ATOM 2626 N N . VAL B 1 8 ? -7.133 -25.172 5.316 1 86.81 8 VAL B N 1
ATOM 2627 C CA . VAL B 1 8 ? -7.703 -24.125 4.473 1 86.81 8 VAL B CA 1
ATOM 2628 C C . VAL B 1 8 ? -9.18 -24.422 4.211 1 86.81 8 VAL B C 1
ATOM 2630 O O . VAL B 1 8 ? -9.539 -25.547 3.887 1 86.81 8 VAL B O 1
ATOM 2633 N N . PRO B 1 9 ? -9.992 -23.406 4.449 1 87.69 9 PRO B N 1
ATOM 2634 C CA . PRO B 1 9 ? -11.438 -23.641 4.336 1 87.69 9 PRO B CA 1
ATOM 2635 C C . PRO B 1 9 ? -11.906 -23.703 2.885 1 87.69 9 PRO B C 1
ATOM 2637 O O . PRO B 1 9 ? -12.75 -22.906 2.463 1 87.69 9 PRO B O 1
ATOM 2640 N N . ALA B 1 10 ? -11.516 -24.562 2.121 1 91.12 10 ALA B N 1
ATOM 2641 C CA . ALA B 1 10 ? -11.922 -24.844 0.746 1 91.12 10 ALA B CA 1
ATOM 2642 C C . ALA B 1 10 ? -11.523 -26.266 0.34 1 91.12 10 ALA B C 1
ATOM 2644 O O . ALA B 1 10 ? -10.508 -26.781 0.798 1 91.12 10 ALA B O 1
ATOM 2645 N N . PRO B 1 11 ? -12.305 -26.891 -0.444 1 92.12 11 PRO B N 1
ATOM 2646 C CA . PRO B 1 11 ? -11.938 -28.219 -0.923 1 92.12 11 PRO B CA 1
ATOM 2647 C C . PRO B 1 11 ? -10.75 -28.188 -1.876 1 92.12 11 PRO B C 1
ATOM 2649 O O . PRO B 1 11 ? -10.516 -27.188 -2.555 1 92.12 11 PRO B O 1
ATOM 2652 N N . SER B 1 12 ? -10.055 -29.25 -1.879 1 92.12 12 SER B N 1
ATOM 2653 C CA . SER B 1 12 ? -9 -29.438 -2.871 1 92.12 12 SER B CA 1
ATOM 2654 C C . SER B 1 12 ? -9.578 -29.656 -4.262 1 92.12 12 SER B C 1
ATOM 2656 O O . SER B 1 12 ? -10.367 -30.578 -4.473 1 92.12 12 SER B O 1
ATOM 2658 N N . ARG B 1 13 ? -9.242 -28.766 -5.148 1 94.12 13 ARG B N 1
ATOM 2659 C CA . ARG B 1 13 ? -9.719 -28.844 -6.523 1 94.12 13 ARG B CA 1
ATOM 2660 C C . ARG B 1 13 ? -8.664 -28.344 -7.504 1 94.12 13 ARG B C 1
ATOM 2662 O O . ARG B 1 13 ? -7.773 -27.578 -7.129 1 94.12 13 ARG B O 1
ATOM 2669 N N . VAL B 1 14 ? -8.719 -28.844 -8.703 1 96 14 VAL B N 1
ATOM 2670 C CA . VAL B 1 14 ? -7.887 -28.391 -9.82 1 96 14 VAL B CA 1
ATOM 2671 C C . VAL B 1 14 ? -8.727 -28.328 -11.094 1 96 14 VAL B C 1
ATOM 2673 O O . VAL B 1 14 ? -9.609 -29.172 -11.305 1 96 14 VAL B O 1
ATOM 2676 N N . SER B 1 15 ? -8.492 -27.344 -11.891 1 97.69 15 SER B N 1
ATOM 2677 C CA . SER B 1 15 ? -9.242 -27.234 -13.141 1 97.69 15 SER B CA 1
ATOM 2678 C C . SER B 1 15 ? -9.062 -28.484 -13.992 1 97.69 15 SER B C 1
ATOM 2680 O O . SER B 1 15 ? -7.938 -28.969 -14.18 1 97.69 15 SER B O 1
ATOM 2682 N N . PRO B 1 16 ? -10.125 -29.047 -14.547 1 96.62 16 PRO B N 1
ATOM 2683 C CA . PRO B 1 16 ? -10.016 -30.219 -15.422 1 96.62 16 PRO B CA 1
ATOM 2684 C C . PRO B 1 16 ? -9.305 -29.906 -16.734 1 96.62 16 PRO B C 1
ATOM 2686 O O . PRO B 1 16 ? -8.945 -30.812 -17.484 1 96.62 16 PRO B O 1
ATOM 2689 N N . ASP B 1 17 ? -9.102 -28.656 -16.969 1 97.88 17 ASP B N 1
ATOM 2690 C CA . ASP B 1 17 ? -8.547 -28.203 -18.25 1 97.88 17 ASP B CA 1
ATOM 2691 C C . ASP B 1 17 ? -7.043 -27.969 -18.125 1 97.88 17 ASP B C 1
ATOM 2693 O O . ASP B 1 17 ? -6.441 -27.359 -19.016 1 97.88 17 ASP B O 1
ATOM 2697 N N . LEU B 1 18 ? -6.355 -28.375 -17.078 1 97.12 18 LEU B N 1
ATOM 2698 C CA . LEU B 1 18 ? -4.969 -28.078 -16.75 1 97.12 18 LEU B CA 1
ATOM 2699 C C . LEU B 1 18 ? -4.035 -28.531 -17.859 1 97.12 18 LEU B C 1
ATOM 2701 O O . LEU B 1 18 ? -3.184 -27.781 -18.328 1 97.12 18 LEU B O 1
ATOM 2705 N N . ALA B 1 19 ? -4.23 -29.75 -18.344 1 96.19 19 ALA B N 1
ATOM 2706 C CA . ALA B 1 19 ? -3.32 -30.297 -19.344 1 96.19 19 ALA B CA 1
ATOM 2707 C C . ALA B 1 19 ? -3.326 -29.469 -20.609 1 96.19 19 ALA B C 1
ATOM 2709 O O . ALA B 1 19 ? -2.268 -29.156 -21.172 1 96.19 19 ALA B O 1
ATOM 2710 N N . ARG B 1 20 ? -4.477 -29.141 -21.047 1 97.69 20 ARG B N 1
ATOM 2711 C CA . ARG B 1 20 ? -4.609 -28.312 -22.25 1 97.69 20 ARG B CA 1
ATOM 2712 C C . ARG B 1 20 ? -3.977 -26.938 -22.047 1 97.69 20 ARG B C 1
ATOM 2714 O O . ARG B 1 20 ? -3.238 -26.453 -22.906 1 97.69 20 ARG B O 1
ATOM 2721 N N . ALA B 1 21 ? -4.316 -26.328 -20.969 1 98 21 ALA B N 1
ATOM 2722 C CA . ALA B 1 21 ? -3.826 -24.984 -20.672 1 98 21 ALA B CA 1
ATOM 2723 C C . ALA B 1 21 ? -2.307 -24.969 -20.547 1 98 21 ALA B C 1
ATOM 2725 O O . ALA B 1 21 ? -1.652 -24 -20.953 1 98 21 ALA B O 1
ATOM 2726 N N . ARG B 1 22 ? -1.731 -26.047 -19.953 1 96.38 22 ARG B N 1
ATOM 2727 C CA . ARG B 1 22 ? -0.283 -26.172 -19.828 1 96.38 22 ARG B CA 1
ATOM 2728 C C . ARG B 1 22 ? 0.391 -26.172 -21.188 1 96.38 22 ARG B C 1
ATOM 2730 O O . ARG B 1 22 ? 1.359 -25.438 -21.406 1 96.38 22 ARG B O 1
ATOM 2737 N N . ALA B 1 23 ? -0.112 -26.953 -22.047 1 95.81 23 ALA B N 1
ATOM 2738 C CA . ALA B 1 23 ? 0.45 -27.031 -23.391 1 95.81 23 ALA B CA 1
ATOM 2739 C C . ALA B 1 23 ? 0.356 -25.688 -24.109 1 95.81 23 ALA B C 1
ATOM 2741 O O . ALA B 1 23 ? 1.33 -25.234 -24.719 1 95.81 23 ALA B O 1
ATOM 2742 N N . ARG B 1 24 ? -0.776 -25.109 -24.047 1 97.75 24 ARG B N 1
ATOM 2743 C CA . ARG B 1 24 ? -0.988 -23.812 -24.688 1 97.75 24 ARG B CA 1
ATOM 2744 C C . ARG B 1 24 ? -0.086 -22.75 -24.078 1 97.75 24 ARG B C 1
ATOM 2746 O O . ARG B 1 24 ? 0.418 -21.875 -24.797 1 97.75 24 ARG B O 1
ATOM 2753 N N . HIS B 1 25 ? 0.096 -22.797 -22.812 1 97.69 25 HIS B N 1
ATOM 2754 C CA . HIS B 1 25 ? 0.956 -21.844 -22.125 1 97.69 25 HIS B CA 1
ATOM 2755 C C . HIS B 1 25 ? 2.396 -21.938 -22.609 1 97.69 25 HIS B C 1
ATOM 2757 O O . HIS B 1 25 ? 3.062 -20.922 -22.797 1 97.69 25 HIS B O 1
ATOM 2763 N N . LEU B 1 26 ? 2.898 -23.156 -22.766 1 94.81 26 LEU B N 1
ATOM 2764 C CA . LEU B 1 26 ? 4.262 -23.328 -23.25 1 94.81 26 LEU B CA 1
ATOM 2765 C C . LEU B 1 26 ? 4.434 -22.719 -24.625 1 94.81 26 LEU B C 1
ATOM 2767 O O . LEU B 1 26 ? 5.461 -22.109 -24.922 1 94.81 26 LEU B O 1
ATOM 2771 N N . ASP B 1 27 ? 3.428 -22.859 -25.438 1 96.19 27 ASP B N 1
ATOM 2772 C CA . ASP B 1 27 ? 3.441 -22.203 -26.734 1 96.19 27 ASP B CA 1
ATOM 2773 C C . ASP B 1 27 ? 3.469 -20.688 -26.594 1 96.19 27 ASP B C 1
ATOM 2775 O O . ASP B 1 27 ? 4.176 -20 -27.344 1 96.19 27 ASP B O 1
ATOM 2779 N N . TRP B 1 28 ? 2.699 -20.203 -25.703 1 97.56 28 TRP B N 1
ATOM 2780 C CA . TRP B 1 28 ? 2.629 -18.766 -25.453 1 97.56 28 TRP B CA 1
ATOM 2781 C C . TRP B 1 28 ? 3.971 -18.234 -24.953 1 97.56 28 TRP B C 1
ATOM 2783 O O . TRP B 1 28 ? 4.438 -17.188 -25.422 1 97.56 28 TRP B O 1
ATOM 2793 N N . VAL B 1 29 ? 4.602 -18.922 -24.062 1 96.06 29 VAL B N 1
ATOM 2794 C CA . VAL B 1 29 ? 5.906 -18.547 -23.531 1 96.06 29 VAL B CA 1
ATOM 2795 C C . VAL B 1 29 ? 6.926 -18.469 -24.656 1 96.06 29 VAL B C 1
ATOM 2797 O O . VAL B 1 29 ? 7.762 -17.562 -24.688 1 96.06 29 VAL B O 1
ATOM 2800 N N . HIS B 1 30 ? 6.828 -19.391 -25.547 1 93.19 30 HIS B N 1
ATOM 2801 C CA . HIS B 1 30 ? 7.707 -19.406 -26.719 1 93.19 30 HIS B CA 1
ATOM 2802 C C . HIS B 1 30 ? 7.41 -18.234 -27.641 1 93.19 30 HIS B C 1
ATOM 2804 O O . HIS B 1 30 ? 8.32 -17.531 -28.078 1 93.19 30 HIS B O 1
ATOM 2810 N N . ALA B 1 31 ? 6.164 -18.047 -27.906 1 95.19 31 ALA B N 1
ATOM 2811 C CA . ALA B 1 31 ? 5.75 -16.984 -28.828 1 95.19 31 ALA B CA 1
ATOM 2812 C C . ALA B 1 31 ? 6.137 -15.609 -28.281 1 95.19 31 ALA B C 1
ATOM 2814 O O . ALA B 1 31 ? 6.473 -14.703 -29.047 1 95.19 31 ALA B O 1
ATOM 2815 N N . MET B 1 32 ? 6.125 -15.469 -26.953 1 94.25 32 MET B N 1
ATOM 2816 C CA . MET B 1 32 ? 6.43 -14.195 -26.312 1 94.25 32 MET B CA 1
ATOM 2817 C C . MET B 1 32 ? 7.93 -14.039 -26.094 1 94.25 32 MET B C 1
ATOM 2819 O O . MET B 1 32 ? 8.391 -13.016 -25.594 1 94.25 32 MET B O 1
ATOM 2823 N N . ASP B 1 33 ? 8.703 -15.086 -26.391 1 92.5 33 ASP B N 1
ATOM 2824 C CA . ASP B 1 33 ? 10.156 -15.086 -26.25 1 92.5 33 ASP B CA 1
ATOM 2825 C C . ASP B 1 33 ? 10.578 -14.898 -24.797 1 92.5 33 ASP B C 1
ATOM 2827 O O . ASP B 1 33 ? 11.516 -14.148 -24.516 1 92.5 33 ASP B O 1
ATOM 2831 N N . LEU B 1 34 ? 9.875 -15.531 -23.875 1 91.81 34 LEU B N 1
ATOM 2832 C CA . LEU B 1 34 ? 10.141 -15.367 -22.453 1 91.81 34 LEU B CA 1
ATOM 2833 C C . LEU B 1 34 ? 11.242 -16.328 -22 1 91.81 34 LEU B C 1
ATOM 2835 O O . LEU B 1 34 ? 11.922 -16.062 -21 1 91.81 34 LEU B O 1
ATOM 2839 N N . VAL B 1 35 ? 11.32 -17.438 -22.656 1 88.06 35 VAL B N 1
ATOM 2840 C CA . VAL B 1 35 ? 12.328 -18.438 -22.359 1 88.06 35 VAL B CA 1
ATOM 2841 C C . VAL B 1 35 ? 13.117 -18.781 -23.625 1 88.06 35 VAL B C 1
ATOM 2843 O O . VAL B 1 35 ? 12.539 -19.234 -24.625 1 88.06 35 VAL B O 1
ATOM 2846 N N . ARG B 1 36 ? 14.375 -18.484 -23.547 1 84.5 36 ARG B N 1
ATOM 2847 C CA . ARG B 1 36 ? 15.203 -18.703 -24.734 1 84.5 36 ARG B CA 1
ATOM 2848 C C . ARG B 1 36 ? 16.141 -19.891 -24.531 1 84.5 36 ARG B C 1
ATOM 2850 O O . ARG B 1 36 ? 16.688 -20.078 -23.438 1 84.5 36 ARG B O 1
ATOM 2857 N N . GLY B 1 37 ? 16.297 -20.688 -25.531 1 85.31 37 GLY B N 1
ATOM 2858 C CA . GLY B 1 37 ? 17.188 -21.828 -25.484 1 85.31 37 GLY B CA 1
ATOM 2859 C C . GLY B 1 37 ? 16.469 -23.109 -25.094 1 85.31 37 GLY B C 1
ATOM 2860 O O . GLY B 1 37 ? 15.5 -23.078 -24.328 1 85.31 37 GLY B O 1
ATOM 2861 N N . GLU B 1 38 ? 16.953 -24.203 -25.594 1 84.88 38 GLU B N 1
ATOM 2862 C CA . GLU B 1 38 ? 16.312 -25.5 -25.422 1 84.88 38 GLU B CA 1
ATOM 2863 C C . GLU B 1 38 ? 16.406 -25.969 -23.969 1 84.88 38 GLU B C 1
ATOM 2865 O O . GLU B 1 38 ? 15.438 -26.484 -23.422 1 84.88 38 GLU B O 1
ATOM 2870 N N . GLU B 1 39 ? 17.469 -25.75 -23.375 1 84.62 39 GLU B N 1
ATOM 2871 C CA . GLU B 1 39 ? 17.656 -26.172 -22 1 84.62 39 GLU B CA 1
ATOM 2872 C C . GLU B 1 39 ? 16.75 -25.391 -21.047 1 84.62 39 GLU B C 1
ATOM 2874 O O . GLU B 1 39 ? 16.125 -25.969 -20.156 1 84.62 39 GLU B O 1
ATOM 2879 N N . ALA B 1 40 ? 16.719 -24.141 -21.234 1 84.38 40 ALA B N 1
ATOM 2880 C CA . ALA B 1 40 ? 15.867 -23.312 -20.406 1 84.38 40 ALA B CA 1
ATOM 2881 C C . ALA B 1 40 ? 14.391 -23.656 -20.609 1 84.38 40 ALA B C 1
ATOM 2883 O O . ALA B 1 40 ? 13.617 -23.656 -19.656 1 84.38 40 ALA B O 1
ATOM 2884 N N . ARG B 1 41 ? 14.07 -23.984 -21.812 1 85.38 41 ARG B N 1
ATOM 2885 C CA . ARG B 1 41 ? 12.695 -24.375 -22.109 1 85.38 41 ARG B CA 1
ATOM 2886 C C . ARG B 1 41 ? 12.328 -25.672 -21.422 1 85.38 41 ARG B C 1
ATOM 2888 O O . ARG B 1 41 ? 11.242 -25.797 -20.844 1 85.38 41 ARG B O 1
ATOM 2895 N N . ARG B 1 42 ? 13.195 -26.594 -21.469 1 85.81 42 ARG B N 1
ATOM 2896 C CA . ARG B 1 42 ? 12.961 -27.891 -20.828 1 85.81 42 ARG B CA 1
ATOM 2897 C C . ARG B 1 42 ? 12.836 -27.734 -19.312 1 85.81 42 ARG B C 1
ATOM 2899 O O . ARG B 1 42 ? 11.961 -28.344 -18.703 1 85.81 42 ARG B O 1
ATOM 2906 N N . ARG B 1 43 ? 13.656 -26.891 -18.812 1 83.69 43 ARG B N 1
ATOM 2907 C CA . ARG B 1 43 ? 13.617 -26.641 -17.375 1 83.69 43 ARG B CA 1
ATOM 2908 C C . ARG B 1 43 ? 12.297 -26 -16.969 1 83.69 43 ARG B C 1
ATOM 2910 O O . ARG B 1 43 ? 11.711 -26.344 -15.945 1 83.69 43 ARG B O 1
ATOM 2917 N N . TYR B 1 44 ? 11.93 -25.047 -17.766 1 87.5 44 TYR B N 1
ATOM 2918 C CA . TYR B 1 44 ? 10.672 -24.375 -17.484 1 87.5 44 TYR B CA 1
ATOM 2919 C C . TYR B 1 44 ? 9.492 -25.328 -17.578 1 87.5 44 TYR B C 1
ATOM 2921 O O . TYR B 1 44 ? 8.609 -25.328 -16.719 1 87.5 44 TYR B O 1
ATOM 2929 N N . GLU B 1 45 ? 9.523 -26.141 -18.578 1 84.88 45 GLU B N 1
ATOM 2930 C CA . GLU B 1 45 ? 8.469 -27.125 -18.766 1 84.88 45 GLU B CA 1
ATOM 2931 C C . GLU B 1 45 ? 8.406 -28.094 -17.594 1 84.88 45 GLU B C 1
ATOM 2933 O O . GLU B 1 45 ? 7.316 -28.453 -17.141 1 84.88 45 GLU B O 1
ATOM 2938 N N . PHE B 1 46 ? 9.523 -28.422 -17.125 1 82.19 46 PHE B N 1
ATOM 2939 C CA . PHE B 1 46 ? 9.617 -29.391 -16.031 1 82.19 46 PHE B CA 1
ATOM 2940 C C . PHE B 1 46 ? 9.148 -28.766 -14.719 1 82.19 46 PHE B C 1
ATOM 2942 O O . PHE B 1 46 ? 8.586 -29.469 -13.859 1 82.19 46 PHE B O 1
ATOM 2949 N N . SER B 1 47 ? 9.289 -27.516 -14.562 1 81.75 47 SER B N 1
ATOM 2950 C CA . SER B 1 47 ? 8.977 -26.844 -13.312 1 81.75 47 SER B CA 1
ATOM 2951 C C . SER B 1 47 ? 7.477 -26.828 -13.047 1 81.75 47 SER B C 1
ATOM 2953 O O . SER B 1 47 ? 7.043 -26.828 -11.891 1 81.75 47 SER B O 1
ATOM 2955 N N . CYS B 1 48 ? 6.68 -26.75 -14.055 1 84.81 48 CYS B N 1
ATOM 2956 C CA . CYS B 1 48 ? 5.223 -26.672 -13.992 1 84.81 48 CYS B CA 1
ATOM 2957 C C . CYS B 1 48 ? 4.773 -25.562 -13.062 1 84.81 48 CYS B C 1
ATOM 2959 O O . CYS B 1 48 ? 3.752 -25.688 -12.383 1 84.81 48 CYS B O 1
ATOM 2961 N N . VAL B 1 49 ? 5.531 -24.516 -12.984 1 87.44 49 VAL B N 1
ATOM 2962 C CA . VAL B 1 49 ? 5.266 -23.453 -12.023 1 87.44 49 VAL B CA 1
ATOM 2963 C C . VAL B 1 49 ? 3.939 -22.781 -12.367 1 87.44 49 VAL B C 1
ATOM 2965 O O . VAL B 1 49 ? 3.197 -22.359 -11.469 1 87.44 49 VAL B O 1
ATOM 2968 N N . ALA B 1 50 ? 3.613 -22.719 -13.594 1 93.12 50 ALA B N 1
ATOM 2969 C CA . ALA B 1 50 ? 2.418 -22 -14.023 1 93.12 50 ALA B CA 1
ATOM 2970 C C . ALA B 1 50 ? 1.154 -22.797 -13.711 1 93.12 50 ALA B C 1
ATOM 2972 O O . ALA B 1 50 ? 0.046 -22.266 -13.766 1 93.12 50 ALA B O 1
ATOM 2973 N N . ASP B 1 51 ? 1.303 -24.094 -13.281 1 94.81 51 ASP B N 1
ATOM 2974 C CA . ASP B 1 51 ? 0.158 -24.953 -12.953 1 94.81 51 ASP B CA 1
ATOM 2975 C C . ASP B 1 51 ? -0.633 -24.375 -11.781 1 94.81 51 ASP B C 1
ATOM 2977 O O . ASP B 1 51 ? -1.798 -24.719 -11.578 1 94.81 51 ASP B O 1
ATOM 2981 N N . ILE B 1 52 ? -0.028 -23.531 -11.023 1 95.06 52 ILE B N 1
ATOM 2982 C CA . ILE B 1 52 ? -0.707 -22.906 -9.891 1 95.06 52 ILE B CA 1
ATOM 2983 C C . ILE B 1 52 ? -1.971 -22.203 -10.375 1 95.06 52 ILE B C 1
ATOM 2985 O O . ILE B 1 52 ? -2.945 -22.078 -9.625 1 95.06 52 ILE B O 1
ATOM 2989 N N . GLY B 1 53 ? -1.978 -21.734 -11.633 1 97.44 53 GLY B N 1
ATOM 2990 C CA . GLY B 1 53 ? -3.176 -21.141 -12.188 1 97.44 53 GLY B CA 1
ATOM 2991 C C . GLY B 1 53 ? -4.379 -22.062 -12.156 1 97.44 53 GLY B C 1
ATOM 2992 O O . GLY B 1 53 ? -5.492 -21.625 -11.859 1 97.44 53 GLY B O 1
ATOM 2993 N N . ALA B 1 54 ? -4.141 -23.328 -12.438 1 97.19 54 ALA B N 1
ATOM 2994 C CA . ALA B 1 54 ? -5.223 -24.312 -12.461 1 97.19 54 ALA B CA 1
ATOM 2995 C C . ALA B 1 54 ? -5.637 -24.703 -11.047 1 97.19 54 ALA B C 1
ATOM 2997 O O . ALA B 1 54 ? -6.773 -25.125 -10.82 1 97.19 54 ALA B O 1
ATOM 2998 N N . TYR B 1 55 ? -4.742 -24.609 -10.117 1 96.38 55 TYR B N 1
ATOM 2999 C CA . TYR B 1 55 ? -5.035 -24.922 -8.719 1 96.38 55 TYR B CA 1
ATOM 3000 C C . TYR B 1 55 ? -5.723 -23.75 -8.031 1 96.38 55 TYR B C 1
ATOM 3002 O O . TYR B 1 55 ? -6.66 -23.938 -7.258 1 96.38 55 TYR B O 1
ATOM 3010 N N . GLY B 1 56 ? -5.289 -22.547 -8.344 1 97.5 56 GLY B N 1
ATOM 3011 C CA . GLY B 1 56 ? -5.801 -21.359 -7.688 1 97.5 56 GLY B CA 1
ATOM 3012 C C . GLY B 1 56 ? -7.164 -20.938 -8.203 1 97.5 56 GLY B C 1
ATOM 3013 O O . GLY B 1 56 ? -7.934 -20.297 -7.48 1 97.5 56 GLY B O 1
ATOM 3014 N N . TYR B 1 57 ? -7.41 -21.219 -9.461 1 98.31 57 TYR B N 1
ATOM 3015 C CA . TYR B 1 57 ? -8.688 -20.922 -10.094 1 98.31 57 TYR B CA 1
ATOM 3016 C C . TYR B 1 57 ? -9.32 -22.203 -10.656 1 98.31 57 TYR B C 1
ATOM 3018 O O . TYR B 1 57 ? -9.5 -22.328 -11.867 1 98.31 57 TYR B O 1
ATOM 3026 N N . PRO B 1 58 ? -9.773 -23.016 -9.766 1 97.25 58 PRO B N 1
ATOM 3027 C CA . PRO B 1 58 ? -10.148 -24.375 -10.18 1 97.25 58 PRO B CA 1
ATOM 3028 C C . PRO B 1 58 ? -11.391 -24.406 -11.062 1 97.25 58 PRO B C 1
ATOM 3030 O O . PRO B 1 58 ? -11.648 -25.406 -11.734 1 97.25 58 PRO B O 1
ATOM 3033 N N . HIS B 1 59 ? -12.164 -23.375 -11.172 1 96.44 59 HIS B N 1
ATOM 3034 C CA . HIS B 1 59 ? -13.383 -23.359 -11.969 1 96.44 59 HIS B CA 1
ATOM 3035 C C . HIS B 1 59 ? -13.117 -22.781 -13.359 1 96.44 59 HIS B C 1
ATOM 3037 O O . HIS B 1 59 ? -13.969 -22.875 -14.25 1 96.44 59 HIS B O 1
ATOM 3043 N N . ALA B 1 60 ? -11.977 -22.141 -13.547 1 98.12 60 ALA B N 1
ATOM 3044 C CA . ALA B 1 60 ? -11.664 -21.531 -14.844 1 98.12 60 ALA B CA 1
ATOM 3045 C C . ALA B 1 60 ? -11.344 -22.609 -15.883 1 98.12 60 ALA B C 1
ATOM 3047 O O . ALA B 1 60 ? -10.688 -23.609 -15.578 1 98.12 60 ALA B O 1
ATOM 3048 N N . THR B 1 61 ? -11.852 -22.422 -17.062 1 98.06 61 THR B N 1
ATOM 3049 C CA . THR B 1 61 ? -11.57 -23.266 -18.219 1 98.06 61 THR B CA 1
ATOM 3050 C C . THR B 1 61 ? -11.367 -22.422 -19.469 1 98.06 61 THR B C 1
ATOM 3052 O O . THR B 1 61 ? -11.578 -21.219 -19.453 1 98.06 61 THR B O 1
ATOM 3055 N N . GLY B 1 62 ? -10.875 -23.047 -20.484 1 98.25 62 GLY B N 1
ATOM 3056 C CA . GLY B 1 62 ? -10.734 -22.359 -21.766 1 98.25 62 GLY B CA 1
ATOM 3057 C C . GLY B 1 62 ? -9.852 -21.125 -21.672 1 98.25 62 GLY B C 1
ATOM 3058 O O . GLY B 1 62 ? -8.789 -21.156 -21.047 1 98.25 62 GLY B O 1
ATOM 3059 N N . ALA B 1 63 ? -10.312 -20.031 -22.281 1 98.31 63 ALA B N 1
ATOM 3060 C CA . ALA B 1 63 ? -9.531 -18.797 -22.375 1 98.31 63 ALA B CA 1
ATOM 3061 C C . ALA B 1 63 ? -9.297 -18.172 -21 1 98.31 63 ALA B C 1
ATOM 3063 O O . ALA B 1 63 ? -8.258 -17.562 -20.766 1 98.31 63 ALA B O 1
ATOM 3064 N N . ASP B 1 64 ? -10.242 -18.438 -20.141 1 98.5 64 ASP B N 1
ATOM 3065 C CA . ASP B 1 64 ? -10.094 -17.906 -18.797 1 98.5 64 ASP B CA 1
ATOM 3066 C C . ASP B 1 64 ? -8.938 -18.594 -18.062 1 98.5 64 ASP B C 1
ATOM 3068 O O . ASP B 1 64 ? -8.125 -17.922 -17.422 1 98.5 64 ASP B O 1
ATOM 3072 N N . LEU B 1 65 ? -8.883 -19.891 -18.172 1 98.75 65 LEU B N 1
ATOM 3073 C CA . LEU B 1 65 ? -7.77 -20.594 -17.547 1 98.75 65 LEU B CA 1
ATOM 3074 C C . LEU B 1 65 ? -6.449 -20.25 -18.219 1 98.75 65 LEU B C 1
ATOM 3076 O O . LEU B 1 65 ? -5.418 -20.125 -17.562 1 98.75 65 LEU B O 1
ATOM 3080 N N . ASP B 1 66 ? -6.496 -20.078 -19.594 1 98.75 66 ASP B N 1
ATOM 3081 C CA . ASP B 1 66 ? -5.293 -19.656 -20.312 1 98.75 66 ASP B CA 1
ATOM 3082 C C . ASP B 1 66 ? -4.727 -18.375 -19.703 1 98.75 66 ASP B C 1
ATOM 3084 O O . ASP B 1 66 ? -3.518 -18.266 -19.5 1 98.75 66 ASP B O 1
ATOM 3088 N N . LEU B 1 67 ? -5.602 -17.438 -19.438 1 98.75 67 LEU B N 1
ATOM 3089 C CA . LEU B 1 67 ? -5.191 -16.156 -18.844 1 98.75 67 LEU B CA 1
ATOM 3090 C C . LEU B 1 67 ? -4.562 -16.375 -17.469 1 98.75 67 LEU B C 1
ATOM 3092 O O . LEU B 1 67 ? -3.506 -15.805 -17.172 1 98.75 67 LEU B O 1
ATOM 3096 N N . CYS B 1 68 ? -5.199 -17.188 -16.656 1 98.69 68 CYS B N 1
ATOM 3097 C CA . CYS B 1 68 ? -4.688 -17.438 -15.312 1 98.69 68 CYS B CA 1
ATOM 3098 C C . CYS B 1 68 ? -3.295 -18.062 -15.359 1 98.69 68 CYS B C 1
ATOM 3100 O O . CYS B 1 68 ? -2.383 -17.594 -14.672 1 98.69 68 CYS B O 1
ATOM 3102 N N . VAL B 1 69 ? -3.115 -19.047 -16.188 1 98.31 69 VAL B N 1
ATOM 3103 C CA . VAL B 1 69 ? -1.848 -19.75 -16.281 1 98.31 69 VAL B CA 1
ATOM 3104 C C . VAL B 1 69 ? -0.778 -18.828 -16.859 1 98.31 69 VAL B C 1
ATOM 3106 O O . VAL B 1 69 ? 0.357 -18.812 -16.375 1 98.31 69 VAL B O 1
ATOM 3109 N N . ASP B 1 70 ? -1.154 -18.047 -17.828 1 98.56 70 ASP B N 1
ATOM 3110 C CA . ASP B 1 70 ? -0.208 -17.094 -18.422 1 98.56 70 ASP B CA 1
ATOM 3111 C C . ASP B 1 70 ? 0.228 -16.047 -17.406 1 98.56 70 ASP B C 1
ATOM 3113 O O . ASP B 1 70 ? 1.413 -15.719 -17.312 1 98.56 70 ASP B O 1
ATOM 3117 N N . VAL B 1 71 ? -0.713 -15.477 -16.625 1 98.5 71 VAL B N 1
ATOM 3118 C CA . VAL B 1 71 ? -0.403 -14.438 -15.641 1 98.5 71 VAL B CA 1
ATOM 3119 C C . VAL B 1 71 ? 0.498 -15.016 -14.555 1 98.5 71 VAL B C 1
ATOM 3121 O O . VAL B 1 71 ? 1.496 -14.398 -14.172 1 98.5 71 VAL B O 1
ATOM 3124 N N . LEU B 1 72 ? 0.18 -16.203 -14.094 1 97.56 72 LEU B N 1
ATOM 3125 C CA . LEU B 1 72 ? 0.983 -16.812 -13.039 1 97.56 72 LEU B CA 1
ATOM 3126 C C . LEU B 1 72 ? 2.352 -17.219 -13.57 1 97.56 72 LEU B C 1
ATOM 3128 O O . LEU B 1 72 ? 3.365 -17.062 -12.883 1 97.56 72 LEU B O 1
ATOM 3132 N N . GLY B 1 73 ? 2.381 -17.781 -14.781 1 95.62 73 GLY B N 1
ATOM 3133 C CA . GLY B 1 73 ? 3.668 -18.047 -15.406 1 95.62 73 GLY B CA 1
ATOM 3134 C C . GLY B 1 73 ? 4.523 -16.797 -15.562 1 95.62 73 GLY B C 1
ATOM 3135 O O . GLY B 1 73 ? 5.727 -16.828 -15.289 1 95.62 73 GLY B O 1
ATOM 3136 N N . TRP B 1 74 ? 3.906 -15.734 -15.977 1 96.5 74 TRP B N 1
ATOM 3137 C CA . TRP B 1 74 ? 4.609 -14.461 -16.109 1 96.5 74 TRP B CA 1
ATOM 3138 C C . TRP B 1 74 ? 5.207 -14.023 -14.781 1 96.5 74 TRP B C 1
ATOM 3140 O O . TRP B 1 74 ? 6.363 -13.602 -14.719 1 96.5 74 TRP B O 1
ATOM 3150 N N . THR B 1 75 ? 4.422 -14.125 -13.68 1 95.44 75 THR B N 1
ATOM 3151 C CA . THR B 1 75 ? 4.879 -13.68 -12.367 1 95.44 75 THR B CA 1
ATOM 3152 C C . THR B 1 75 ? 6.125 -14.445 -11.938 1 95.44 75 THR B C 1
ATOM 3154 O O . THR B 1 75 ? 7.055 -13.867 -11.367 1 95.44 75 THR B O 1
ATOM 3157 N N . PHE B 1 76 ? 6.203 -15.734 -12.25 1 89.88 76 PHE B N 1
ATOM 3158 C CA . PHE B 1 76 ? 7.359 -16.547 -11.883 1 89.88 76 PHE B CA 1
ATOM 3159 C C . PHE B 1 76 ? 8.586 -16.141 -12.695 1 89.88 76 PHE B C 1
ATOM 3161 O O . PHE B 1 76 ? 9.688 -16.016 -12.148 1 89.88 76 PHE B O 1
ATOM 3168 N N . LEU B 1 77 ? 8.383 -15.945 -13.93 1 89.75 77 LEU B N 1
ATOM 3169 C CA . LEU B 1 77 ? 9.484 -15.555 -14.797 1 89.75 77 LEU B CA 1
ATOM 3170 C C . LEU B 1 77 ? 9.977 -14.148 -14.461 1 89.75 77 LEU B C 1
ATOM 3172 O O . LEU B 1 77 ? 11.172 -13.867 -14.523 1 89.75 77 LEU B O 1
ATOM 3176 N N . PHE B 1 78 ? 9.031 -13.312 -14.109 1 91.56 78 PHE B N 1
ATOM 3177 C CA . PHE B 1 78 ? 9.367 -11.961 -13.695 1 91.56 78 PHE B CA 1
ATOM 3178 C C . PHE B 1 78 ? 10.188 -11.969 -12.414 1 91.56 78 PHE B C 1
ATOM 3180 O O . PHE B 1 78 ? 11.227 -11.305 -12.328 1 91.56 78 PHE B O 1
ATOM 3187 N N . ASP B 1 79 ? 9.797 -12.766 -11.461 1 84.12 79 ASP B N 1
ATOM 3188 C CA . ASP B 1 79 ? 10.484 -12.875 -10.18 1 84.12 79 ASP B CA 1
ATOM 3189 C C . ASP B 1 79 ? 11.906 -13.406 -10.367 1 84.12 79 ASP B C 1
ATOM 3191 O O . ASP B 1 79 ? 12.836 -12.961 -9.688 1 84.12 79 ASP B O 1
ATOM 3195 N N . ASP B 1 80 ? 12.039 -14.32 -11.25 1 76.5 80 ASP B N 1
ATOM 3196 C CA . ASP B 1 80 ? 13.32 -14.969 -11.492 1 76.5 80 ASP B CA 1
ATOM 3197 C C . ASP B 1 80 ? 14.344 -13.977 -12.039 1 76.5 80 ASP B C 1
ATOM 3199 O O . ASP B 1 80 ? 15.547 -14.148 -11.844 1 76.5 80 ASP B O 1
ATOM 3203 N N . GLN B 1 81 ? 13.852 -12.953 -12.703 1 74 81 GLN B N 1
ATOM 3204 C CA . GLN B 1 81 ? 14.75 -11.93 -13.219 1 74 81 GLN B CA 1
ATOM 3205 C C . GLN B 1 81 ? 15.461 -11.195 -12.086 1 74 81 GLN B C 1
ATOM 3207 O O . GLN B 1 81 ? 16.562 -10.688 -12.273 1 74 81 GLN B O 1
ATOM 3212 N N . PHE B 1 82 ? 14.906 -11.188 -10.945 1 71.88 82 PHE B N 1
ATOM 3213 C CA . PHE B 1 82 ? 15.438 -10.438 -9.812 1 71.88 82 PHE B CA 1
ATOM 3214 C C . PHE B 1 82 ? 16.25 -11.352 -8.891 1 71.88 82 PHE B C 1
ATOM 3216 O O . PHE B 1 82 ? 17.031 -10.875 -8.07 1 71.88 82 PHE B O 1
ATOM 3223 N N . ASP B 1 83 ? 16.156 -12.586 -9.055 1 65.94 83 ASP B N 1
ATOM 3224 C CA . ASP B 1 83 ? 16.797 -13.523 -8.141 1 65.94 83 ASP B CA 1
ATOM 3225 C C . ASP B 1 83 ? 18.156 -13.969 -8.672 1 65.94 83 ASP B C 1
ATOM 3227 O O . ASP B 1 83 ? 19.016 -14.422 -7.91 1 65.94 83 ASP B O 1
ATOM 3231 N N . ALA B 1 84 ? 18.406 -13.844 -9.875 1 56.88 84 ALA B N 1
ATOM 3232 C CA . ALA B 1 84 ? 19.609 -14.438 -10.453 1 56.88 84 ALA B CA 1
ATOM 3233 C C . ALA B 1 84 ? 20.859 -13.672 -10.031 1 56.88 84 ALA B C 1
ATOM 3235 O O . ALA B 1 84 ? 21.969 -14.211 -10.07 1 56.88 84 ALA B O 1
ATOM 3236 N N . GLY B 1 85 ? 20.75 -12.633 -9.328 1 56.38 85 GLY B N 1
ATOM 3237 C CA . GLY B 1 85 ? 21.891 -11.945 -8.758 1 56.38 85 GLY B CA 1
ATOM 3238 C C . GLY B 1 85 ? 22.984 -11.656 -9.781 1 56.38 85 GLY B C 1
ATOM 3239 O O . GLY B 1 85 ? 24.172 -11.602 -9.445 1 56.38 85 GLY B O 1
ATOM 3240 N N . ASP B 1 86 ? 22.688 -11.672 -11.047 1 54 86 ASP B N 1
ATOM 3241 C CA . ASP B 1 86 ? 23.703 -11.625 -12.094 1 54 86 ASP B CA 1
ATOM 3242 C C . ASP B 1 86 ? 24 -10.188 -12.5 1 54 86 ASP B C 1
ATOM 3244 O O . ASP B 1 86 ? 24.578 -9.945 -13.562 1 54 86 ASP B O 1
ATOM 3248 N N . GLY B 1 87 ? 23.672 -9.336 -11.633 1 59.62 87 GLY B N 1
ATOM 3249 C CA . GLY B 1 87 ? 24.047 -7.965 -11.938 1 59.62 87 GLY B CA 1
ATOM 3250 C C . GLY B 1 87 ? 23.047 -7.254 -12.828 1 59.62 87 GLY B C 1
ATOM 3251 O O . GLY B 1 87 ? 23.266 -6.105 -13.219 1 59.62 87 GLY B O 1
ATOM 3252 N N . ARG B 1 88 ? 22.031 -7.832 -13.148 1 62.75 88 ARG B N 1
ATOM 3253 C CA . ARG B 1 88 ? 21.062 -7.23 -14.07 1 62.75 88 ARG B CA 1
ATOM 3254 C C . ARG B 1 88 ? 19.984 -6.465 -13.312 1 62.75 88 ARG B C 1
ATOM 3256 O O . ARG B 1 88 ? 18.875 -6.305 -13.805 1 62.75 88 ARG B O 1
ATOM 3263 N N . GLU B 1 89 ? 20.391 -5.992 -12.234 1 70.19 89 GLU B N 1
ATOM 3264 C CA . GLU B 1 89 ? 19.469 -5.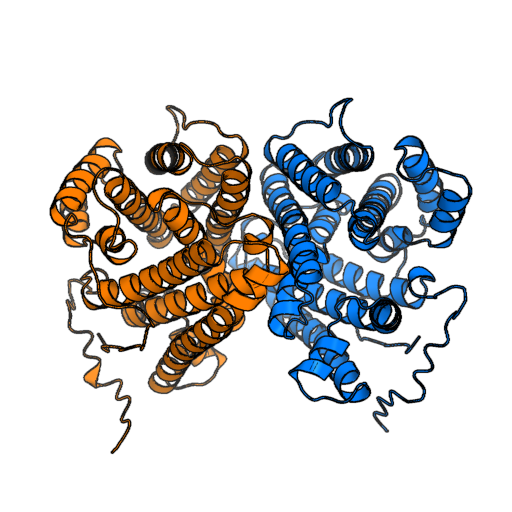262 -11.367 1 70.19 89 GLU B CA 1
ATOM 3265 C C . GLU B 1 89 ? 18.969 -3.994 -12.047 1 70.19 89 GLU B C 1
ATOM 3267 O O . GLU B 1 89 ? 17.797 -3.631 -11.898 1 70.19 89 GLU B O 1
ATOM 3272 N N . ARG B 1 90 ? 19.797 -3.414 -12.773 1 68.38 90 ARG B N 1
ATOM 3273 C CA . ARG B 1 90 ? 19.406 -2.191 -13.469 1 68.38 90 ARG B CA 1
ATOM 3274 C C . ARG B 1 90 ? 18.328 -2.473 -14.508 1 68.38 90 ARG B C 1
ATOM 3276 O O . ARG B 1 90 ? 17.375 -1.7 -14.641 1 68.38 90 ARG B O 1
ATOM 3283 N N . ASP B 1 91 ? 18.484 -3.52 -15.109 1 77.38 91 ASP B N 1
ATOM 3284 C CA . ASP B 1 91 ? 17.5 -3.891 -16.125 1 77.38 91 ASP B CA 1
ATOM 3285 C C . ASP B 1 91 ? 16.156 -4.234 -15.492 1 77.38 91 ASP B C 1
ATOM 3287 O O . ASP B 1 91 ? 15.102 -3.854 -16.016 1 77.38 91 ASP B O 1
ATOM 3291 N N . ALA B 1 92 ? 16.266 -4.758 -14.328 1 77.94 92 ALA B N 1
ATOM 3292 C CA . ALA B 1 92 ? 15.039 -5.16 -13.633 1 77.94 92 ALA B CA 1
ATOM 3293 C C . ALA B 1 92 ? 14.258 -3.945 -13.141 1 77.94 92 ALA B C 1
ATOM 3295 O O . ALA B 1 92 ? 13.031 -3.902 -13.25 1 77.94 92 ALA B O 1
ATOM 3296 N N . LEU B 1 93 ? 14.945 -2.99 -12.758 1 83.19 93 LEU B N 1
ATOM 3297 C CA . LEU B 1 93 ? 14.312 -1.762 -12.289 1 83.19 93 LEU B CA 1
ATOM 3298 C C . LEU B 1 93 ? 13.695 -0.995 -13.453 1 83.19 93 LEU B C 1
ATOM 3300 O O . LEU B 1 93 ? 12.625 -0.397 -13.312 1 83.19 93 LEU B O 1
ATOM 3304 N N . ALA B 1 94 ? 14.375 -1.015 -14.547 1 87.19 94 ALA B N 1
ATOM 3305 C CA . ALA B 1 94 ? 13.852 -0.373 -15.75 1 87.19 94 ALA B CA 1
ATOM 3306 C C . ALA B 1 94 ? 12.555 -1.046 -16.203 1 87.19 94 ALA B C 1
ATOM 3308 O O . ALA B 1 94 ? 11.625 -0.374 -16.656 1 87.19 94 ALA B O 1
ATOM 3309 N N . VAL B 1 95 ? 12.547 -2.32 -16.094 1 90.25 95 VAL B N 1
ATOM 3310 C CA . VAL B 1 95 ? 11.352 -3.082 -16.453 1 90.25 95 VAL B CA 1
ATOM 3311 C C . VAL B 1 95 ? 10.195 -2.697 -15.531 1 90.25 95 VAL B C 1
ATOM 3313 O O . VAL B 1 95 ? 9.078 -2.467 -16 1 90.25 95 VAL B O 1
ATOM 3316 N N . CYS B 1 96 ? 10.453 -2.572 -14.242 1 92.19 96 CYS B N 1
ATOM 3317 C CA . CYS B 1 96 ? 9.414 -2.172 -13.289 1 92.19 96 CYS B CA 1
ATOM 3318 C C . CYS B 1 96 ? 8.852 -0.802 -13.641 1 92.19 96 CYS B C 1
ATOM 3320 O O . CYS B 1 96 ? 7.637 -0.601 -13.617 1 92.19 96 CYS B O 1
ATOM 3322 N N . ALA B 1 97 ? 9.711 0.081 -14.008 1 91.12 97 ALA B N 1
ATOM 3323 C CA . ALA B 1 97 ? 9.289 1.43 -14.375 1 91.12 97 ALA B CA 1
ATOM 3324 C C . ALA B 1 97 ? 8.43 1.41 -15.641 1 91.12 97 ALA B C 1
ATOM 3326 O O . ALA B 1 97 ? 7.395 2.074 -15.703 1 91.12 97 ALA B O 1
ATOM 3327 N N . GLU B 1 98 ? 8.875 0.674 -16.578 1 92.81 98 GLU B N 1
ATOM 3328 C CA . GLU B 1 98 ? 8.148 0.599 -17.844 1 92.81 98 GLU B CA 1
ATOM 3329 C C . GLU B 1 98 ? 6.77 -0.028 -17.641 1 92.81 98 GLU B C 1
ATOM 3331 O O . GLU B 1 98 ? 5.781 0.442 -18.219 1 92.81 98 GLU B O 1
ATOM 3336 N N . LEU B 1 99 ? 6.691 -1.066 -16.875 1 95.38 99 LEU B N 1
ATOM 3337 C CA . LEU B 1 99 ? 5.422 -1.717 -16.578 1 95.38 99 LEU B CA 1
ATOM 3338 C C . LEU B 1 99 ? 4.484 -0.769 -15.836 1 95.38 99 LEU B C 1
ATOM 3340 O O . LEU B 1 99 ? 3.281 -0.741 -16.109 1 95.38 99 LEU B O 1
ATOM 3344 N N . THR B 1 100 ? 5.035 -0.042 -14.906 1 95 100 THR B N 1
ATOM 3345 C CA . THR B 1 100 ? 4.25 0.944 -14.172 1 95 100 THR B CA 1
ATOM 3346 C C . THR B 1 100 ? 3.65 1.975 -15.125 1 95 100 THR B C 1
ATOM 3348 O O . THR B 1 100 ? 2.457 2.273 -15.055 1 95 100 THR B O 1
ATOM 3351 N N . ASP B 1 101 ? 4.438 2.455 -16.031 1 92.94 101 ASP B N 1
ATOM 3352 C CA . ASP B 1 101 ? 3.971 3.441 -17 1 92.94 101 ASP B CA 1
ATOM 3353 C C . ASP B 1 101 ? 2.898 2.852 -17.906 1 92.94 101 ASP B C 1
ATOM 3355 O O . ASP B 1 101 ? 1.91 3.516 -18.219 1 92.94 101 ASP B O 1
ATOM 3359 N N . LEU B 1 102 ? 3.139 1.655 -18.297 1 94.5 102 LEU B N 1
ATOM 3360 C CA . LEU B 1 102 ? 2.176 0.958 -19.141 1 94.5 102 LEU B CA 1
ATOM 3361 C C . LEU B 1 102 ? 0.819 0.858 -18.453 1 94.5 102 LEU B C 1
ATOM 3363 O O . LEU B 1 102 ? -0.216 1.118 -19.062 1 94.5 102 LEU B O 1
ATOM 3367 N N . LEU B 1 103 ? 0.81 0.587 -17.219 1 96.12 103 LEU B N 1
ATOM 3368 C CA . LEU B 1 103 ? -0.416 0.429 -16.438 1 96.12 103 LEU B CA 1
ATOM 3369 C C . LEU B 1 103 ? -1.092 1.776 -16.219 1 96.12 103 LEU B C 1
ATOM 3371 O O . LEU B 1 103 ? -2.311 1.896 -16.344 1 96.12 103 LEU B O 1
ATOM 3375 N N . TRP B 1 104 ? -0.347 2.76 -15.914 1 93.12 104 TRP B N 1
ATOM 3376 C CA . TRP B 1 104 ? -0.89 4.078 -15.609 1 93.12 104 TRP B CA 1
ATOM 3377 C C . TRP B 1 104 ? -1.445 4.746 -16.859 1 93.12 104 TRP B C 1
ATOM 3379 O O . TRP B 1 104 ? -2.551 5.297 -16.844 1 93.12 104 TRP B O 1
ATOM 3389 N N . LYS B 1 105 ? -0.727 4.648 -17.906 1 88.38 105 LYS B N 1
ATOM 3390 C CA . LYS B 1 105 ? -1.072 5.398 -19.109 1 88.38 105 LYS B CA 1
ATOM 3391 C C . LYS B 1 105 ? -1.98 4.582 -20.016 1 88.38 105 LYS B C 1
ATOM 3393 O O . LYS B 1 105 ? -2.613 5.129 -20.922 1 88.38 105 LYS B O 1
ATOM 3398 N N . GLY B 1 106 ? -2.059 3.355 -19.766 1 84.62 106 GLY B N 1
ATOM 3399 C CA . GLY B 1 106 ? -2.855 2.502 -20.625 1 84.62 106 GLY B CA 1
ATOM 3400 C C . GLY B 1 106 ? -2.258 2.328 -22 1 84.62 106 GLY B C 1
ATOM 3401 O O . GLY B 1 106 ? -2.984 2.279 -23 1 84.62 106 GLY B O 1
ATOM 3402 N N . THR B 1 107 ? -0.924 2.369 -22.016 1 79.31 107 THR B N 1
ATOM 3403 C CA . THR B 1 107 ? -0.258 2.244 -23.312 1 79.31 107 THR B CA 1
ATOM 3404 C C . THR B 1 107 ? 0.199 0.807 -23.547 1 79.31 107 THR B C 1
ATOM 3406 O O . THR B 1 107 ? 0.362 0.038 -22.594 1 79.31 107 THR B O 1
ATOM 3409 N N . ALA B 1 108 ? 0.277 0.486 -24.75 1 83 108 ALA B N 1
ATOM 3410 C CA . ALA B 1 108 ? 0.783 -0.831 -25.141 1 83 108 ALA B CA 1
ATOM 3411 C C . ALA B 1 108 ? 2.309 -0.846 -25.156 1 83 108 ALA B C 1
ATOM 3413 O O . ALA B 1 108 ? 2.945 0.209 -25.188 1 83 108 ALA B O 1
ATOM 3414 N N . ALA B 1 109 ? 2.754 -2.066 -24.984 1 88.06 109 ALA B N 1
ATOM 3415 C CA . ALA B 1 109 ? 4.195 -2.236 -25.172 1 88.06 109 ALA B CA 1
ATOM 3416 C C . ALA B 1 109 ? 4.621 -1.842 -26.578 1 88.06 109 ALA B C 1
ATOM 3418 O O . ALA B 1 109 ? 3.82 -1.898 -27.516 1 88.06 109 ALA B O 1
ATOM 3419 N N . THR B 1 110 ? 5.797 -1.354 -26.656 1 86.5 110 THR B N 1
ATOM 3420 C CA . THR B 1 110 ? 6.328 -0.953 -27.953 1 86.5 110 THR B CA 1
ATOM 3421 C C . THR B 1 110 ? 7.254 -2.029 -28.516 1 86.5 110 THR B C 1
ATOM 3423 O O . THR B 1 110 ? 7.535 -3.023 -27.844 1 86.5 110 THR B O 1
ATOM 3426 N N . ALA B 1 111 ? 7.75 -1.799 -29.703 1 84.44 111 ALA B N 1
ATOM 3427 C CA . ALA B 1 111 ? 8.688 -2.723 -30.344 1 84.44 111 ALA B CA 1
ATOM 3428 C C . ALA B 1 111 ? 10.008 -2.773 -29.578 1 84.44 111 ALA B C 1
ATOM 3430 O O . ALA B 1 111 ? 10.727 -3.777 -29.625 1 84.44 111 ALA B O 1
ATOM 3431 N N . ALA B 1 112 ? 10.297 -1.783 -28.812 1 89.44 112 ALA B N 1
ATOM 3432 C CA . ALA B 1 112 ? 11.57 -1.69 -28.094 1 89.44 112 ALA B CA 1
ATOM 3433 C C . ALA B 1 112 ? 11.453 -2.303 -26.703 1 89.44 112 ALA B C 1
ATOM 3435 O O . ALA B 1 112 ? 12.453 -2.5 -26.016 1 89.44 112 ALA B O 1
ATOM 3436 N N . SER B 1 113 ? 10.211 -2.703 -26.328 1 92 113 SER B N 1
ATOM 3437 C CA . SER B 1 113 ? 10.016 -3.246 -24.984 1 92 113 SER B CA 1
ATOM 3438 C C . SER B 1 113 ? 10.594 -4.648 -24.875 1 92 113 SER B C 1
ATOM 3440 O O . SER B 1 113 ? 10.484 -5.453 -25.797 1 92 113 SER B O 1
ATOM 3442 N N . PRO B 1 114 ? 11.227 -4.953 -23.719 1 91.69 114 PRO B N 1
ATOM 3443 C CA . PRO B 1 114 ? 11.672 -6.332 -23.5 1 91.69 114 PRO B CA 1
ATOM 3444 C C . PRO B 1 114 ? 10.523 -7.336 -23.5 1 91.69 114 PRO B C 1
ATOM 3446 O O . PRO B 1 114 ? 9.383 -6.965 -23.203 1 91.69 114 PRO B O 1
ATOM 3449 N N . PRO B 1 115 ? 10.789 -8.602 -23.797 1 92.19 115 PRO B N 1
ATOM 3450 C CA . PRO B 1 115 ? 9.758 -9.633 -23.906 1 92.19 115 PRO B CA 1
ATOM 3451 C C . PRO B 1 115 ? 8.859 -9.719 -22.672 1 92.19 115 PRO B C 1
ATOM 3453 O O . PRO B 1 115 ? 7.652 -9.922 -22.797 1 92.19 115 PRO B O 1
ATOM 3456 N N . ILE B 1 116 ? 9.406 -9.539 -21.516 1 94 116 ILE B N 1
ATOM 3457 C CA . ILE B 1 116 ? 8.648 -9.672 -20.281 1 94 116 ILE B CA 1
ATOM 3458 C C . ILE B 1 116 ? 7.594 -8.57 -20.203 1 94 116 ILE B C 1
ATOM 3460 O O . ILE B 1 116 ? 6.508 -8.781 -19.656 1 94 116 ILE B O 1
ATOM 3464 N N . VAL B 1 117 ? 7.871 -7.391 -20.75 1 95.31 117 VAL B N 1
ATOM 3465 C CA . VAL B 1 117 ? 6.926 -6.277 -20.781 1 95.31 117 VAL B CA 1
ATOM 3466 C C . VAL B 1 117 ? 5.848 -6.547 -21.828 1 95.31 117 VAL B C 1
ATOM 3468 O O . VAL B 1 117 ? 4.66 -6.305 -21.578 1 95.31 117 VAL B O 1
ATOM 3471 N N . VAL B 1 118 ? 6.258 -7.066 -22.953 1 95.81 118 VAL B N 1
ATOM 3472 C CA . VAL B 1 118 ? 5.316 -7.398 -24.016 1 95.81 118 VAL B CA 1
ATOM 3473 C C . VAL B 1 118 ? 4.332 -8.461 -23.531 1 95.81 118 VAL B C 1
ATOM 3475 O O . VAL B 1 118 ? 3.125 -8.344 -23.734 1 95.81 118 VAL B O 1
ATOM 3478 N N . ALA B 1 119 ? 4.883 -9.438 -22.906 1 96.25 119 ALA B N 1
ATOM 3479 C CA . ALA B 1 119 ? 4.051 -10.523 -22.375 1 96.25 119 ALA B CA 1
ATOM 3480 C C . ALA B 1 119 ? 3.047 -9.992 -21.359 1 96.25 119 ALA B C 1
ATOM 3482 O O . ALA B 1 119 ? 1.882 -10.398 -21.359 1 96.25 119 ALA B O 1
ATOM 3483 N N . PHE B 1 120 ? 3.484 -9.086 -20.484 1 97.25 120 PHE B N 1
ATOM 3484 C CA . PHE B 1 120 ? 2.559 -8.516 -19.516 1 97.25 120 PHE B CA 1
ATOM 3485 C C . PHE B 1 120 ? 1.467 -7.715 -20.219 1 97.25 120 PHE B C 1
ATOM 3487 O O . PHE B 1 120 ? 0.306 -7.742 -19.797 1 97.25 120 PHE B O 1
ATOM 3494 N N . SER B 1 121 ? 1.868 -6.973 -21.203 1 97.12 121 SER B N 1
ATOM 3495 C CA . SER B 1 121 ? 0.898 -6.195 -21.969 1 97.12 121 SER B CA 1
ATOM 3496 C C . SER B 1 121 ? -0.207 -7.082 -22.516 1 97.12 121 SER B C 1
ATOM 3498 O O . SER B 1 121 ? -1.384 -6.723 -22.484 1 97.12 121 SER B O 1
ATOM 3500 N N . ASP B 1 122 ? 0.149 -8.203 -23.016 1 96.94 122 ASP B N 1
ATOM 3501 C CA . ASP B 1 122 ? -0.828 -9.172 -23.5 1 96.94 122 ASP B CA 1
ATOM 3502 C C . ASP B 1 122 ? -1.753 -9.625 -22.375 1 96.94 122 ASP B C 1
ATOM 3504 O O . ASP B 1 122 ? -2.975 -9.641 -22.547 1 96.94 122 ASP B O 1
ATOM 3508 N N . CYS B 1 123 ? -1.184 -10 -21.266 1 97.81 123 CYS B N 1
ATOM 3509 C CA . CYS B 1 123 ? -1.962 -10.445 -20.125 1 97.81 123 CYS B CA 1
ATOM 3510 C C . CYS B 1 123 ? -2.914 -9.352 -19.656 1 97.81 123 CYS B C 1
ATOM 3512 O O . CYS B 1 123 ? -4.086 -9.617 -19.391 1 97.81 123 CYS B O 1
ATOM 3514 N N . TRP B 1 124 ? -2.383 -8.125 -19.594 1 97.69 124 TRP B N 1
ATOM 3515 C CA . TRP B 1 124 ? -3.174 -7.016 -19.078 1 97.69 124 TRP B CA 1
ATOM 3516 C C . TRP B 1 124 ? -4.352 -6.711 -20 1 97.69 124 TRP B C 1
ATOM 3518 O O . TRP B 1 124 ? -5.465 -6.465 -19.531 1 97.69 124 TRP B O 1
ATOM 3528 N N . GLU B 1 125 ? -4.109 -6.77 -21.281 1 96.69 125 GLU B N 1
ATOM 3529 C CA . GLU B 1 125 ? -5.188 -6.547 -22.234 1 96.69 125 GLU B CA 1
ATOM 3530 C C . GLU B 1 125 ? -6.301 -7.578 -22.062 1 96.69 125 GLU B C 1
ATOM 3532 O O . GLU B 1 125 ? -7.484 -7.234 -22.094 1 96.69 125 GLU B O 1
ATOM 3537 N N . ARG B 1 126 ? -5.902 -8.75 -21.891 1 97.44 126 ARG B N 1
ATOM 3538 C CA . ARG B 1 126 ? -6.879 -9.82 -21.688 1 97.44 126 ARG B CA 1
ATOM 3539 C C . ARG B 1 126 ? -7.562 -9.688 -20.328 1 97.44 126 ARG B C 1
ATOM 3541 O O . ARG B 1 126 ? -8.766 -9.914 -20.219 1 97.44 126 ARG B O 1
ATOM 3548 N N . MET B 1 127 ? -6.836 -9.289 -19.281 1 97.62 127 MET B N 1
ATOM 3549 C CA . MET B 1 127 ? -7.359 -9.148 -17.922 1 97.62 127 MET B CA 1
ATOM 3550 C C . MET B 1 127 ? -8.414 -8.039 -17.859 1 97.62 127 MET B C 1
ATOM 3552 O O . MET B 1 127 ? -9.453 -8.203 -17.219 1 97.62 127 MET B O 1
ATOM 3556 N N . ARG B 1 128 ? -8.125 -6.973 -18.484 1 96.75 128 ARG B N 1
ATOM 3557 C CA . ARG B 1 128 ? -8.969 -5.793 -18.312 1 96.75 128 ARG B CA 1
ATOM 3558 C C . ARG B 1 128 ? -10.18 -5.844 -19.234 1 96.75 128 ARG B C 1
ATOM 3560 O O . ARG B 1 128 ? -11.117 -5.055 -19.078 1 96.75 128 ARG B O 1
ATOM 3567 N N . ALA B 1 129 ? -10.164 -6.695 -20.219 1 96.19 129 ALA B N 1
ATOM 3568 C CA . ALA B 1 129 ? -11.25 -6.777 -21.188 1 96.19 129 ALA B CA 1
ATOM 3569 C C . ALA B 1 129 ? -12.578 -7.082 -20.5 1 96.19 129 ALA B C 1
ATOM 3571 O O . ALA B 1 129 ? -12.688 -8.062 -19.766 1 96.19 129 ALA B O 1
ATOM 3572 N N . GLY B 1 130 ? -13.523 -6.207 -20.719 1 96.12 130 GLY B N 1
ATOM 3573 C CA . GLY B 1 130 ? -14.859 -6.418 -20.188 1 96.12 130 GLY B CA 1
ATOM 3574 C C . GLY B 1 130 ? -15.023 -5.961 -18.75 1 96.12 130 GLY B C 1
ATOM 3575 O O . GLY B 1 130 ? -16.109 -6.047 -18.188 1 96.12 130 GLY B O 1
ATOM 3576 N N . MET B 1 131 ? -13.984 -5.508 -18.125 1 97.38 131 MET B N 1
ATOM 3577 C CA . MET B 1 131 ? -14.055 -5.062 -16.734 1 97.38 131 MET B CA 1
ATOM 3578 C C . MET B 1 131 ? -14.352 -3.566 -16.656 1 97.38 131 MET B C 1
ATOM 3580 O O . MET B 1 131 ? -14.062 -2.824 -17.594 1 97.38 131 MET B O 1
ATOM 3584 N N . SER B 1 132 ? -14.977 -3.078 -15.609 1 97 132 SER B N 1
ATOM 3585 C CA . SER B 1 132 ? -15.336 -1.678 -15.422 1 97 132 SER B CA 1
ATOM 3586 C C . SER B 1 132 ? -14.102 -0.814 -15.195 1 97 132 SER B C 1
ATOM 3588 O O . SER B 1 132 ? -13.039 -1.327 -14.844 1 97 132 SER B O 1
ATOM 3590 N N . ASP B 1 133 ? -14.234 0.443 -15.297 1 93.31 133 ASP B N 1
ATOM 3591 C CA . ASP B 1 133 ? -13.164 1.388 -15 1 93.31 133 ASP B CA 1
ATOM 3592 C C . ASP B 1 133 ? -12.766 1.324 -13.531 1 93.31 133 ASP B C 1
ATOM 3594 O O . ASP B 1 133 ? -11.586 1.461 -13.195 1 93.31 133 ASP B O 1
ATOM 3598 N N . ALA B 1 134 ? -13.734 1.136 -12.688 1 92.94 134 ALA B N 1
ATOM 3599 C CA . ALA B 1 134 ? -13.461 1.044 -11.258 1 92.94 134 ALA B CA 1
ATOM 3600 C C . ALA B 1 134 ? -12.594 -0.168 -10.938 1 92.94 134 ALA B C 1
ATOM 3602 O O . ALA B 1 134 ? -11.625 -0.064 -10.172 1 92.94 134 ALA B O 1
ATOM 3603 N N . TRP B 1 135 ? -12.953 -1.271 -11.562 1 96.75 135 TRP B N 1
ATOM 3604 C CA . TRP B 1 135 ? -12.156 -2.477 -11.383 1 96.75 135 TRP B CA 1
ATOM 3605 C C . TRP B 1 135 ? -10.734 -2.273 -11.914 1 96.75 135 TRP B C 1
ATOM 3607 O O . TRP B 1 135 ? -9.766 -2.65 -11.258 1 96.75 135 TRP B O 1
ATOM 3617 N N . ARG B 1 136 ? -10.648 -1.662 -13.07 1 96.31 136 ARG B N 1
ATOM 3618 C CA . ARG B 1 136 ? -9.344 -1.438 -13.695 1 96.31 136 ARG B CA 1
ATOM 3619 C C . ARG B 1 136 ? -8.469 -0.542 -12.82 1 96.31 136 ARG B C 1
ATOM 3621 O O . ARG B 1 136 ? -7.285 -0.818 -12.633 1 96.31 136 ARG B O 1
ATOM 3628 N N . ARG B 1 137 ? -9.008 0.481 -12.242 1 93.88 137 ARG B N 1
ATOM 3629 C CA . ARG B 1 137 ? -8.242 1.418 -11.414 1 93.88 137 ARG B CA 1
ATOM 3630 C C . ARG B 1 137 ? -7.68 0.728 -10.18 1 93.88 137 ARG B C 1
ATOM 3632 O O . ARG B 1 137 ? -6.496 0.872 -9.867 1 93.88 137 ARG B O 1
ATOM 3639 N N . ARG B 1 138 ? -8.562 -0.015 -9.5 1 94.88 138 ARG B N 1
ATOM 3640 C CA . ARG B 1 138 ? -8.07 -0.647 -8.289 1 94.88 138 ARG B CA 1
ATOM 3641 C C . ARG B 1 138 ? -7.086 -1.768 -8.609 1 94.88 138 ARG B C 1
ATOM 3643 O O . ARG B 1 138 ? -6.141 -2.012 -7.859 1 94.88 138 ARG B O 1
ATOM 3650 N N . THR B 1 139 ? -7.281 -2.439 -9.734 1 97.69 139 THR B N 1
ATOM 3651 C CA . THR B 1 139 ? -6.367 -3.508 -10.125 1 97.69 139 THR B CA 1
ATOM 3652 C C . THR B 1 139 ? -5.02 -2.936 -10.555 1 97.69 139 THR B C 1
ATOM 3654 O O . THR B 1 139 ? -3.969 -3.492 -10.219 1 97.69 139 THR B O 1
ATOM 3657 N N . VAL B 1 140 ? -5.016 -1.843 -11.258 1 97.31 140 VAL B N 1
ATOM 3658 C CA . VAL B 1 140 ? -3.779 -1.155 -11.609 1 97.31 140 VAL B CA 1
ATOM 3659 C C . VAL B 1 140 ? -3.018 -0.776 -10.336 1 97.31 140 VAL B C 1
ATOM 3661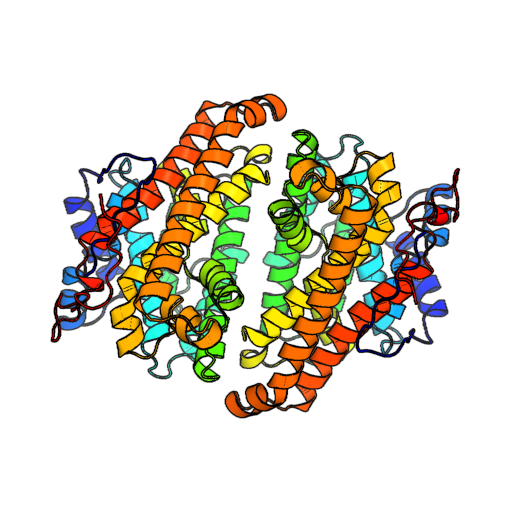 O O . VAL B 1 140 ? -1.804 -0.971 -10.258 1 97.31 140 VAL B O 1
ATOM 3664 N N . HIS B 1 141 ? -3.727 -0.262 -9.391 1 95.38 141 HIS B N 1
ATOM 3665 C CA . HIS B 1 141 ? -3.098 0.102 -8.125 1 95.38 141 HIS B CA 1
ATOM 3666 C C . HIS B 1 141 ? -2.416 -1.102 -7.484 1 95.38 141 HIS B C 1
ATOM 3668 O O . HIS B 1 141 ? -1.3 -0.99 -6.973 1 95.38 141 HIS B O 1
ATOM 3674 N N . GLU B 1 142 ? -3.051 -2.252 -7.5 1 96.62 142 GLU B N 1
ATOM 3675 C CA . GLU B 1 142 ? -2.496 -3.463 -6.902 1 96.62 142 GLU B CA 1
ATOM 3676 C C . GLU B 1 142 ? -1.254 -3.93 -7.656 1 96.62 142 GLU B C 1
ATOM 3678 O O . GLU B 1 142 ? -0.259 -4.32 -7.043 1 96.62 142 GLU B O 1
ATOM 3683 N N . TRP B 1 143 ? -1.311 -3.869 -8.961 1 97.62 143 TRP B N 1
ATOM 3684 C CA . TRP B 1 143 ? -0.161 -4.277 -9.766 1 97.62 143 TRP B CA 1
ATOM 3685 C C . TRP B 1 143 ? 1.016 -3.33 -9.547 1 97.62 143 TRP B C 1
ATOM 3687 O O . TRP B 1 143 ? 2.158 -3.773 -9.406 1 97.62 143 TRP B O 1
ATOM 3697 N N . VAL B 1 144 ? 0.73 -2.088 -9.516 1 96.25 144 VAL B N 1
ATOM 3698 C CA . VAL B 1 144 ? 1.799 -1.109 -9.352 1 96.25 144 VAL B CA 1
ATOM 3699 C C . VAL B 1 144 ? 2.418 -1.258 -7.961 1 96.25 144 VAL B C 1
ATOM 3701 O O . VAL B 1 144 ? 3.633 -1.127 -7.797 1 96.25 144 VAL B O 1
ATOM 3704 N N . ASP B 1 145 ? 1.604 -1.483 -6.992 1 95.19 145 ASP B N 1
ATOM 3705 C CA . ASP B 1 145 ? 2.133 -1.735 -5.652 1 95.19 145 ASP B CA 1
ATOM 3706 C C . ASP B 1 145 ? 3.055 -2.951 -5.648 1 95.19 145 ASP B C 1
ATOM 3708 O O . ASP B 1 145 ? 4.102 -2.941 -4.992 1 95.19 145 ASP B O 1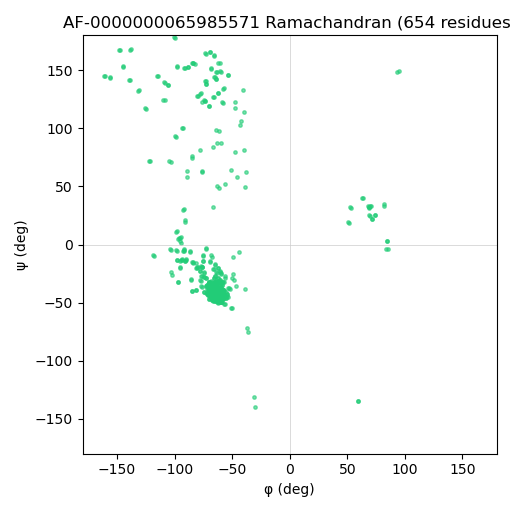
ATOM 3712 N N . TYR B 1 146 ? 2.717 -3.994 -6.367 1 96.38 146 TYR B N 1
ATOM 3713 C CA . TYR B 1 146 ? 3.549 -5.184 -6.523 1 96.38 146 TYR B CA 1
ATOM 3714 C C . TYR B 1 146 ? 4.879 -4.836 -7.184 1 96.38 146 TYR B C 1
ATOM 3716 O O . TYR B 1 146 ? 5.941 -5.215 -6.688 1 96.38 146 TYR B O 1
ATOM 3724 N N . LEU B 1 147 ? 4.828 -4.102 -8.25 1 94.75 147 LEU B N 1
ATOM 3725 C CA . LEU B 1 147 ? 6.027 -3.713 -8.984 1 94.75 147 LEU B CA 1
ATOM 3726 C C . LEU B 1 147 ? 6.93 -2.836 -8.117 1 94.75 147 LEU B C 1
ATOM 3728 O O . LEU B 1 147 ? 8.156 -2.941 -8.195 1 94.75 147 LEU B O 1
ATOM 3732 N N . ALA B 1 148 ? 6.277 -2.08 -7.266 1 91.38 148 ALA B N 1
ATOM 3733 C CA . ALA B 1 148 ? 7.02 -1.148 -6.422 1 91.38 148 ALA B CA 1
ATOM 3734 C C . ALA B 1 148 ? 7.734 -1.885 -5.293 1 91.38 148 ALA B C 1
ATOM 3736 O O . ALA B 1 148 ? 8.633 -1.329 -4.648 1 91.38 148 ALA B O 1
ATOM 3737 N N . GLY B 1 149 ? 7.398 -3.123 -5.039 1 91.38 149 GLY B N 1
ATOM 3738 C CA . GLY B 1 149 ? 8.023 -3.91 -3.986 1 91.38 149 GLY B CA 1
ATOM 3739 C C . GLY B 1 149 ? 9.391 -4.445 -4.367 1 91.38 149 GLY B C 1
ATOM 3740 O O . GLY B 1 149 ? 10.227 -4.695 -3.498 1 91.38 149 GLY B O 1
ATOM 3741 N N . TRP B 1 150 ? 9.68 -4.57 -5.598 1 87.94 150 TRP B N 1
ATOM 3742 C CA . TRP B 1 150 ? 10.867 -5.277 -6.055 1 87.94 150 TRP B CA 1
ATOM 3743 C C . TRP B 1 150 ? 12.117 -4.414 -5.875 1 87.94 150 TRP B C 1
ATOM 3745 O O . TRP B 1 150 ? 13.172 -4.914 -5.473 1 87.94 150 TRP B O 1
ATOM 3755 N N . PRO B 1 151 ? 12 -3.117 -6.07 1 86.44 151 PRO B N 1
ATOM 3756 C CA . PRO B 1 151 ? 13.172 -2.305 -5.734 1 86.44 151 PRO B CA 1
ATOM 3757 C C . PRO B 1 151 ? 13.594 -2.453 -4.273 1 86.44 151 PRO B C 1
ATOM 3759 O O . PRO B 1 151 ? 14.781 -2.391 -3.961 1 86.44 151 PRO B O 1
ATOM 3762 N N . THR B 1 152 ? 12.656 -2.666 -3.422 1 87.06 152 THR B N 1
ATOM 3763 C CA . THR B 1 152 ? 12.969 -2.875 -2.012 1 87.06 152 THR B CA 1
ATOM 3764 C C . THR B 1 152 ? 13.75 -4.168 -1.815 1 87.06 152 THR B C 1
ATOM 3766 O O . THR B 1 152 ? 14.734 -4.199 -1.071 1 87.06 152 THR B O 1
ATOM 3769 N N . LYS B 1 153 ? 13.344 -5.18 -2.486 1 84.62 153 LYS B N 1
ATOM 3770 C CA . LYS B 1 153 ? 14.055 -6.457 -2.408 1 84.62 153 LYS B CA 1
ATOM 3771 C C . LYS B 1 153 ? 15.5 -6.309 -2.857 1 84.62 153 LYS B C 1
ATOM 3773 O O . LYS B 1 153 ? 16.422 -6.828 -2.211 1 84.62 153 LYS B O 1
ATOM 3778 N N . LEU B 1 154 ? 15.719 -5.609 -3.906 1 84.5 154 LEU B N 1
ATOM 3779 C CA . LEU B 1 154 ? 17.062 -5.414 -4.449 1 84.5 154 LEU B CA 1
ATOM 3780 C C . LEU B 1 154 ? 17.906 -4.57 -3.504 1 84.5 154 LEU B C 1
ATOM 3782 O O . LEU B 1 154 ? 19.094 -4.871 -3.281 1 84.5 154 LEU B O 1
ATOM 3786 N N . ALA B 1 155 ? 17.312 -3.537 -2.963 1 86.44 155 ALA B N 1
ATOM 3787 C CA . ALA B 1 155 ? 18.031 -2.668 -2.029 1 86.44 155 ALA B CA 1
ATOM 3788 C C . ALA B 1 155 ? 18.438 -3.428 -0.771 1 86.44 155 ALA B C 1
ATOM 3790 O O . ALA B 1 155 ? 19.562 -3.297 -0.296 1 86.44 155 ALA B O 1
ATOM 3791 N N . ASP B 1 156 ? 17.594 -4.195 -0.292 1 89.31 156 ASP B N 1
ATOM 3792 C CA . ASP B 1 156 ? 17.859 -4.953 0.929 1 89.31 156 ASP B CA 1
ATOM 3793 C C . ASP B 1 156 ? 18.922 -6.027 0.688 1 89.31 156 ASP B C 1
ATOM 3795 O O . ASP B 1 156 ? 19.766 -6.277 1.552 1 89.31 156 ASP B O 1
ATOM 3799 N N . ARG B 1 157 ? 18.828 -6.633 -0.412 1 84.44 157 ARG B N 1
ATOM 3800 C CA . ARG B 1 157 ? 19.859 -7.617 -0.769 1 84.44 157 ARG B CA 1
ATOM 3801 C C . ARG B 1 157 ? 21.234 -6.969 -0.858 1 84.44 157 ARG B C 1
ATOM 3803 O O . ARG B 1 157 ? 22.219 -7.523 -0.366 1 84.44 157 ARG B O 1
ATOM 3810 N N . ALA B 1 158 ? 21.266 -5.836 -1.479 1 83.12 158 ALA B N 1
ATOM 3811 C CA . ALA B 1 158 ? 22.531 -5.121 -1.637 1 83.12 158 ALA B CA 1
ATOM 3812 C C . ALA B 1 158 ? 23.094 -4.695 -0.283 1 83.12 158 ALA B C 1
ATOM 3814 O O . ALA B 1 158 ? 24.312 -4.672 -0.09 1 83.12 158 ALA B O 1
ATOM 3815 N N . HIS B 1 159 ? 22.234 -4.375 0.607 1 84.69 159 HIS B N 1
ATOM 3816 C CA . HIS B 1 159 ? 22.625 -3.977 1.955 1 84.69 159 HIS B CA 1
ATOM 3817 C C . HIS B 1 159 ? 23.016 -5.188 2.797 1 84.69 159 HIS B C 1
ATOM 3819 O O . HIS B 1 159 ? 23.703 -5.051 3.814 1 84.69 159 HIS B O 1
ATOM 3825 N N . GLY B 1 160 ? 22.594 -6.379 2.359 1 80.94 160 GLY B N 1
ATOM 3826 C CA . GLY B 1 160 ? 22.812 -7.574 3.16 1 80.94 160 GLY B CA 1
ATOM 3827 C C . GLY B 1 160 ? 21.984 -7.598 4.43 1 80.94 160 GLY B C 1
ATOM 3828 O O . GLY B 1 160 ? 22.438 -8.07 5.469 1 80.94 160 GLY B O 1
ATOM 3829 N N . ALA B 1 161 ? 20.875 -7.051 4.402 1 78.5 161 ALA B N 1
ATOM 3830 C CA . ALA B 1 161 ? 20.016 -6.891 5.574 1 78.5 161 ALA B CA 1
ATOM 3831 C C . ALA B 1 161 ? 19.266 -8.18 5.883 1 78.5 161 ALA B C 1
ATOM 3833 O O . ALA B 1 161 ? 18.75 -8.836 4.977 1 78.5 161 ALA B O 1
ATOM 3834 N N . VAL B 1 162 ? 19.375 -8.617 7.129 1 84.88 162 VAL B N 1
ATOM 3835 C CA . VAL B 1 162 ? 18.391 -9.562 7.637 1 84.88 162 VAL B CA 1
ATOM 3836 C C . VAL B 1 162 ? 17.266 -8.812 8.336 1 84.88 162 VAL B C 1
ATOM 3838 O O . VAL B 1 162 ? 17.422 -8.336 9.461 1 84.88 162 VAL B O 1
ATOM 3841 N N . LEU B 1 163 ? 16.234 -8.68 7.605 1 91.06 163 LEU B N 1
ATOM 3842 C CA . LEU B 1 163 ? 15.102 -7.902 8.102 1 91.06 163 LEU B CA 1
ATOM 3843 C C . LEU B 1 163 ? 14.477 -8.57 9.32 1 91.06 163 LEU B C 1
ATOM 3845 O O . LEU B 1 163 ? 14.414 -9.805 9.398 1 91.06 163 LEU B O 1
ATOM 3849 N N . ASP B 1 164 ? 14.031 -7.727 10.25 1 93.62 164 ASP B N 1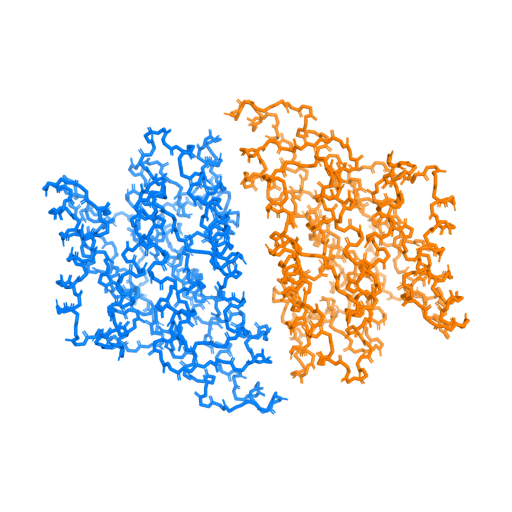
ATOM 3850 C CA . ASP B 1 164 ? 13.211 -8.32 11.297 1 93.62 164 ASP B CA 1
ATOM 3851 C C . ASP B 1 164 ? 11.891 -8.852 10.727 1 93.62 164 ASP B C 1
ATOM 3853 O O . ASP B 1 164 ? 11.5 -8.492 9.617 1 93.62 164 ASP B O 1
ATOM 3857 N N . PRO B 1 165 ? 11.219 -9.727 11.5 1 94.94 165 PRO B N 1
ATOM 3858 C CA . PRO B 1 165 ? 10.047 -10.414 10.969 1 94.94 165 PRO B CA 1
ATOM 3859 C C . PRO B 1 165 ? 8.961 -9.461 10.484 1 94.94 165 PRO B C 1
ATOM 3861 O O . PRO B 1 165 ? 8.352 -9.68 9.438 1 94.94 165 PRO B O 1
ATOM 3864 N N . ALA B 1 166 ? 8.734 -8.375 11.188 1 93.19 166 ALA B N 1
ATOM 3865 C CA . ALA B 1 166 ? 7.684 -7.438 10.797 1 93.19 166 ALA B CA 1
ATOM 3866 C C . ALA B 1 166 ? 8.039 -6.746 9.477 1 93.19 166 ALA B C 1
ATOM 3868 O O . ALA B 1 166 ? 7.191 -6.629 8.586 1 93.19 166 ALA B O 1
ATOM 3869 N N . ALA B 1 167 ? 9.273 -6.32 9.383 1 93.38 167 ALA B N 1
ATOM 3870 C CA . ALA B 1 167 ? 9.734 -5.688 8.156 1 93.38 167 ALA B CA 1
ATOM 3871 C C . ALA B 1 167 ? 9.719 -6.676 6.988 1 93.38 167 ALA B C 1
ATOM 3873 O O . ALA B 1 167 ? 9.367 -6.312 5.863 1 93.38 167 ALA B O 1
ATOM 3874 N N . HIS B 1 168 ? 10.102 -7.914 7.285 1 95.38 168 HIS B N 1
ATOM 3875 C CA . HIS B 1 168 ? 10.094 -8.961 6.27 1 95.38 168 HIS B CA 1
ATOM 3876 C C . HIS B 1 168 ? 8.68 -9.195 5.734 1 95.38 168 HIS B C 1
ATOM 3878 O O . HIS B 1 168 ? 8.477 -9.258 4.52 1 95.38 168 HIS B O 1
ATOM 3884 N N . LEU B 1 169 ? 7.734 -9.25 6.625 1 96.19 169 LEU B N 1
ATOM 3885 C CA . LEU B 1 169 ? 6.352 -9.484 6.219 1 96.19 169 LEU B CA 1
ATOM 3886 C C . LEU B 1 169 ? 5.809 -8.305 5.418 1 96.19 169 LEU B C 1
ATOM 3888 O O . LEU B 1 169 ? 5.105 -8.5 4.422 1 96.19 169 LEU B O 1
ATOM 3892 N N . ARG B 1 170 ? 6.105 -7.098 5.82 1 94.31 170 ARG B N 1
ATOM 3893 C CA . ARG B 1 170 ? 5.664 -5.918 5.082 1 94.31 170 ARG B CA 1
ATOM 3894 C C . ARG B 1 170 ? 6.207 -5.93 3.656 1 94.31 170 ARG B C 1
ATOM 3896 O O . ARG B 1 170 ? 5.48 -5.621 2.709 1 94.31 170 ARG B O 1
ATOM 3903 N N . ALA B 1 171 ? 7.449 -6.305 3.523 1 93.69 171 ALA B N 1
ATOM 3904 C CA . ALA B 1 171 ? 8.062 -6.391 2.201 1 93.69 171 ALA B CA 1
ATOM 3905 C C . ALA B 1 171 ? 7.422 -7.496 1.368 1 93.69 171 ALA B C 1
ATOM 3907 O O . ALA B 1 171 ? 7.164 -7.312 0.176 1 93.69 171 ALA B O 1
ATOM 3908 N N . ARG B 1 172 ? 7.125 -8.586 2.047 1 95.75 172 ARG B N 1
ATOM 3909 C CA . ARG B 1 172 ? 6.57 -9.734 1.333 1 95.75 172 ARG B CA 1
ATOM 3910 C C . ARG B 1 172 ? 5.156 -9.445 0.844 1 95.75 172 ARG B C 1
ATOM 3912 O O . ARG B 1 172 ? 4.75 -9.922 -0.218 1 95.75 172 ARG B O 1
ATOM 3919 N N . HIS B 1 173 ? 4.41 -8.656 1.601 1 95.88 173 HIS B N 1
ATOM 3920 C CA . HIS B 1 173 ? 3.07 -8.289 1.161 1 95.88 173 HIS B CA 1
ATOM 3921 C C . HIS B 1 173 ? 3.113 -7.555 -0.176 1 95.88 173 HIS B C 1
ATOM 3923 O O . HIS B 1 173 ? 2.166 -7.629 -0.96 1 95.88 173 HIS B O 1
ATOM 3929 N N . ARG B 1 174 ? 4.172 -6.965 -0.444 1 92.62 174 ARG B N 1
ATOM 3930 C CA . ARG B 1 174 ? 4.27 -6.188 -1.675 1 92.62 174 ARG B CA 1
ATOM 3931 C C . ARG B 1 174 ? 4.855 -7.027 -2.807 1 92.62 174 ARG B C 1
ATOM 3933 O O . ARG B 1 174 ? 4.809 -6.625 -3.971 1 92.62 174 ARG B O 1
ATOM 3940 N N . THR B 1 175 ? 5.438 -8.234 -2.498 1 92.75 175 THR B N 1
ATOM 3941 C CA . THR B 1 175 ? 6.156 -8.945 -3.551 1 92.75 175 THR B CA 1
ATOM 3942 C C . THR B 1 175 ? 5.516 -10.305 -3.814 1 92.75 175 THR B C 1
ATOM 3944 O O . THR B 1 175 ? 5.836 -10.969 -4.805 1 92.75 175 THR B O 1
ATOM 3947 N N . ILE B 1 176 ? 4.57 -10.68 -2.939 1 95.75 176 ILE B N 1
ATOM 3948 C CA . ILE B 1 176 ? 3.996 -12.016 -3.064 1 95.75 176 ILE B CA 1
ATOM 3949 C C . ILE B 1 176 ? 3.002 -12.047 -4.223 1 95.75 176 ILE B C 1
ATOM 3951 O O . ILE B 1 176 ? 2.594 -13.117 -4.676 1 95.75 176 ILE B O 1
ATOM 3955 N N . CYS B 1 177 ? 2.457 -10.883 -4.707 1 96.75 177 CYS B N 1
ATOM 3956 C CA . CYS B 1 177 ? 1.599 -10.695 -5.867 1 96.75 177 CYS B CA 1
ATOM 3957 C C . CYS B 1 177 ? 0.205 -11.258 -5.617 1 96.75 177 CYS B C 1
ATOM 3959 O O . CYS B 1 177 ? -0.521 -11.57 -6.562 1 96.75 177 CYS B O 1
ATOM 3961 N N . CYS B 1 178 ? -0.262 -11.43 -4.43 1 97.81 178 CYS B N 1
ATOM 3962 C CA . CYS B 1 178 ? -1.561 -12.016 -4.117 1 97.81 178 CYS B CA 1
ATOM 3963 C C . CYS B 1 178 ? -2.693 -11.086 -4.543 1 97.81 178 CYS B C 1
ATOM 3965 O O . CYS B 1 178 ? -3.654 -11.531 -5.18 1 97.81 178 CYS B O 1
ATOM 3967 N N . ARG B 1 179 ? -2.529 -9.852 -4.301 1 97.25 179 ARG B N 1
ATOM 3968 C CA . ARG B 1 179 ? -3.643 -8.922 -4.484 1 97.25 179 ARG B CA 1
ATOM 3969 C C . ARG B 1 179 ? -4.008 -8.797 -5.961 1 97.25 179 ARG B C 1
ATOM 3971 O O . ARG B 1 179 ? -5.176 -8.922 -6.328 1 97.25 179 ARG B O 1
ATOM 3978 N N . PRO B 1 180 ? -3.031 -8.648 -6.863 1 98 180 PRO B N 1
ATOM 3979 C CA . PRO B 1 180 ? -3.391 -8.688 -8.281 1 98 180 PRO B CA 1
ATOM 3980 C C . PRO B 1 180 ? -4.066 -10 -8.688 1 98 180 PRO B C 1
ATOM 3982 O O . PRO B 1 180 ? -4.969 -10 -9.531 1 98 180 PRO B O 1
ATOM 3985 N N . LEU B 1 181 ? -3.662 -11.07 -8.094 1 98.38 181 LEU B N 1
ATOM 3986 C CA . LEU B 1 181 ? -4.195 -12.375 -8.461 1 98.38 181 LEU B CA 1
ATOM 3987 C C . LEU B 1 181 ? -5.613 -12.555 -7.926 1 98.38 181 LEU B C 1
ATOM 3989 O O . LEU B 1 181 ? -6.422 -13.273 -8.523 1 98.38 181 LEU B O 1
ATOM 3993 N N . PHE B 1 182 ? -5.926 -11.867 -6.809 1 98.5 182 PHE B N 1
ATOM 3994 C CA . PHE B 1 182 ? -7.301 -11.852 -6.332 1 98.5 182 PHE B CA 1
ATOM 3995 C C . PHE B 1 182 ? -8.203 -11.102 -7.305 1 98.5 182 PHE B C 1
ATOM 3997 O O . PHE B 1 182 ? -9.359 -11.477 -7.5 1 98.5 182 PHE B O 1
ATOM 4004 N N . ALA B 1 183 ? -7.66 -10.047 -7.887 1 98.31 183 ALA B N 1
ATOM 4005 C CA . ALA B 1 183 ? -8.414 -9.328 -8.914 1 98.31 183 ALA B CA 1
ATOM 4006 C C . ALA B 1 183 ? -8.672 -10.219 -10.125 1 98.31 183 ALA B C 1
ATOM 4008 O O . ALA B 1 183 ? -9.75 -10.156 -10.727 1 98.31 183 ALA B O 1
ATOM 4009 N N . LEU B 1 184 ? -7.715 -11.016 -10.461 1 98.5 184 LEU B N 1
ATOM 4010 C CA . LEU B 1 184 ? -7.859 -11.961 -11.57 1 98.5 184 LEU B CA 1
ATOM 4011 C C . LEU B 1 184 ? -9.008 -12.93 -11.32 1 98.5 184 LEU B C 1
ATOM 4013 O O . LEU B 1 184 ? -9.703 -13.336 -12.258 1 98.5 184 LEU B O 1
ATOM 4017 N N . ALA B 1 185 ? -9.242 -13.273 -10.094 1 98 185 ALA B N 1
ATOM 4018 C CA . ALA B 1 185 ? -10.336 -14.172 -9.734 1 98 185 ALA B CA 1
ATOM 4019 C C . ALA B 1 185 ? -11.688 -13.562 -10.086 1 98 185 ALA B C 1
ATOM 4021 O O . ALA B 1 185 ? -12.602 -14.273 -10.516 1 98 185 ALA B O 1
ATOM 4022 N N . GLU B 1 186 ? -11.852 -12.234 -9.859 1 98.25 186 GLU B N 1
ATOM 4023 C CA . GLU B 1 186 ? -13.07 -11.555 -10.289 1 98.25 186 GLU B CA 1
ATOM 4024 C C . GLU B 1 186 ? -13.234 -11.617 -11.805 1 98.25 186 GLU B C 1
ATOM 4026 O O . GLU B 1 186 ? -14.312 -11.938 -12.305 1 98.25 186 GLU B O 1
ATOM 4031 N N . ARG B 1 187 ? -12.148 -11.328 -12.516 1 98.31 187 ARG B N 1
ATOM 4032 C CA . ARG B 1 187 ? -12.18 -11.289 -13.969 1 98.31 187 ARG B CA 1
ATOM 4033 C C . ARG B 1 187 ? -12.586 -12.633 -14.547 1 98.31 187 ARG B C 1
ATOM 4035 O O . ARG B 1 187 ? -13.484 -12.711 -15.391 1 98.31 187 ARG B O 1
ATOM 4042 N N . VAL B 1 188 ? -12.008 -13.719 -14.148 1 98.12 188 VAL B N 1
ATOM 4043 C CA . VAL B 1 188 ? -12.266 -15.031 -14.75 1 98.12 188 VAL B CA 1
ATOM 4044 C C . VAL B 1 188 ? -13.555 -15.609 -14.188 1 98.12 188 VAL B C 1
ATOM 4046 O O . VAL B 1 188 ? -14.148 -16.516 -14.773 1 98.12 188 VAL B O 1
ATOM 4049 N N . GLY B 1 189 ? -13.961 -15.109 -13.047 1 97.06 189 GLY B N 1
ATOM 4050 C CA . GLY B 1 189 ? -15.242 -15.516 -12.484 1 97.06 189 GLY B CA 1
ATOM 4051 C C . GLY B 1 189 ? -16.422 -14.812 -13.117 1 97.06 189 GLY B C 1
ATOM 4052 O O . GLY B 1 189 ? -17.562 -15.227 -12.945 1 97.06 189 GLY B O 1
ATOM 4053 N N . GLY B 1 190 ? -16.203 -13.688 -13.773 1 96.75 190 GLY B N 1
ATOM 4054 C CA . GLY B 1 190 ? -17.25 -12.977 -14.484 1 96.75 190 GLY B CA 1
ATOM 4055 C C . GLY B 1 190 ? -18.109 -12.102 -13.578 1 96.75 190 GLY B C 1
ATOM 4056 O O . GLY B 1 190 ? -19.328 -12.031 -13.75 1 96.75 190 GLY B O 1
ATOM 4057 N N . TYR B 1 191 ? -17.5 -11.562 -12.57 1 97.12 191 TYR B N 1
ATOM 4058 C CA . TYR B 1 191 ? -18.203 -10.664 -11.664 1 97.12 191 TYR B CA 1
ATOM 4059 C C . TYR B 1 191 ? -17.266 -9.586 -11.125 1 97.12 191 TYR B C 1
ATOM 4061 O O . TYR B 1 191 ? -16.047 -9.656 -11.32 1 97.12 191 TYR B O 1
ATOM 4069 N N . GLU B 1 192 ? -17.828 -8.609 -10.531 1 97.88 192 GLU B N 1
ATOM 4070 C CA . GLU B 1 192 ? -17.109 -7.594 -9.766 1 97.88 192 GLU B CA 1
ATOM 4071 C C . GLU B 1 192 ? -17.75 -7.371 -8.398 1 97.88 192 GLU B C 1
ATOM 4073 O O . GLU B 1 192 ? -18.984 -7.297 -8.297 1 97.88 192 GLU B O 1
ATOM 4078 N N . VAL B 1 193 ? -16.938 -7.359 -7.402 1 97.62 193 VAL B N 1
ATOM 4079 C CA . VAL B 1 193 ? -17.438 -6.945 -6.098 1 97.62 193 VAL B CA 1
ATOM 4080 C C . VAL B 1 193 ? -17.844 -5.469 -6.141 1 97.62 193 VAL B C 1
ATOM 4082 O O . VAL B 1 193 ? -17.062 -4.629 -6.605 1 97.62 193 VAL B O 1
ATOM 4085 N N . PRO B 1 194 ? -19.078 -5.18 -5.73 1 95.06 194 PRO B N 1
ATOM 4086 C CA . PRO B 1 194 ? -19.469 -3.768 -5.719 1 95.06 194 PRO B CA 1
ATOM 4087 C C . PRO B 1 194 ? -18.5 -2.889 -4.938 1 95.06 194 PRO B C 1
ATOM 4089 O O . PRO B 1 194 ? -17.984 -3.305 -3.896 1 95.06 194 PRO B O 1
ATOM 4092 N N . ARG B 1 195 ? -18.344 -1.729 -5.383 1 90.69 195 ARG B N 1
ATOM 4093 C CA . ARG B 1 195 ? -17.328 -0.799 -4.906 1 90.69 195 ARG B CA 1
ATOM 4094 C C . ARG B 1 195 ? -17.438 -0.589 -3.402 1 90.69 195 ARG B C 1
ATOM 4096 O O . ARG B 1 195 ? -16.422 -0.607 -2.691 1 90.69 195 ARG B O 1
ATOM 4103 N N . ARG B 1 196 ? -18.609 -0.377 -2.893 1 88.38 196 ARG B N 1
ATOM 4104 C CA . ARG B 1 196 ? -18.812 -0.089 -1.478 1 88.38 196 ARG B CA 1
ATOM 4105 C C . ARG B 1 196 ? -18.344 -1.249 -0.607 1 88.38 196 ARG B C 1
ATOM 4107 O O . ARG B 1 196 ? -17.828 -1.037 0.493 1 88.38 196 ARG B O 1
ATOM 4114 N N . ALA B 1 197 ? -18.484 -2.398 -1.119 1 94.12 197 ALA B N 1
ATOM 4115 C CA . ALA B 1 197 ? -18.062 -3.57 -0.356 1 94.12 197 ALA B CA 1
ATOM 4116 C C . ALA B 1 197 ? -16.578 -3.83 -0.536 1 94.12 197 ALA B C 1
ATOM 4118 O O . ALA B 1 197 ? -15.875 -4.16 0.425 1 94.12 197 ALA B O 1
ATOM 4119 N N . TRP B 1 198 ? -16.109 -3.646 -1.78 1 95.19 198 TRP B N 1
ATOM 4120 C CA . TRP B 1 198 ? -14.703 -3.932 -2.074 1 95.19 198 TRP B CA 1
ATOM 4121 C C . TRP B 1 198 ? -13.781 -3.104 -1.184 1 95.19 198 TRP B C 1
ATOM 4123 O O . TRP B 1 198 ? -12.758 -3.6 -0.711 1 95.19 198 TRP B O 1
ATOM 4133 N N . HIS B 1 199 ? -14.211 -1.976 -0.856 1 91.81 199 HIS B N 1
ATOM 4134 C CA . HIS B 1 199 ? -13.359 -1.043 -0.13 1 91.81 199 HIS B CA 1
ATOM 4135 C C . HIS B 1 199 ? -13.531 -1.193 1.378 1 91.81 199 HIS B C 1
ATOM 4137 O O . HIS B 1 199 ? -12.82 -0.555 2.158 1 91.81 199 HIS B O 1
ATOM 4143 N N . SER B 1 200 ? -14.383 -1.997 1.816 1 93 200 SER B N 1
ATOM 4144 C CA . SER B 1 200 ? -14.57 -2.188 3.252 1 93 200 SER B CA 1
ATOM 4145 C C . SER B 1 200 ? -13.32 -2.783 3.895 1 93 200 SER B C 1
ATOM 4147 O O . SER B 1 200 ? -12.633 -3.605 3.283 1 93 200 SER B O 1
ATOM 4149 N N . SER B 1 201 ? -13.109 -2.408 5.125 1 93.75 201 SER B N 1
ATOM 4150 C CA . SER B 1 201 ? -11.992 -2.961 5.879 1 93.75 201 SER B CA 1
ATOM 4151 C C . SER B 1 201 ? -12.133 -4.469 6.051 1 93.75 201 SER B C 1
ATOM 4153 O O . SER B 1 201 ? -11.133 -5.184 6.156 1 93.75 201 SER B O 1
ATOM 4155 N N . ARG B 1 202 ? -13.359 -4.895 6.062 1 94.81 202 ARG B N 1
ATOM 4156 C CA . ARG B 1 202 ? -13.578 -6.332 6.207 1 94.81 202 ARG B CA 1
ATOM 4157 C C . ARG B 1 202 ? -13.023 -7.094 5.008 1 94.81 202 ARG B C 1
ATOM 4159 O O . ARG B 1 202 ? -12.273 -8.062 5.172 1 94.81 202 ARG B O 1
ATOM 4166 N N . LEU B 1 203 ? -13.32 -6.668 3.789 1 97.06 203 LEU B N 1
ATOM 4167 C CA . LEU B 1 203 ? -12.797 -7.34 2.604 1 97.06 203 LEU B CA 1
ATOM 4168 C C . LEU B 1 203 ? -11.297 -7.113 2.465 1 97.06 203 LEU B C 1
ATOM 4170 O O . LEU B 1 203 ? -10.57 -8 2.01 1 97.06 203 LEU B O 1
ATOM 4174 N N . ASP B 1 204 ? -10.859 -5.918 2.83 1 96.44 204 ASP B N 1
ATOM 4175 C CA . ASP B 1 204 ? -9.422 -5.688 2.855 1 96.44 204 ASP B CA 1
ATOM 4176 C C . ASP B 1 204 ? -8.727 -6.656 3.809 1 96.44 204 ASP B C 1
ATOM 4178 O O . ASP B 1 204 ? -7.664 -7.191 3.492 1 96.44 204 ASP B O 1
ATOM 4182 N N . GLY B 1 205 ? -9.352 -6.832 4.977 1 96.56 205 GLY B N 1
ATOM 4183 C CA . GLY B 1 205 ? -8.82 -7.789 5.938 1 96.56 205 GLY B CA 1
ATOM 4184 C C . GLY B 1 205 ? -8.766 -9.203 5.398 1 96.56 205 GLY B C 1
ATOM 4185 O O . GLY B 1 205 ? -7.816 -9.945 5.664 1 96.56 205 GLY B O 1
ATOM 4186 N N . MET B 1 206 ? -9.773 -9.539 4.656 1 97.81 206 MET B N 1
ATOM 4187 C CA . MET B 1 206 ? -9.805 -10.875 4.07 1 97.81 206 MET B CA 1
ATOM 4188 C C . MET B 1 206 ? -8.672 -11.055 3.059 1 97.81 206 MET B C 1
ATOM 4190 O O . MET B 1 206 ? -8.008 -12.086 3.035 1 97.81 206 MET B O 1
ATOM 4194 N N . ARG B 1 207 ? -8.43 -10.07 2.232 1 98 207 ARG B N 1
ATOM 4195 C CA . ARG B 1 207 ? -7.32 -10.125 1.289 1 98 207 ARG B CA 1
ATOM 4196 C C . ARG B 1 207 ? -5.98 -10.156 2.02 1 98 207 ARG B C 1
ATOM 4198 O O . ARG B 1 207 ? -5.074 -10.898 1.633 1 98 207 ARG B O 1
ATOM 4205 N N . PHE B 1 208 ? -5.887 -9.398 3.107 1 97.44 208 PHE B N 1
ATOM 4206 C CA . PHE B 1 208 ? -4.656 -9.297 3.879 1 97.44 208 PHE B CA 1
ATOM 4207 C C . PHE B 1 208 ? -4.32 -10.625 4.539 1 97.44 208 PHE B C 1
ATOM 4209 O O . PHE B 1 208 ? -3.191 -11.109 4.434 1 97.44 208 PHE B O 1
ATOM 4216 N N . THR B 1 209 ? -5.273 -11.195 5.176 1 97.94 209 THR B N 1
ATOM 4217 C CA . THR B 1 209 ? -5.023 -12.43 5.914 1 97.94 209 THR B CA 1
ATOM 4218 C C . THR B 1 209 ? -4.805 -13.594 4.961 1 97.94 209 THR B C 1
ATOM 4220 O O . THR B 1 209 ? -4.016 -14.5 5.242 1 97.94 209 THR B O 1
ATOM 4223 N N . THR B 1 210 ? -5.516 -13.594 3.83 1 98.5 210 THR B N 1
ATOM 4224 C CA . THR B 1 210 ? -5.246 -14.609 2.816 1 98.5 210 THR B CA 1
ATOM 4225 C C . THR B 1 210 ? -3.814 -14.484 2.299 1 98.5 210 THR B C 1
ATOM 4227 O O . THR B 1 210 ? -3.119 -15.492 2.143 1 98.5 210 THR B O 1
ATOM 4230 N N . SER B 1 211 ? -3.381 -13.289 2.078 1 98.38 211 SER B N 1
ATOM 4231 C CA . SER B 1 211 ? -2.008 -13.062 1.646 1 98.38 211 SER B CA 1
ATOM 4232 C C . SER B 1 211 ? -1.01 -13.555 2.691 1 98.38 211 SER B C 1
ATOM 4234 O O . SER B 1 211 ? 0.008 -14.156 2.35 1 98.38 211 SER B O 1
ATOM 4236 N N . ASP B 1 212 ? -1.321 -13.297 3.953 1 98.25 212 ASP B N 1
ATOM 4237 C CA . ASP B 1 212 ? -0.457 -13.766 5.031 1 98.25 212 ASP B CA 1
ATOM 4238 C C . ASP B 1 212 ? -0.309 -15.289 4.996 1 98.25 212 ASP B C 1
ATOM 4240 O O . ASP B 1 212 ? 0.788 -15.812 5.195 1 98.25 212 ASP B O 1
ATOM 4244 N N . ALA B 1 213 ? -1.414 -15.93 4.805 1 98.06 213 ALA B N 1
ATOM 4245 C CA . ALA B 1 213 ? -1.379 -17.391 4.742 1 98.06 213 ALA B CA 1
ATOM 4246 C C . ALA B 1 213 ? -0.503 -17.875 3.59 1 98.06 213 ALA B C 1
ATOM 4248 O O . ALA B 1 213 ? 0.345 -18.75 3.77 1 98.06 213 ALA B O 1
ATOM 4249 N N . VAL B 1 214 ? -0.671 -17.281 2.465 1 97.69 214 VAL B N 1
ATOM 4250 C CA . VAL B 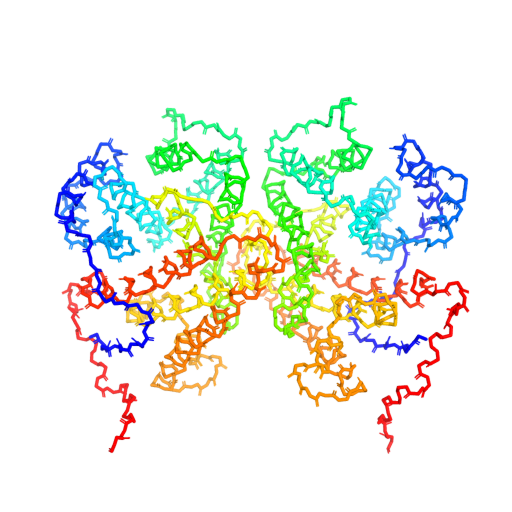1 214 ? 0.096 -17.656 1.283 1 97.69 214 VAL B CA 1
ATOM 4251 C C . VAL B 1 214 ? 1.574 -17.344 1.503 1 97.69 214 VAL B C 1
ATOM 4253 O O . VAL B 1 214 ? 2.443 -18.156 1.176 1 97.69 214 VAL B O 1
ATOM 4256 N N . ILE B 1 215 ? 1.885 -16.188 2.094 1 97.81 215 ILE B N 1
ATOM 4257 C CA . ILE B 1 215 ? 3.26 -15.805 2.398 1 97.81 215 ILE B CA 1
ATOM 4258 C C . ILE B 1 215 ? 3.883 -16.828 3.338 1 97.81 215 ILE B C 1
ATOM 4260 O O . ILE B 1 215 ? 4.988 -17.312 3.092 1 97.81 215 ILE B O 1
ATOM 4264 N N . GLY B 1 216 ? 3.145 -17.109 4.395 1 97.31 216 GLY B N 1
ATOM 4265 C CA . GLY B 1 216 ? 3.658 -18.094 5.328 1 97.31 216 GLY B CA 1
ATOM 4266 C C . GLY B 1 216 ? 3.959 -19.438 4.684 1 97.31 216 GLY B C 1
ATOM 4267 O O . GLY B 1 216 ? 5.02 -20.016 4.914 1 97.31 216 GLY B O 1
ATOM 4268 N N . MET B 1 217 ? 3.062 -19.938 3.848 1 94.5 217 MET B N 1
ATOM 4269 C CA . MET B 1 217 ? 3.271 -21.188 3.141 1 94.5 217 MET B CA 1
ATOM 4270 C C . MET B 1 217 ? 4.477 -21.109 2.213 1 94.5 217 MET B C 1
ATOM 4272 O O . MET B 1 217 ? 5.281 -22.031 2.139 1 94.5 217 MET B O 1
ATOM 4276 N N . ASN B 1 218 ? 4.578 -20.016 1.51 1 93.5 218 ASN B N 1
ATOM 4277 C CA . ASN B 1 218 ? 5.703 -19.812 0.608 1 93.5 218 ASN B CA 1
ATOM 4278 C C . ASN B 1 218 ? 7.031 -19.812 1.357 1 93.5 218 ASN B C 1
ATOM 4280 O O . ASN B 1 218 ? 8.016 -20.375 0.873 1 93.5 218 ASN B O 1
ATOM 4284 N N . GLU B 1 219 ? 7.023 -19.172 2.545 1 94.81 219 GLU B N 1
ATOM 4285 C CA . GLU B 1 219 ? 8.227 -19.125 3.365 1 94.81 219 GLU B CA 1
ATOM 4286 C C . GLU B 1 219 ? 8.656 -20.531 3.803 1 94.81 219 GLU B C 1
ATOM 4288 O O . GLU B 1 219 ? 9.852 -20.812 3.898 1 94.81 219 GLU B O 1
ATOM 4293 N N . LEU B 1 220 ? 7.703 -21.297 4.094 1 92.44 220 LEU B N 1
ATOM 4294 C CA . LEU B 1 220 ? 7.98 -22.672 4.523 1 92.44 220 LEU B CA 1
ATOM 4295 C C . LEU B 1 220 ? 8.477 -23.516 3.354 1 92.44 220 LEU B C 1
ATOM 4297 O O . LEU B 1 220 ? 9.469 -24.234 3.479 1 92.44 220 LEU B O 1
ATOM 4301 N N . HIS B 1 221 ? 7.871 -23.391 2.223 1 86.75 221 HIS B N 1
ATOM 4302 C CA . HIS B 1 221 ? 8.211 -24.188 1.052 1 86.75 221 HIS B CA 1
ATOM 4303 C C . HIS B 1 221 ? 9.578 -23.812 0.498 1 86.75 221 HIS B C 1
ATOM 4305 O O . HIS B 1 221 ? 10.312 -24.656 -0.001 1 86.75 221 HIS B O 1
ATOM 4311 N N . SER B 1 222 ? 9.906 -22.578 0.581 1 86.56 222 SER B N 1
ATOM 4312 C CA . SER B 1 222 ? 11.133 -22.109 -0.044 1 86.56 222 SER B CA 1
ATOM 4313 C C . SER B 1 222 ? 12.289 -22.078 0.952 1 86.56 222 SER B C 1
ATOM 4315 O O . SER B 1 222 ? 13.406 -21.688 0.607 1 86.56 222 SER B O 1
ATOM 4317 N N . PHE B 1 223 ? 12.109 -22.484 2.139 1 88.88 223 PHE B N 1
ATOM 4318 C CA . PHE B 1 223 ? 13.055 -22.281 3.229 1 88.88 223 PHE B CA 1
ATOM 4319 C C . PHE B 1 223 ? 14.422 -22.875 2.875 1 88.88 223 PHE B C 1
ATOM 4321 O O . PHE B 1 223 ? 15.438 -22.172 2.936 1 88.88 223 PHE B O 1
ATOM 4328 N N . GLU B 1 224 ? 14.445 -24.062 2.475 1 83.75 224 GLU B N 1
ATOM 4329 C CA . GLU B 1 224 ? 15.703 -24.734 2.186 1 83.75 224 GLU B CA 1
ATOM 4330 C C . GLU B 1 224 ? 16.438 -24.078 1.02 1 83.75 224 GLU B C 1
ATOM 4332 O O . GLU B 1 224 ? 17.641 -23.875 1.072 1 83.75 224 GLU B O 1
ATOM 4337 N N . LYS B 1 225 ? 15.672 -23.812 0.014 1 83 225 LYS B N 1
ATOM 4338 C CA . LYS B 1 225 ? 16.25 -23.109 -1.133 1 83 225 LYS B CA 1
ATOM 4339 C C . LYS B 1 225 ? 16.812 -21.75 -0.729 1 83 225 LYS B C 1
ATOM 4341 O O . LYS B 1 225 ? 17.922 -21.391 -1.111 1 83 225 LYS B O 1
ATOM 4346 N N . ASP B 1 226 ? 16.016 -21.031 0.023 1 86.38 226 ASP B N 1
ATOM 4347 C CA . ASP B 1 226 ? 16.406 -19.688 0.459 1 86.38 226 ASP B CA 1
ATOM 4348 C C . ASP B 1 226 ? 17.656 -19.75 1.352 1 86.38 226 ASP B C 1
ATOM 4350 O O . ASP B 1 226 ? 18.562 -18.938 1.209 1 86.38 226 ASP B O 1
ATOM 4354 N N . ARG B 1 227 ? 17.688 -20.703 2.15 1 86.31 227 ARG B N 1
ATOM 4355 C CA . ARG B 1 227 ? 18.828 -20.891 3.037 1 86.31 227 ARG B CA 1
ATOM 4356 C C . ARG B 1 227 ? 20.094 -21.203 2.24 1 86.31 227 ARG B C 1
ATOM 4358 O O . ARG B 1 227 ? 21.156 -20.641 2.494 1 86.31 227 ARG B O 1
ATOM 4365 N N . ALA B 1 228 ? 19.938 -22.062 1.309 1 83.75 228 ALA B N 1
ATOM 4366 C CA . ALA B 1 228 ? 21.062 -22.484 0.49 1 83.75 228 ALA B CA 1
ATOM 4367 C C . ALA B 1 228 ? 21.594 -21.328 -0.354 1 83.75 228 ALA B C 1
ATOM 4369 O O . ALA B 1 228 ? 22.812 -21.219 -0.563 1 83.75 228 ALA B O 1
ATOM 4370 N N . GLN B 1 229 ? 20.75 -20.469 -0.77 1 80.06 229 GLN B N 1
ATOM 4371 C CA . GLN B 1 229 ? 21.125 -19.391 -1.688 1 80.06 229 GLN B CA 1
ATOM 4372 C C . GLN B 1 229 ? 21.375 -18.094 -0.937 1 80.06 229 GLN B C 1
ATOM 4374 O O . GLN B 1 229 ? 21.766 -17.094 -1.539 1 80.06 229 GLN B O 1
ATOM 4379 N N . GLY B 1 230 ? 21.109 -18.141 0.367 1 80.5 230 GLY B N 1
ATOM 4380 C CA . GLY B 1 230 ? 21.312 -16.938 1.166 1 80.5 230 GLY B CA 1
ATOM 4381 C C . GLY B 1 230 ? 20.25 -15.883 0.947 1 80.5 230 GLY B C 1
ATOM 4382 O O . GLY B 1 230 ? 20.531 -14.688 1.03 1 80.5 230 GLY B O 1
ATOM 4383 N N . HIS B 1 231 ? 19.094 -16.328 0.539 1 83.31 231 HIS B N 1
ATOM 4384 C CA . HIS B 1 231 ? 17.984 -15.406 0.344 1 83.31 231 HIS B CA 1
ATOM 4385 C C . HIS B 1 231 ? 17.25 -15.156 1.651 1 83.31 231 HIS B C 1
ATOM 4387 O O . HIS B 1 231 ? 17.312 -15.969 2.574 1 83.31 231 HIS B O 1
ATOM 4393 N N . ALA B 1 232 ? 16.609 -14.047 1.697 1 88.62 232 ALA B N 1
ATOM 4394 C CA . ALA B 1 232 ? 15.789 -13.703 2.861 1 88.62 232 ALA B CA 1
ATOM 4395 C C . ALA B 1 232 ? 14.625 -14.68 3.021 1 88.62 232 ALA B C 1
ATOM 4397 O O . ALA B 1 232 ? 14.039 -15.117 2.031 1 88.62 232 ALA B O 1
ATOM 4398 N N . ASN B 1 233 ? 14.32 -15 4.242 1 93.88 233 ASN B N 1
ATOM 4399 C CA . ASN B 1 233 ? 13.242 -15.914 4.613 1 93.88 233 ASN B CA 1
ATOM 4400 C C . ASN B 1 233 ? 12.75 -15.648 6.035 1 93.88 233 ASN B C 1
ATOM 4402 O O . ASN B 1 233 ? 13.547 -15.367 6.93 1 93.88 233 ASN B O 1
ATOM 4406 N N . LEU B 1 234 ? 11.508 -15.812 6.207 1 96.25 234 LEU B N 1
ATOM 4407 C CA . LEU B 1 234 ? 10.906 -15.477 7.492 1 96.25 234 LEU B CA 1
ATOM 4408 C C . LEU B 1 234 ? 11.445 -16.391 8.594 1 96.25 234 LEU B C 1
ATOM 4410 O O . LEU B 1 234 ? 11.656 -15.938 9.727 1 96.25 234 LEU B O 1
ATOM 4414 N N . VAL B 1 235 ? 11.664 -17.656 8.32 1 95.12 235 VAL B N 1
ATOM 4415 C CA . VAL B 1 235 ? 12.219 -18.594 9.297 1 95.12 235 VAL B CA 1
ATOM 4416 C C . VAL B 1 235 ? 13.602 -18.109 9.742 1 95.12 235 VAL B C 1
ATOM 4418 O O . VAL B 1 235 ? 13.891 -18.062 10.938 1 95.12 235 VAL B O 1
ATOM 4421 N N . LEU B 1 236 ? 14.406 -17.75 8.773 1 94.19 236 LEU B N 1
ATOM 4422 C CA . LEU B 1 236 ? 15.75 -17.266 9.07 1 94.19 236 LEU B CA 1
ATOM 4423 C C . LEU B 1 236 ? 15.688 -15.961 9.867 1 94.19 236 LEU B C 1
ATOM 4425 O O . LEU B 1 236 ? 16.5 -15.75 10.773 1 94.19 236 LEU B O 1
ATOM 4429 N N . SER B 1 237 ? 14.773 -15.109 9.453 1 95.12 237 SER B N 1
ATOM 4430 C CA . SER B 1 237 ? 14.578 -13.852 10.164 1 95.12 237 SER B CA 1
ATOM 4431 C C . SER B 1 237 ? 14.227 -14.094 11.633 1 95.12 237 SER B C 1
ATOM 4433 O O . SER B 1 237 ? 14.766 -13.438 12.523 1 95.12 237 SER B O 1
ATOM 4435 N N . LEU B 1 238 ? 13.328 -15.055 11.891 1 96.12 238 LEU B N 1
ATOM 4436 C CA . LEU B 1 238 ? 12.867 -15.383 13.242 1 96.12 238 LEU B CA 1
ATOM 4437 C C . LEU B 1 238 ? 14.008 -15.984 14.062 1 96.12 238 LEU B C 1
ATOM 4439 O O . LEU B 1 238 ? 14.109 -15.727 15.266 1 96.12 238 LEU B O 1
ATOM 4443 N N . VAL B 1 239 ? 14.859 -16.75 13.461 1 94.69 239 VAL B N 1
ATOM 4444 C CA . VAL B 1 239 ? 16.016 -17.312 14.141 1 94.69 239 VAL B CA 1
ATOM 4445 C C . VAL B 1 239 ? 17 -16.203 14.492 1 94.69 239 VAL B C 1
ATOM 4447 O O . VAL B 1 239 ? 17.469 -16.109 15.633 1 94.69 239 VAL B O 1
ATOM 4450 N N . HIS B 1 240 ? 17.234 -15.359 13.539 1 92.75 240 HIS B N 1
ATOM 4451 C CA . HIS B 1 240 ? 18.25 -14.32 13.68 1 92.75 240 HIS B CA 1
ATOM 4452 C C . HIS B 1 240 ? 17.828 -13.25 14.68 1 92.75 240 HIS B C 1
ATOM 4454 O O . HIS B 1 240 ? 18.594 -12.867 15.562 1 92.75 240 HIS B O 1
ATOM 4460 N N . HIS B 1 241 ? 16.641 -12.758 14.617 1 92.19 241 HIS B N 1
ATOM 4461 C CA . HIS B 1 241 ? 16.172 -11.641 15.43 1 92.19 241 HIS B CA 1
ATOM 4462 C C . HIS B 1 241 ? 15.414 -12.125 16.656 1 92.19 241 HIS B C 1
ATOM 4464 O O . HIS B 1 241 ? 15.383 -11.438 17.688 1 92.19 241 HIS B O 1
ATOM 4470 N N . GLY B 1 242 ? 14.758 -13.195 16.531 1 89.5 242 GLY B N 1
ATOM 4471 C CA . GLY B 1 242 ? 13.906 -13.672 17.609 1 89.5 242 GLY B CA 1
ATOM 4472 C C . GLY B 1 242 ? 14.625 -14.594 18.578 1 89.5 242 GLY B C 1
ATOM 4473 O O . GLY B 1 242 ? 14.102 -14.914 19.656 1 89.5 242 GLY B O 1
ATOM 4474 N N . GLY B 1 243 ? 15.766 -15.062 18.266 1 91.12 243 GLY B N 1
ATOM 4475 C CA . GLY B 1 243 ? 16.516 -15.984 19.094 1 91.12 243 GLY B CA 1
ATOM 4476 C C . GLY B 1 243 ? 15.875 -17.359 19.172 1 91.12 243 GLY B C 1
ATOM 4477 O O . GLY B 1 243 ? 16 -18.047 20.203 1 91.12 243 GLY B O 1
ATOM 4478 N N . LEU B 1 244 ? 15.125 -17.688 18.188 1 94.56 244 LEU B N 1
ATOM 4479 C CA . LEU B 1 244 ? 14.453 -18.969 18.141 1 94.56 244 LEU B CA 1
ATOM 4480 C C . LEU B 1 244 ? 15.344 -20.031 17.484 1 94.56 244 LEU B C 1
ATOM 4482 O O . LEU B 1 244 ? 16.219 -19.703 16.672 1 94.56 244 LEU B O 1
ATOM 4486 N N . THR B 1 245 ? 15.094 -21.266 17.891 1 94.38 245 THR B N 1
ATOM 4487 C CA . THR B 1 245 ? 15.703 -22.359 17.141 1 94.38 245 THR B CA 1
ATOM 4488 C C . THR B 1 245 ? 15 -22.547 15.797 1 94.38 245 THR B C 1
ATOM 4490 O O . THR B 1 245 ? 13.914 -22.016 15.578 1 94.38 245 THR B O 1
ATOM 4493 N N . GLY B 1 246 ? 15.609 -23.25 14.922 1 91 246 GLY B N 1
ATOM 4494 C CA . GLY B 1 246 ? 15.016 -23.547 13.633 1 91 246 GLY B CA 1
ATOM 4495 C C . GLY B 1 246 ? 13.617 -24.109 13.734 1 91 246 GLY B C 1
ATOM 4496 O O . GLY B 1 246 ? 12.664 -23.531 13.203 1 91 246 GLY B O 1
ATOM 4497 N N . PRO B 1 247 ? 13.5 -25.172 14.508 1 92.19 247 PRO B N 1
ATOM 4498 C CA . PRO B 1 247 ? 12.18 -25.781 14.672 1 92.19 247 PRO B CA 1
ATOM 4499 C C . PRO B 1 247 ? 11.164 -24.844 15.312 1 92.19 247 PRO B C 1
ATOM 4501 O O . PRO B 1 247 ? 10 -24.812 14.922 1 92.19 247 PRO B O 1
ATOM 4504 N N . GLU B 1 248 ? 11.586 -24.047 16.219 1 94.75 248 GLU B N 1
ATOM 4505 C CA . GLU B 1 248 ? 10.703 -23.047 16.828 1 94.75 248 GLU B CA 1
ATOM 4506 C C . GLU B 1 248 ? 10.25 -22.016 15.812 1 94.75 248 GLU B C 1
ATOM 4508 O O . GLU B 1 248 ? 9.086 -21.594 15.82 1 94.75 248 GLU B O 1
ATOM 4513 N N . ALA B 1 249 ? 11.164 -21.625 15 1 96.12 249 ALA B N 1
ATOM 4514 C CA . ALA B 1 249 ? 10.852 -20.641 13.969 1 96.12 249 ALA B CA 1
ATOM 4515 C C . ALA B 1 249 ? 9.859 -21.203 12.953 1 96.12 249 ALA B C 1
ATOM 4517 O O . ALA B 1 249 ? 8.914 -20.516 12.562 1 96.12 249 ALA B O 1
ATOM 4518 N N . VAL B 1 250 ? 10.062 -22.375 12.57 1 94.25 250 VAL B N 1
ATOM 4519 C CA . VAL B 1 250 ? 9.141 -23.031 11.648 1 94.25 250 VAL B CA 1
ATOM 4520 C C . VAL B 1 250 ? 7.75 -23.109 12.273 1 94.25 250 VAL B C 1
ATOM 4522 O O . VAL B 1 250 ? 6.75 -22.828 11.602 1 94.25 250 VAL B O 1
ATOM 4525 N N . THR B 1 251 ? 7.668 -23.453 13.531 1 94.75 251 THR B N 1
ATOM 4526 C CA . THR B 1 251 ? 6.398 -23.531 14.242 1 94.75 251 THR B CA 1
ATOM 4527 C C . THR B 1 251 ? 5.711 -22.172 14.266 1 94.75 251 THR B C 1
ATOM 4529 O O . THR B 1 251 ? 4.496 -22.078 14.094 1 94.75 251 THR B O 1
ATOM 4532 N N . ARG B 1 252 ? 6.523 -21.172 14.438 1 96.44 252 ARG B N 1
ATOM 4533 C CA . ARG B 1 252 ? 5.973 -19.828 14.461 1 96.44 252 ARG B CA 1
ATOM 4534 C C . ARG B 1 252 ? 5.379 -19.469 13.102 1 96.44 252 ARG B C 1
ATOM 4536 O O . ARG B 1 252 ? 4.348 -18.797 13.031 1 96.44 252 ARG B O 1
ATOM 4543 N N . VAL B 1 253 ? 6.047 -19.828 12.047 1 97 253 VAL B N 1
ATOM 4544 C CA . VAL B 1 253 ? 5.527 -19.547 10.711 1 97 253 VAL B CA 1
ATOM 4545 C C . VAL B 1 253 ? 4.262 -20.359 10.469 1 97 253 VAL B C 1
ATOM 4547 O O . VAL B 1 253 ? 3.297 -19.875 9.883 1 97 253 VAL B O 1
ATOM 4550 N N . CYS B 1 254 ? 4.188 -21.578 10.938 1 95.62 254 CYS B N 1
ATOM 4551 C CA . CYS B 1 254 ? 2.971 -22.375 10.852 1 95.62 254 CYS B CA 1
ATOM 4552 C C . CYS B 1 254 ? 1.826 -21.719 11.602 1 95.62 254 CYS B C 1
ATOM 4554 O O . CYS B 1 254 ? 0.693 -21.688 11.117 1 95.62 254 CYS B O 1
ATOM 4556 N N . ASP B 1 255 ? 2.18 -21.219 12.773 1 96.44 255 ASP B N 1
ATOM 4557 C CA . ASP B 1 255 ? 1.183 -20.516 13.562 1 96.44 255 ASP B CA 1
ATOM 4558 C C . ASP B 1 255 ? 0.662 -19.281 12.82 1 96.44 255 ASP B C 1
ATOM 4560 O O . ASP B 1 255 ? -0.518 -18.938 12.922 1 96.44 255 ASP B O 1
ATOM 4564 N N . LEU B 1 256 ? 1.539 -18.594 12.133 1 97.25 256 LEU B N 1
ATOM 4565 C CA . LEU B 1 256 ? 1.137 -17.453 11.32 1 97.25 256 LEU B CA 1
ATOM 4566 C C . LEU B 1 256 ? 0.13 -17.875 10.258 1 97.25 256 LEU B C 1
ATOM 4568 O O . LEU B 1 256 ? -0.886 -17.203 10.062 1 97.25 256 LEU B O 1
ATOM 4572 N N . VAL B 1 257 ? 0.383 -18.969 9.586 1 97.25 257 VAL B N 1
ATOM 4573 C CA . VAL B 1 257 ? -0.513 -19.453 8.539 1 97.25 257 VAL B CA 1
ATOM 4574 C C . VAL B 1 257 ? -1.866 -19.812 9.148 1 97.25 257 VAL B C 1
ATOM 4576 O O . VAL B 1 257 ? -2.908 -19.344 8.688 1 97.25 257 VAL B O 1
ATOM 4579 N N . GLN B 1 258 ? -1.868 -20.578 10.211 1 96.56 258 GLN B N 1
ATOM 4580 C CA . GLN B 1 258 ? -3.105 -21.016 10.852 1 96.56 258 GLN B CA 1
ATOM 4581 C C . GLN B 1 258 ? -3.895 -19.828 11.391 1 96.56 258 GLN B C 1
ATOM 4583 O O . GLN B 1 258 ? -5.117 -19.766 11.242 1 96.56 258 GLN B O 1
ATOM 4588 N N . GLY B 1 259 ? -3.172 -18.953 12.047 1 97.31 259 GLY B N 1
ATOM 4589 C CA . GLY B 1 259 ? -3.816 -17.75 12.555 1 97.31 259 GLY B CA 1
ATOM 4590 C C . GLY B 1 259 ? -4.43 -16.906 11.453 1 97.31 259 GLY B C 1
ATOM 4591 O O . GLY B 1 259 ? -5.492 -16.297 11.648 1 97.31 259 GLY B O 1
ATOM 4592 N N . SER B 1 260 ? -3.775 -16.812 10.32 1 97.88 260 SER B N 1
ATOM 4593 C CA . SER B 1 260 ? -4.285 -16.062 9.188 1 97.88 260 SER B CA 1
ATOM 4594 C C . SER B 1 260 ? -5.555 -16.688 8.625 1 97.88 260 SER B C 1
ATOM 4596 O O . SER B 1 260 ? -6.504 -15.984 8.273 1 97.88 260 SER B O 1
ATOM 4598 N N . ILE B 1 261 ? -5.574 -18 8.57 1 97.31 261 ILE B N 1
ATOM 4599 C CA . ILE B 1 261 ? -6.75 -18.719 8.094 1 97.31 261 ILE B CA 1
ATOM 4600 C C . ILE B 1 261 ? -7.918 -18.5 9.055 1 97.31 261 ILE B C 1
ATOM 4602 O O . ILE B 1 261 ? -9.047 -18.25 8.625 1 97.31 261 ILE B O 1
ATOM 4606 N N . GLU B 1 262 ? -7.637 -18.547 10.336 1 97.38 262 GLU B N 1
ATOM 4607 C CA . GLU B 1 262 ? -8.672 -18.312 11.344 1 97.38 262 GLU B CA 1
ATOM 4608 C C . GLU B 1 262 ? -9.211 -16.891 11.258 1 97.38 262 GLU B C 1
ATOM 4610 O O . GLU B 1 262 ? -10.422 -16.672 11.375 1 97.38 262 GLU B O 1
ATOM 4615 N N . SER B 1 263 ? -8.32 -15.977 11.102 1 97.12 263 SER B N 1
ATOM 4616 C CA . SER B 1 263 ? -8.727 -14.586 10.945 1 97.12 263 SER B CA 1
ATOM 4617 C C . SER B 1 263 ? -9.602 -14.398 9.711 1 97.12 263 SER B C 1
ATOM 4619 O O . SER B 1 263 ? -10.594 -13.672 9.742 1 97.12 263 SER B O 1
ATOM 4621 N N . PHE B 1 264 ? -9.281 -15.031 8.617 1 97.94 264 PHE B N 1
ATOM 4622 C CA . PHE B 1 264 ? -10.07 -14.984 7.395 1 97.94 264 PHE B CA 1
ATOM 4623 C C . PHE B 1 264 ? -11.477 -15.508 7.641 1 97.94 264 PHE B C 1
ATOM 4625 O O . PHE B 1 264 ? -12.461 -14.891 7.215 1 97.94 264 PHE B O 1
ATOM 4632 N N . LEU B 1 265 ? -11.547 -16.609 8.344 1 97.62 265 LEU B N 1
ATOM 4633 C CA . LEU B 1 265 ? -12.836 -17.219 8.617 1 97.62 265 LEU B CA 1
ATOM 4634 C C . LEU B 1 265 ? -13.695 -16.312 9.5 1 97.62 265 LEU B C 1
ATOM 4636 O O . LEU B 1 265 ? -14.906 -16.219 9.305 1 97.62 265 LEU B O 1
ATOM 4640 N N . ARG B 1 266 ? -13.055 -15.695 10.422 1 96 266 ARG B N 1
ATOM 4641 C CA . ARG B 1 266 ? -13.773 -14.742 11.258 1 96 266 ARG B CA 1
ATOM 4642 C C . ARG B 1 266 ? -14.312 -13.578 10.438 1 96 266 ARG B C 1
ATOM 4644 O O . ARG B 1 266 ? -15.461 -13.164 10.609 1 96 266 ARG B O 1
ATOM 4651 N N . LEU B 1 267 ? -13.57 -13.055 9.586 1 96.44 267 LEU B N 1
ATOM 4652 C CA . LEU B 1 267 ? -14 -11.961 8.719 1 96.44 267 LEU B CA 1
ATOM 4653 C C . LEU B 1 267 ? -15.094 -12.414 7.766 1 96.44 267 LEU B C 1
ATOM 4655 O O . LEU B 1 267 ? -16.078 -11.695 7.551 1 96.44 267 LEU B O 1
ATOM 4659 N N . ARG B 1 268 ? -14.953 -13.602 7.227 1 97.25 268 ARG B N 1
ATOM 4660 C CA . ARG B 1 268 ? -15.945 -14.156 6.312 1 97.25 268 ARG B CA 1
ATOM 4661 C C . ARG B 1 268 ? -17.312 -14.281 6.996 1 97.25 268 ARG B C 1
ATOM 4663 O O . ARG B 1 268 ? -18.344 -14.039 6.375 1 97.25 268 ARG B O 1
ATOM 4670 N N . SER B 1 269 ? -17.312 -14.633 8.242 1 96.81 269 SER B N 1
ATOM 4671 C CA . SER B 1 269 ? -18.562 -14.867 8.977 1 96.81 269 SER B CA 1
ATOM 4672 C C . SER B 1 269 ? -19.375 -13.586 9.102 1 96.81 269 SER B C 1
ATOM 4674 O O . SER B 1 269 ? -20.578 -13.625 9.359 1 96.81 269 SER B O 1
ATOM 4676 N N . GLY B 1 270 ? -18.781 -12.414 8.898 1 95.25 270 GLY B N 1
ATOM 4677 C CA . GLY B 1 270 ? -19.469 -11.141 9.008 1 95.25 270 GLY B CA 1
ATOM 4678 C C . GLY B 1 270 ? -19.984 -10.617 7.684 1 95.25 270 GLY B C 1
ATOM 4679 O O . GLY B 1 270 ? -20.594 -9.547 7.625 1 95.25 270 GLY B O 1
ATOM 4680 N N . LEU B 1 271 ? -19.891 -11.367 6.598 1 96.56 271 LEU B N 1
ATOM 4681 C CA . LEU B 1 271 ? -20.234 -10.898 5.258 1 96.56 271 LEU B CA 1
ATOM 4682 C C . LEU B 1 271 ? -21.734 -10.672 5.125 1 96.56 271 LEU B C 1
ATOM 4684 O O . LEU B 1 271 ? -22.172 -9.703 4.488 1 96.56 271 LEU B O 1
ATOM 4688 N N . PRO B 1 272 ? -22.594 -11.547 5.711 1 96.19 272 PRO B N 1
ATOM 4689 C CA . PRO B 1 272 ? -24.031 -11.289 5.598 1 96.19 272 PRO B CA 1
ATOM 4690 C C . PRO B 1 272 ? -24.438 -9.938 6.184 1 96.19 272 PRO B C 1
ATOM 4692 O O . PRO B 1 272 ? -25.219 -9.203 5.578 1 96.19 272 PRO B O 1
ATOM 4695 N N . GLU B 1 273 ? -23.844 -9.578 7.258 1 94.56 273 GLU B N 1
ATOM 4696 C CA . GLU B 1 273 ? -24.125 -8.289 7.871 1 94.56 273 GLU B CA 1
ATOM 4697 C C . GLU B 1 273 ? -23.609 -7.141 7.008 1 94.56 273 GLU B C 1
ATOM 4699 O O . GLU B 1 273 ? -24.266 -6.109 6.871 1 94.56 273 GLU B O 1
ATOM 4704 N N . LEU B 1 274 ? -22.484 -7.336 6.457 1 94.25 274 LEU B N 1
ATOM 4705 C CA . LEU B 1 274 ? -21.922 -6.328 5.57 1 94.25 274 LEU B CA 1
ATOM 4706 C C . LEU B 1 274 ? -22.828 -6.098 4.363 1 94.25 274 LEU B C 1
ATOM 4708 O O . LEU B 1 274 ? -23.078 -4.949 3.988 1 94.25 274 LEU B O 1
ATOM 4712 N N . GLY B 1 275 ? -23.234 -7.223 3.805 1 95.62 275 GLY B N 1
ATOM 4713 C CA . GLY B 1 275 ? -24.125 -7.117 2.662 1 95.62 275 GLY B CA 1
ATOM 4714 C C . GLY B 1 275 ? -25.406 -6.359 2.971 1 95.62 275 GLY B C 1
ATOM 4715 O O . GLY B 1 275 ? -25.812 -5.488 2.199 1 95.62 275 GLY B O 1
ATOM 4716 N N . ARG B 1 276 ? -25.984 -6.602 4.094 1 94.62 276 ARG B N 1
ATOM 4717 C CA . ARG B 1 276 ? -27.219 -5.93 4.504 1 94.62 276 ARG B CA 1
ATOM 4718 C C . ARG B 1 276 ? -26.969 -4.438 4.719 1 94.62 276 ARG B C 1
ATOM 4720 O O . ARG B 1 276 ? -27.75 -3.604 4.25 1 94.62 276 ARG B O 1
ATOM 4727 N N . ALA B 1 277 ? -25.922 -4.137 5.297 1 91.81 277 ALA B N 1
ATOM 4728 C CA . ALA B 1 277 ? -25.625 -2.748 5.652 1 91.81 277 ALA B CA 1
ATOM 4729 C C . ALA B 1 277 ? -25.328 -1.915 4.406 1 91.81 277 ALA B C 1
ATOM 4731 O O . ALA B 1 277 ? -25.688 -0.734 4.348 1 91.81 277 ALA B O 1
ATOM 4732 N N . LEU B 1 278 ? -24.75 -2.561 3.439 1 92.5 278 LEU B N 1
ATOM 4733 C CA . LEU B 1 278 ? -24.297 -1.801 2.281 1 92.5 278 LEU B CA 1
ATOM 4734 C C . LEU B 1 278 ? -25.234 -1.994 1.099 1 92.5 278 LEU B C 1
ATOM 4736 O O . LEU B 1 278 ? -25.047 -1.392 0.04 1 92.5 278 LEU B O 1
ATOM 4740 N N . GLY B 1 279 ? -26.203 -2.811 1.231 1 93.44 279 GLY B N 1
ATOM 4741 C CA . GLY B 1 279 ? -27.109 -3.094 0.142 1 93.44 279 GLY B CA 1
ATOM 4742 C C . GLY B 1 279 ? -26.484 -3.891 -0.982 1 93.44 279 GLY B C 1
ATOM 4743 O O . GLY B 1 279 ? -26.719 -3.607 -2.16 1 93.44 279 GLY B O 1
ATOM 4744 N N . VAL B 1 280 ? -25.547 -4.773 -0.63 1 94.5 280 VAL B N 1
ATOM 4745 C CA . VAL B 1 280 ? -24.844 -5.609 -1.599 1 94.5 280 VAL B CA 1
ATOM 4746 C C . VAL B 1 280 ? -25.359 -7.047 -1.503 1 94.5 280 VAL B C 1
ATOM 4748 O O . VAL B 1 280 ? -25.562 -7.566 -0.404 1 94.5 280 VAL B O 1
ATOM 4751 N N . GLU B 1 281 ? -25.562 -7.652 -2.629 1 93.88 281 GLU B N 1
ATOM 4752 C CA . GLU B 1 281 ? -26.047 -9.031 -2.68 1 93.88 281 GLU B CA 1
ATOM 4753 C C . GLU B 1 281 ? -25.047 -9.984 -2.016 1 93.88 281 GLU B C 1
ATOM 4755 O O . GLU B 1 281 ? -23.875 -10.008 -2.371 1 93.88 281 GLU B O 1
ATOM 4760 N N . GLY B 1 282 ? -25.547 -10.781 -1.169 1 94.69 282 GLY B N 1
ATOM 4761 C CA . GLY B 1 282 ? -24.719 -11.719 -0.43 1 94.69 282 GLY B CA 1
ATOM 4762 C C . GLY B 1 282 ? -23.984 -12.703 -1.325 1 94.69 282 GLY B C 1
ATOM 4763 O O . GLY B 1 282 ? -22.844 -13.07 -1.046 1 94.69 282 GLY B O 1
ATOM 4764 N N . ALA B 1 283 ? -24.594 -13.062 -2.336 1 96.19 283 ALA B N 1
ATOM 4765 C CA . ALA B 1 283 ? -24.047 -14.078 -3.234 1 96.19 283 ALA B CA 1
ATOM 4766 C C . ALA B 1 283 ? -22.719 -13.617 -3.826 1 96.19 283 ALA B C 1
ATOM 4768 O O . ALA B 1 283 ? -21.797 -14.414 -4.012 1 96.19 283 ALA B O 1
ATOM 4769 N N . VAL B 1 284 ? -22.594 -12.383 -4.156 1 97.12 284 VAL B N 1
ATOM 4770 C CA . VAL B 1 284 ? -21.359 -11.867 -4.754 1 97.12 284 VAL B CA 1
ATOM 4771 C C . VAL B 1 284 ? -20.25 -11.852 -3.709 1 97.12 284 VAL B C 1
ATOM 4773 O O . VAL B 1 284 ? -19.094 -12.156 -4.02 1 97.12 284 VAL B O 1
ATOM 4776 N N . LEU B 1 285 ? -20.625 -11.508 -2.496 1 97.69 285 LEU B N 1
ATOM 4777 C CA . LEU B 1 285 ? -19.641 -11.5 -1.416 1 97.69 285 LEU B CA 1
ATOM 4778 C C . LEU B 1 285 ? -19.156 -12.914 -1.108 1 97.69 285 LEU B C 1
ATOM 4780 O O . LEU B 1 285 ? -17.969 -13.141 -0.902 1 97.69 285 LEU B O 1
ATOM 4784 N N . ASP B 1 286 ? -20.062 -13.805 -1.125 1 97.31 286 ASP B N 1
ATOM 4785 C CA . ASP B 1 286 ? -19.703 -15.203 -0.897 1 97.31 286 ASP B CA 1
ATOM 4786 C C . ASP B 1 286 ? -18.797 -15.727 -2.006 1 97.31 286 ASP B C 1
ATOM 4788 O O . ASP B 1 286 ? -17.828 -16.438 -1.737 1 97.31 286 ASP B O 1
ATOM 4792 N N . ARG B 1 287 ? -19.156 -15.398 -3.184 1 97.06 287 ARG B N 1
ATOM 4793 C CA . ARG B 1 287 ? -18.344 -15.82 -4.32 1 97.06 287 ARG B CA 1
ATOM 4794 C C . ARG B 1 287 ? -16.906 -15.289 -4.199 1 97.06 287 ARG B C 1
ATOM 4796 O O . ARG B 1 287 ? -15.953 -16 -4.523 1 97.06 287 ARG B O 1
ATOM 4803 N N . TYR B 1 288 ? -16.797 -14.07 -3.779 1 98.06 288 TYR B N 1
ATOM 4804 C CA . TYR B 1 288 ? -15.484 -13.469 -3.609 1 98.06 288 TYR B CA 1
ATOM 4805 C C . TYR B 1 288 ? -14.703 -14.164 -2.5 1 98.06 288 TYR B C 1
ATOM 4807 O O . TYR B 1 288 ? -13.523 -14.477 -2.662 1 98.06 288 TYR B O 1
ATOM 4815 N N . ALA B 1 289 ? -15.367 -14.398 -1.413 1 98.25 289 ALA B N 1
ATOM 4816 C CA . ALA B 1 289 ? -14.742 -15.109 -0.302 1 98.25 289 ALA B CA 1
ATOM 4817 C C . ALA B 1 289 ? -14.297 -16.516 -0.725 1 98.25 289 ALA B C 1
ATOM 4819 O O . ALA B 1 289 ? -13.211 -16.953 -0.357 1 98.25 289 ALA B O 1
ATOM 4820 N N . ASP B 1 290 ? -15.102 -17.141 -1.462 1 97.88 290 ASP B N 1
ATOM 4821 C CA . ASP B 1 290 ? -14.766 -18.469 -1.971 1 97.88 290 ASP B CA 1
ATOM 4822 C C . ASP B 1 290 ? -13.539 -18.406 -2.873 1 97.88 290 ASP B C 1
ATOM 4824 O O . ASP B 1 290 ? -12.703 -19.312 -2.844 1 97.88 290 ASP B O 1
ATOM 4828 N N . ALA B 1 291 ? -13.461 -17.422 -3.654 1 98 291 ALA B N 1
ATOM 4829 C CA . ALA B 1 291 ? -12.328 -17.281 -4.562 1 98 291 ALA B CA 1
ATOM 4830 C C . ALA B 1 291 ? -11.023 -17.094 -3.789 1 98 291 ALA B C 1
ATOM 4832 O O . ALA B 1 291 ? -10 -17.672 -4.148 1 98 291 ALA B O 1
ATOM 4833 N N . LEU B 1 292 ? -11.055 -16.266 -2.736 1 98.38 292 LEU B N 1
ATOM 4834 C CA . LEU B 1 292 ? -9.867 -16.078 -1.907 1 98.38 292 LEU B CA 1
ATOM 4835 C C . LEU B 1 292 ? -9.438 -17.391 -1.26 1 98.38 292 LEU B C 1
ATOM 4837 O O . LEU B 1 292 ? -8.258 -17.734 -1.264 1 98.38 292 LEU B O 1
ATOM 4841 N N . SER B 1 293 ? -10.445 -18.094 -0.798 1 97.69 293 SER B N 1
ATOM 4842 C CA . SER B 1 293 ? -10.18 -19.375 -0.153 1 97.69 293 SER B CA 1
ATOM 4843 C C . SER B 1 293 ? -9.641 -20.406 -1.149 1 97.69 293 SER B C 1
ATOM 4845 O O . SER B 1 293 ? -8.734 -21.172 -0.825 1 97.69 293 SER B O 1
ATOM 4847 N N . ALA B 1 294 ? -10.195 -20.406 -2.27 1 97.5 294 ALA B N 1
ATOM 4848 C CA . ALA B 1 294 ? -9.766 -21.344 -3.309 1 97.5 294 ALA B CA 1
ATOM 4849 C C . ALA B 1 294 ? -8.32 -21.078 -3.721 1 97.5 294 ALA B C 1
ATOM 4851 O O . ALA B 1 294 ? -7.547 -22.016 -3.928 1 97.5 294 ALA B O 1
ATOM 4852 N N . PHE B 1 295 ? -7.988 -19.844 -3.873 1 97.94 295 PHE B N 1
ATOM 4853 C CA . PHE B 1 295 ? -6.621 -19.516 -4.238 1 97.94 295 PHE B CA 1
ATOM 4854 C C . PHE B 1 295 ? -5.641 -19.984 -3.17 1 97.94 295 PHE B C 1
ATOM 4856 O O . PHE B 1 295 ? -4.598 -20.562 -3.488 1 97.94 295 PHE B O 1
ATOM 4863 N N . CYS B 1 296 ? -6.004 -19.703 -1.923 1 97.19 296 CYS B N 1
ATOM 4864 C CA . CYS B 1 296 ? -5.164 -20.125 -0.808 1 97.19 296 CYS B CA 1
ATOM 4865 C C . CYS B 1 296 ? -5.008 -21.641 -0.785 1 97.19 296 CYS B C 1
ATOM 4867 O O . CYS B 1 296 ? -3.895 -22.156 -0.65 1 97.19 296 CYS B O 1
ATOM 4869 N N . ARG B 1 297 ? -6.09 -22.344 -0.936 1 95.44 297 ARG B N 1
ATOM 4870 C CA . ARG B 1 297 ? -6.078 -23.797 -0.98 1 95.44 297 ARG B CA 1
ATOM 4871 C C . ARG B 1 297 ? -5.27 -24.297 -2.17 1 95.44 297 ARG B C 1
ATOM 4873 O O . ARG B 1 297 ? -4.48 -25.234 -2.039 1 95.44 297 ARG B O 1
ATOM 4880 N N . GLY B 1 298 ? -5.547 -23.703 -3.295 1 95.31 298 GLY B N 1
ATOM 4881 C CA . GLY B 1 298 ? -4.809 -24.062 -4.492 1 95.31 298 GLY B CA 1
ATOM 4882 C C . GLY B 1 298 ? -3.309 -23.906 -4.34 1 95.31 298 GLY B C 1
ATOM 4883 O O . GLY B 1 298 ? -2.539 -24.766 -4.762 1 95.31 298 GLY B O 1
ATOM 4884 N N . TYR B 1 299 ? -2.9 -22.797 -3.758 1 94.5 299 TYR B N 1
ATOM 4885 C CA . TYR B 1 299 ? -1.479 -22.594 -3.504 1 94.5 299 TYR B CA 1
ATOM 4886 C C . TYR B 1 299 ? -0.912 -23.703 -2.625 1 94.5 299 TYR B C 1
ATOM 4888 O O . TYR B 1 299 ? 0.178 -24.203 -2.887 1 94.5 299 TYR B O 1
ATOM 4896 N N . HIS B 1 300 ? -1.65 -23.984 -1.596 1 92.31 300 HIS B N 1
ATOM 4897 C CA . HIS B 1 300 ? -1.238 -25.031 -0.663 1 92.31 300 HIS B CA 1
ATOM 4898 C C . HIS B 1 300 ? -1.074 -26.375 -1.372 1 92.31 300 HIS B C 1
ATOM 4900 O O . HIS B 1 300 ? -0.068 -27.062 -1.184 1 92.31 300 HIS B O 1
ATOM 4906 N N . ASP B 1 301 ? -2.039 -26.703 -2.168 1 90.62 301 ASP B N 1
ATOM 4907 C CA . ASP B 1 301 ? -2.035 -27.984 -2.865 1 90.62 301 ASP B CA 1
ATOM 4908 C C . ASP B 1 301 ? -0.934 -28.047 -3.922 1 90.62 301 ASP B C 1
ATOM 4910 O O . ASP B 1 301 ? -0.232 -29.047 -4.051 1 90.62 301 ASP B O 1
ATOM 4914 N N . TRP B 1 302 ? -0.86 -26.984 -4.66 1 91.38 302 TRP B N 1
ATOM 4915 C CA . TRP B 1 302 ? 0.177 -26.875 -5.684 1 91.38 302 TRP B CA 1
ATOM 4916 C C . TRP B 1 302 ? 1.566 -26.953 -5.059 1 91.38 302 TRP B C 1
ATOM 4918 O O . TRP B 1 302 ? 2.441 -27.656 -5.57 1 91.38 302 TRP B O 1
ATOM 4928 N N . GLY B 1 303 ? 1.816 -26.281 -4.016 1 84.38 303 GLY B N 1
ATOM 4929 C CA . GLY B 1 303 ? 3.105 -26.234 -3.346 1 84.38 303 GLY B CA 1
ATOM 4930 C C . GLY B 1 303 ? 3.561 -27.594 -2.848 1 84.38 303 GLY B C 1
ATOM 4931 O O . GLY B 1 303 ? 4.762 -27.859 -2.771 1 84.38 303 GLY B O 1
ATOM 4932 N N . ARG B 1 304 ? 2.641 -28.406 -2.512 1 79.44 304 ARG B N 1
ATOM 4933 C CA . ARG B 1 304 ? 2.959 -29.75 -2.014 1 79.44 304 ARG B CA 1
ATOM 4934 C C . ARG B 1 304 ? 3.412 -30.656 -3.146 1 79.44 304 ARG B C 1
ATOM 4936 O O . ARG B 1 304 ? 4.164 -31.609 -2.922 1 79.44 304 ARG B O 1
ATOM 4943 N N . GLY B 1 305 ? 3.002 -30.328 -4.324 1 68.62 305 GLY B N 1
ATOM 4944 C CA . GLY B 1 305 ? 3.33 -31.172 -5.461 1 68.62 305 GLY B CA 1
ATOM 4945 C C . GLY B 1 305 ? 4.457 -30.625 -6.312 1 68.62 305 GLY B C 1
ATOM 4946 O O . GLY B 1 305 ? 5.059 -31.344 -7.105 1 68.62 305 GLY B O 1
ATOM 4947 N N . ALA B 1 306 ? 4.633 -29.359 -6.293 1 60.78 306 ALA B N 1
ATOM 4948 C CA . ALA B 1 306 ? 5.492 -28.688 -7.262 1 60.78 306 ALA B CA 1
ATOM 4949 C C . ALA B 1 306 ? 6.965 -28.953 -6.969 1 60.78 306 ALA B C 1
ATOM 4951 O O . ALA B 1 306 ? 7.398 -28.891 -5.816 1 60.78 306 ALA B O 1
ATOM 4952 N N . SER B 1 307 ? 7.641 -29.484 -7.965 1 50.78 307 SER B N 1
ATOM 4953 C CA . SER B 1 307 ? 9.062 -29.797 -8.023 1 50.78 307 SER B CA 1
ATOM 4954 C C . SER B 1 307 ? 9.914 -28.547 -7.836 1 50.78 307 SER B C 1
ATOM 4956 O O . SER B 1 307 ? 11.117 -28.641 -7.582 1 50.78 307 SER B O 1
ATOM 4958 N N . ARG B 1 308 ? 9.406 -27.281 -8.125 1 47.19 308 ARG B N 1
ATOM 4959 C CA . ARG B 1 308 ? 10.195 -26.047 -8.078 1 47.19 308 ARG B CA 1
ATOM 4960 C C . ARG B 1 308 ? 10.992 -25.953 -6.781 1 47.19 308 ARG B C 1
ATOM 4962 O O . ARG B 1 308 ? 12.055 -25.328 -6.746 1 47.19 308 ARG B O 1
ATOM 4969 N N . TYR B 1 309 ? 10.547 -26.438 -5.84 1 47.88 309 TYR B N 1
ATOM 4970 C CA . TYR B 1 309 ? 11.211 -26.281 -4.555 1 47.88 309 TYR B CA 1
ATOM 4971 C C . TYR B 1 309 ? 12.133 -27.453 -4.266 1 47.88 309 TYR B C 1
ATOM 4973 O O . TYR B 1 309 ? 12.734 -27.531 -3.193 1 47.88 309 TYR B O 1
ATOM 4981 N N . THR B 1 310 ? 12.211 -28.359 -5.441 1 42.12 310 THR B N 1
ATOM 4982 C CA . THR B 1 310 ? 13.07 -29.531 -5.293 1 42.12 310 THR B CA 1
ATOM 4983 C C . THR B 1 310 ? 14.43 -29.297 -5.941 1 42.12 310 THR B C 1
ATOM 4985 O O . THR B 1 310 ? 14.508 -28.766 -7.051 1 42.12 310 THR B O 1
ATOM 4988 N N . THR B 1 311 ? 15.547 -28.828 -5.344 1 42.69 311 THR B N 1
ATOM 4989 C CA . THR B 1 311 ? 16.891 -28.656 -5.875 1 42.69 311 THR B CA 1
ATOM 4990 C C . THR B 1 311 ? 17.344 -29.906 -6.625 1 42.69 311 THR B C 1
ATOM 4992 O O . THR B 1 311 ? 16.969 -31.031 -6.266 1 42.69 311 THR B O 1
ATOM 4995 N N . ARG B 1 312 ? 17.734 -29.906 -7.906 1 41.69 312 ARG B N 1
ATOM 4996 C CA . ARG B 1 312 ? 18.297 -30.984 -8.703 1 41.69 312 ARG B CA 1
ATOM 4997 C C . ARG B 1 312 ? 19.234 -31.844 -7.871 1 41.69 312 ARG B C 1
ATOM 4999 O O . ARG B 1 312 ? 19.203 -33.094 -7.973 1 41.69 312 ARG B O 1
ATOM 5006 N N . ASP B 1 313 ? 20.484 -31.328 -7.48 1 40.16 313 ASP B N 1
ATOM 5007 C CA . ASP B 1 313 ? 21.453 -32.156 -6.789 1 40.16 313 ASP B CA 1
ATOM 5008 C C . ASP B 1 313 ? 20.875 -32.781 -5.516 1 40.16 313 ASP B C 1
ATOM 5010 O O . ASP B 1 313 ? 21.469 -33.656 -4.906 1 40.16 313 ASP B O 1
ATOM 5014 N N . HIS B 1 314 ? 20.141 -32.188 -4.715 1 33.28 314 HIS B N 1
ATOM 5015 C CA . HIS B 1 314 ? 19.25 -32.75 -3.703 1 33.28 314 HIS B CA 1
ATOM 5016 C C . HIS B 1 314 ? 17.797 -32.656 -4.133 1 33.28 314 HIS B C 1
ATOM 5018 O O . HIS B 1 314 ? 17.156 -31.609 -3.938 1 33.28 314 HIS B O 1
ATOM 5024 N N . PRO B 1 315 ? 17.344 -33.5 -5.152 1 31.92 315 PRO B N 1
ATOM 5025 C CA . PRO B 1 315 ? 15.93 -33.469 -5.547 1 31.92 315 PRO B CA 1
ATOM 5026 C C . PRO B 1 315 ? 15 -33.125 -4.391 1 31.92 315 PRO B C 1
ATOM 5028 O O . PRO B 1 315 ? 15.453 -32.938 -3.26 1 31.92 315 PRO B O 1
ATOM 5031 N N . GLY B 1 316 ? 13.758 -34.031 -4.152 1 29.91 316 GLY B N 1
ATOM 5032 C CA . GLY B 1 316 ? 12.648 -34.125 -3.215 1 29.91 316 GLY B CA 1
ATOM 5033 C C . GLY B 1 316 ? 13.086 -34 -1.766 1 29.91 316 GLY B C 1
ATOM 5034 O O . GLY B 1 316 ? 12.258 -34.125 -0.855 1 29.91 316 GLY B O 1
ATOM 5035 N N . ASP B 1 317 ? 14.227 -34.531 -1.496 1 27.92 317 ASP B N 1
ATOM 5036 C CA . ASP B 1 317 ? 14.523 -34.969 -0.133 1 27.92 317 ASP B CA 1
ATOM 5037 C C . ASP B 1 317 ? 14.602 -33.75 0.814 1 27.92 317 ASP B C 1
ATOM 5039 O O . ASP B 1 317 ? 15.641 -33.125 0.929 1 27.92 317 ASP B O 1
ATOM 5043 N N . LEU B 1 318 ? 13.906 -32.75 0.617 1 31.52 318 LEU B N 1
ATOM 5044 C CA . LEU B 1 318 ? 13.93 -32.031 1.882 1 31.52 318 LEU B CA 1
ATOM 5045 C C . LEU B 1 318 ? 13.57 -32.938 3.045 1 31.52 318 LEU B C 1
ATOM 5047 O O . LEU B 1 318 ? 12.422 -33.375 3.174 1 31.52 318 LEU B O 1
ATOM 5051 N N . GLY B 1 319 ? 14.344 -34 3.389 1 26.67 319 GLY B N 1
ATOM 5052 C CA . GLY B 1 319 ? 14.234 -34.781 4.609 1 26.67 319 GLY B CA 1
ATOM 5053 C C . GLY B 1 319 ? 13.898 -33.938 5.828 1 26.67 319 GLY B C 1
ATOM 5054 O O . GLY B 1 319 ? 14.789 -33.344 6.453 1 26.67 319 GLY B O 1
ATOM 5055 N N . LEU B 1 320 ? 12.82 -33.344 5.832 1 27.05 320 LEU B N 1
ATOM 5056 C CA . LEU B 1 320 ? 12.141 -32.75 6.973 1 27.05 320 LEU B CA 1
ATOM 5057 C C . LEU B 1 320 ? 12.164 -33.656 8.18 1 27.05 320 LEU B C 1
ATOM 5059 O O . LEU B 1 320 ? 11.547 -33.375 9.203 1 27.05 320 LEU B O 1
ATOM 5063 N N . GLU B 1 321 ? 12.625 -34.875 8.164 1 26.88 321 GLU B N 1
ATOM 5064 C CA . GLU B 1 321 ? 12.664 -35.75 9.336 1 26.88 321 GLU B CA 1
ATOM 5065 C C . GLU B 1 321 ? 13.336 -35.062 10.523 1 26.88 321 GLU B C 1
ATOM 5067 O O . GLU B 1 321 ? 13.016 -35.375 11.672 1 26.88 321 GLU B O 1
ATOM 5072 N N . ASN B 1 322 ? 14.352 -34.312 10.227 1 25.2 322 ASN B N 1
ATOM 5073 C CA . ASN B 1 322 ? 15.008 -33.781 11.414 1 25.2 322 ASN B CA 1
ATOM 5074 C C . ASN B 1 322 ? 14.273 -32.562 11.953 1 25.2 322 ASN B C 1
ATOM 5076 O O . ASN B 1 322 ? 14.68 -31.984 12.969 1 25.2 322 ASN B O 1
ATOM 5080 N N . LEU B 1 323 ? 13.367 -31.891 11.195 1 27.67 323 LEU B N 1
ATOM 5081 C CA . LEU B 1 323 ? 12.641 -30.812 11.883 1 27.67 323 LEU B CA 1
ATOM 5082 C C . LEU B 1 323 ? 11.375 -31.344 12.539 1 27.67 323 LEU B C 1
ATOM 5084 O O . LEU B 1 323 ? 10.414 -31.703 11.844 1 27.67 323 LEU B O 1
ATOM 5088 N N . VAL B 1 324 ? 11.188 -32.312 13.469 1 27.09 324 VAL B N 1
ATOM 5089 C CA . VAL B 1 324 ? 10.195 -32.938 14.32 1 27.09 324 VAL B CA 1
ATOM 5090 C C . VAL B 1 324 ? 9.25 -31.891 14.898 1 27.09 324 VAL B C 1
ATOM 5092 O O . VAL B 1 324 ? 9.695 -30.969 15.586 1 27.09 324 VAL B O 1
ATOM 5095 N N . ALA B 1 325 ? 8.18 -31.359 14.258 1 31.44 325 ALA B N 1
ATOM 5096 C CA . ALA B 1 325 ? 7.133 -30.969 15.195 1 31.44 325 ALA B CA 1
ATOM 5097 C C . ALA B 1 325 ? 6.516 -32.188 15.875 1 31.44 325 ALA B C 1
ATOM 5099 O O . ALA B 1 325 ? 5.891 -33.031 15.211 1 31.44 325 ALA B O 1
ATOM 5100 N N . ARG B 1 326 ? 6.961 -32.875 16.984 1 27.59 326 ARG B N 1
ATOM 5101 C CA . ARG B 1 326 ? 6.426 -33.906 17.859 1 27.59 326 ARG B CA 1
ATOM 5102 C C . ARG B 1 326 ? 5.094 -33.469 18.469 1 27.59 326 ARG B C 1
ATOM 5104 O O . ARG B 1 326 ? 5.051 -32.594 19.344 1 27.59 326 ARG B O 1
ATOM 5111 N N . SER B 1 327 ? 4.066 -33.031 17.922 1 24.55 327 SER B N 1
ATOM 5112 C CA . SER B 1 327 ? 2.906 -33.062 18.812 1 24.55 327 SER B CA 1
ATOM 5113 C C . SER B 1 327 ? 2.582 -34.5 19.234 1 24.55 327 SER B C 1
ATOM 5115 O O . SER B 1 327 ? 2.525 -35.406 18.406 1 24.55 327 SER B O 1
ATOM 5117 N N . SER B 1 328 ? 3.018 -34.969 20.422 1 21.88 328 SER B N 1
ATOM 5118 C CA . SER B 1 328 ? 2.555 -36.094 21.234 1 21.88 328 SER B CA 1
ATOM 5119 C C . SER B 1 328 ? 1.033 -36.188 21.25 1 21.88 328 SER B C 1
ATOM 5121 O O . SER B 1 328 ? 0.346 -35.156 21.297 1 21.88 328 SER B O 1
ATOM 5123 N N . GLY B 1 329 ? 0.474 -37.438 21.031 1 20 329 GLY B N 1
ATOM 5124 C CA . GLY B 1 329 ? -0.543 -38.062 21.859 1 20 329 GLY B CA 1
ATOM 5125 C C . GLY B 1 329 ? -0.255 -37.938 23.344 1 20 329 GLY B C 1
ATOM 5126 O O . GLY B 1 329 ? 0.905 -37.969 23.766 1 20 329 GLY B O 1
#

Solvent-accessible surface area (backbone atoms only — not comparable to full-atom values): 34994 Å² total; per-residue (Å²): 82,80,80,77,84,75,88,54,86,44,77,92,56,55,17,91,45,41,69,62,38,52,55,52,41,55,51,48,39,51,74,42,56,67,52,69,59,71,66,52,42,51,50,53,62,68,32,49,68,28,51,40,26,27,21,29,38,36,83,36,47,68,71,44,31,39,49,39,24,46,50,45,34,47,53,53,57,56,52,48,62,70,64,66,73,77,72,52,59,65,58,50,52,50,48,39,52,49,50,43,49,29,58,50,59,70,49,75,60,56,94,83,49,55,39,70,50,42,45,46,42,54,48,48,54,61,58,50,59,94,55,53,71,69,56,47,53,57,42,41,52,38,44,42,47,27,48,61,26,50,55,23,55,54,24,28,56,61,53,63,62,79,48,47,53,69,57,44,49,60,49,41,69,23,59,69,50,49,65,42,52,54,49,47,48,32,55,61,66,72,53,74,70,56,66,61,56,54,34,15,58,59,49,46,46,34,54,50,24,47,41,44,23,48,51,31,50,49,40,62,58,38,39,65,59,23,60,74,71,69,46,87,43,57,46,58,19,29,28,70,69,64,72,38,51,69,40,54,19,48,50,50,40,51,47,48,23,52,52,18,49,52,52,29,54,58,44,56,70,46,42,64,59,48,18,65,51,66,74,43,65,52,68,58,54,48,52,50,53,48,46,54,33,30,30,48,32,9,47,55,56,38,60,75,67,43,51,72,66,38,44,81,95,59,42,59,73,48,79,42,82,80,47,64,85,75,82,74,130,70,68,82,78,85,74,88,53,87,43,75,93,55,57,17,91,47,40,69,61,39,51,55,53,40,55,50,47,39,50,76,42,55,68,52,72,58,70,67,51,41,52,52,52,62,67,31,50,69,27,52,40,24,28,20,29,38,36,84,36,46,70,71,44,30,39,51,39,25,45,48,44,34,48,51,53,57,56,52,49,63,69,63,65,74,76,73,48,58,64,57,50,52,50,48,40,51,52,50,41,48,29,58,50,59,67,48,75,61,55,93,84,48,55,39,70,51,41,47,46,40,53,47,48,54,62,57,49,57,93,55,53,71,69,56,46,53,56,40,42,51,38,46,41,48,28,49,62,27,49,55,21,54,53,24,28,57,61,54,64,60,80,48,46,54,68,58,44,49,58,49,42,69,24,58,70,49,49,63,42,52,54,49,48,48,31,53,62,66,73,53,74,71,56,64,61,56,55,34,14,58,59,50,46,46,35,55,49,23,46,41,44,24,47,50,31,51,49,38,63,60,38,39,66,59,25,60,75,71,69,46,86,42,56,47,58,18,30,28,70,70,65,71,37,52,68,58,54,18,49,50,50,40,49,49,48,23,52,51,19,50,52,50,28,52,57,47,56,70,46,44,63,60,46,17,64,51,65,73,42,65,52,67,58,54,49,51,50,52,50,46,54,32,31,28,48,32,10,48,55,56,39,61,74,65,46,52,70,66,32,48,79,94,55,40,73,67,42,72,32,74,81,57,66,83,76,78,76,132

Secondary structure (DSSP, 8-state):
--------SS-----TTHHHHHHHHHHHHHHTT-S-SHHHHHHHHHH-GGGHHHHHSTT--HHHHHHHHHHHHHHHHHHHHHHS-SSTHHHHHHHHHHHHHHHHHTPPP-TTS-HHHHHHHHHHHHHHTT--HHHHHHHHHHHHHHHHHHHHHHHHHHHT----HHHHHHHHHHHS-HHHHHHHHHHHHT----HHHHTSHHHHHHHHHHHHHHHHHHHHHTHHHHHHHT---HHHHHHHHH---HHHHHHHHHHHHHHHHHHHHHHHTTHHHHHHHHT--HHHHHHHHHHHHHHHHHHHHHHHH-GGGS-SSS-S----TTS------/--------SS-----TTHHHHHHHHHHHHHHTT-S-SHHHHHHHHHH-GGGHHHHHSTT--HHHHHHHHHHHHHHHHHHHHHHS-SSTHHHHHHHHHHHHHHHHHTPPP-TTS-HHHHHHHHHHHHHHTT--HHHHHHHHHHHHHHHHHHHHHHHHHHHT----HHHHHHHHHHHS-HHHHHHHHHHHHT----HHHHTSHHHHHHHHHHHHHHHHHHHHHTHHHHHHHT---HHHHHHHHH---HHHHHHHHHHHHHHHHHHHHHHHTTHHHHHHHHT--HHHHHHHHHHHHHHHHHHHHHHHH-GGGS-SSS-S---GGGS------

Foldseek 3Di:
DPQDDAPQPADFAFAPALVVLLVVLLVVCVVLVLADDDVRSVVLSQQCQLSLLRQLQVHFHDPLSNLSSLVRSLLVSLVVVLQPPPPCVVVNLVLLVVLLCCLVVVDADDPPHRSSRNSVSVSLVLQCPPPDPVLSVVLSVLVNLLSVLSVVQNVCVVVLDQDALVVVLVSCLSNVSQVNSLSSSCRSVVHDDDPQLCPDVLVVLLSSLLSQLLLLLVLLLQVVVCVVSVHHGNLVNCCVPVVDDSLRSNVVSSVSNNVSSVSNVVSLVCQVVVCVVVVHDSVVSVSSSNSSSSSSSSSSVCSVPGQNSAPPVRGPCPVCVVSDPPPDD/DPQDDAPQPADFAFAPALVVLLVVLLVVCVVLVLADDDVRSVVLSQQCQLSLLRQLQVHFHDPLSNLSSLVRSLLVSLVVQLQPPPPCVVVNLVLLVVLLCCLVVVDADDPPHRSSRNSVSVSLVLQCPPPDPVLSVVLSVLVNLLSVLSVVQNVCVVVLDQDALVVVLVSCLSNVSQVNSLSSSCRSVVHDFDPVLCPDVLVVLLSSLLSQLLLLLVLLLQVVVCVVSVHHGNLVNCCVPVVDDSLRSNVVSSVSNNVSSVSNVVSLVCQVVVCVVVVHDSVVSVSSSNSSSSSSSSSSVCSVPGQNSADPVRGPPPVCVVSDPPPDD

Sequence (658 aa):
MQEFEFAVPAPSRVSPDLARARARHLDWVHAMDLVRGEEARRRYEFSCVADIGAYGYPHATGADLDLCVDVLGWTFLFDDQFDAGDGRERDALAVCAELTDLLWKGTAATAASPPIVVAFSDCWERMRAGMSDAWRRRTVHEWVDYLAGWPTKLADRAHGAVLDPAAHLRARHRTICCRPLFALAERVGGYEVPRRAWHSSRLDGMRFTTSDAVIGMNELHSFEKDRAQGHANLVLSLVHHGGLTGPEAVTRVCDLVQGSIESFLRLRSGLPELGRALGVEGAVLDRYADALSAFCRGYHDWGRGASRYTTRDHPGDLGLENLVARSSGMQEFEFAVPAPSRVSPDLARARARHLDWVHAMDLVRGEEARRRYEFSCVADIGAYGYPHATGADLDLCVDVLGWTFLFDDQFDAGDGRERDALAVCAELTDLLWKGTAATAASPPIVVAFSDCWERMRAGMSDAWRRRTVHEWVDYLAGWPTKLADRAHGAVLDPAAHLRARHRTICCRPLFALAERVGGYEVPRRAWHSSRLDGMRFTTSDAVIGMNELHSFEKDRAQGHANLVLSLVHHGGLTGPEAVTRVCDLVQGSIESFLRLRSGLPELGRALGVEGAVLDRYADALSAFCRGYHDWGRGASRYTTRDHPGDLGLENLVARSSG

pLDDT: mean 87.54, std 17.41, range [18.73, 98.75]

Nearest PDB structures (foldseek):
  5nx4-assembly1_B  TM=9.967E-01  e=1.942E-35  Streptomyces clavuligerus
  9c7k-assembly2_B  TM=9.373E-01  e=2.205E-18  Streptomyces exfoliatus
  6wke-assembly2_B  TM=9.446E-01  e=4.973E-17  Streptomyces sp.
  6wkj-assembly2_B  TM=9.226E-01  e=6.705E-17  Streptomyces sp.
  6wkc-assembly2_B  TM=9.454E-01  e=3.117E-16  Streptomyces sp.

InterPro domains:
  IPR008949 Isoprenoid synthase domain superfamily [G3DSA:1.10.600.10] (1-309)
  IPR008949 Isoprenoid synthase domain superfamily [SSF48576] (5-303)
  IPR034686 Terpene cyclase-like 2 [SFLDG01020] (6-313)

Organism: Streptomyces clavuligerus (NCBI:txid1901)

Radius of gyration: 25.25 Å; Cα contacts (8 Å, |Δi|>4): 831; chains: 2; bounding box: 56×74×71 Å